Protein AF-A0A6C0LSQ9-F1 (afdb_monomer_lite)

Foldseek 3Di:
DDPPDPLPCLDPDALCVLVVCVVVVVLVNNLSHQQCHQNDPQSDTVLLVCLLVVVQVSVVSSLVRVNNLPPCSQADATNQQDGSLNNLLPHDPPDPCSQVSSCCSCQPSVHAQQRAGPVRDGFDQPPPVPVVVVVVVVVVVVVVVVVVVVVVVVVVVVVVVVVVVVVVVVVVVPPPDDDDDDDDDDDDDDDPPPDPVVVVVVVVVVVVVVVVPPDDDDDDDDDDDDDDDDDPGDDDDGGGDDDPPDPDDDDDPPDDPPCPVVVVVVVVVVVVVVVPPDPPPLPVVLVVLLVVLLVLQCVLPVDDSVVSVLLSQQLLVVCCVVPVVCVDPVNSVVSSVVSCVCSVDSVSVVVVVVVGDSVVSVVVVVVVVVVVVVVVVVVVVVVVVVVVVVVPDPDPDDDDDDDDDDDDDDDDDDDDDDDDDDDDDDDDD

Structure (mmCIF, N/CA/C/O backbone):
data_AF-A0A6C0LSQ9-F1
#
_entry.id   AF-A0A6C0LSQ9-F1
#
loop_
_atom_site.group_PDB
_atom_site.id
_atom_site.type_symbol
_atom_site.label_atom_id
_atom_site.label_alt_id
_atom_site.label_comp_id
_atom_site.label_asym_id
_atom_site.label_entity_id
_atom_site.label_seq_id
_atom_site.pdbx_PDB_ins_code
_atom_site.Cartn_x
_atom_site.Cartn_y
_atom_site.Cartn_z
_atom_site.occupancy
_atom_site.B_iso_or_equiv
_atom_site.auth_seq_id
_atom_site.auth_comp_id
_atom_site.auth_asym_id
_atom_site.auth_atom_id
_atom_site.pdbx_PDB_model_num
ATOM 1 N N . MET A 1 1 ? -21.658 32.759 -2.269 1.00 35.75 1 MET A N 1
ATOM 2 C CA . MET A 1 1 ? -20.260 32.778 -2.746 1.00 35.75 1 MET A CA 1
ATOM 3 C C . MET A 1 1 ? -19.458 31.851 -1.851 1.00 35.75 1 MET A C 1
ATOM 5 O O . MET A 1 1 ? -19.115 32.244 -0.747 1.00 35.75 1 MET A O 1
ATOM 9 N N . PHE A 1 2 ? -19.258 30.604 -2.275 1.00 32.78 2 PHE A N 1
ATOM 10 C CA . PHE A 1 2 ? -18.340 29.689 -1.601 1.00 32.78 2 PHE A CA 1
ATOM 11 C C . PHE A 1 2 ? -16.956 29.939 -2.190 1.00 32.78 2 PHE A C 1
ATOM 13 O O . PHE A 1 2 ? -16.764 29.794 -3.393 1.00 32.78 2 PHE A O 1
ATOM 20 N N . THR A 1 3 ? -16.024 30.402 -1.365 1.00 38.72 3 THR A N 1
ATOM 21 C CA . THR A 1 3 ? -14.624 30.552 -1.753 1.00 38.72 3 THR A CA 1
ATOM 22 C C . THR A 1 3 ? -14.037 29.160 -1.950 1.00 38.72 3 THR A C 1
ATOM 24 O O . THR A 1 3 ? -13.901 28.402 -0.988 1.00 38.72 3 THR A O 1
ATOM 27 N N . GLU A 1 4 ? -13.720 28.814 -3.195 1.00 36.38 4 GLU A N 1
ATOM 28 C CA . GLU A 1 4 ? -12.926 27.635 -3.529 1.00 36.38 4 GLU A CA 1
ATOM 29 C C . GLU A 1 4 ? -11.566 27.759 -2.839 1.00 36.38 4 GLU A C 1
ATOM 31 O O . GLU A 1 4 ? -10.710 28.566 -3.204 1.00 36.38 4 GLU A O 1
ATOM 36 N N . ASN A 1 5 ? -11.411 27.001 -1.755 1.00 42.72 5 ASN A N 1
ATOM 37 C CA . ASN A 1 5 ? -10.207 27.011 -0.953 1.00 42.72 5 ASN A CA 1
ATOM 38 C C . ASN A 1 5 ? -9.043 26.393 -1.731 1.00 42.72 5 ASN A C 1
ATOM 40 O O . ASN A 1 5 ? -9.107 25.300 -2.291 1.00 42.72 5 ASN A O 1
ATOM 44 N N . ASN A 1 6 ? -7.954 27.143 -1.685 1.00 44.97 6 ASN A N 1
ATOM 45 C CA . ASN A 1 6 ? -6.641 26.951 -2.272 1.00 44.97 6 ASN A CA 1
ATOM 46 C C . ASN A 1 6 ? -5.919 25.714 -1.669 1.00 44.97 6 ASN A C 1
ATOM 48 O O . ASN A 1 6 ? -4.965 25.847 -0.908 1.00 44.97 6 ASN A O 1
ATOM 52 N N . ILE A 1 7 ? -6.412 24.496 -1.941 1.00 48.31 7 ILE A N 1
ATOM 53 C CA . ILE A 1 7 ? -5.980 23.230 -1.293 1.00 48.31 7 ILE A CA 1
ATOM 54 C C . ILE A 1 7 ? -4.767 22.559 -1.983 1.00 48.31 7 ILE A C 1
ATOM 56 O O . ILE A 1 7 ? -4.234 21.557 -1.494 1.00 48.31 7 ILE A O 1
ATOM 60 N N . ASN A 1 8 ? -4.265 23.114 -3.090 1.00 49.53 8 ASN A N 1
ATOM 61 C CA . ASN A 1 8 ? -3.296 22.407 -3.942 1.00 49.53 8 ASN A CA 1
ATOM 62 C C . ASN A 1 8 ? -1.822 22.800 -3.771 1.00 49.53 8 ASN A C 1
ATOM 64 O O . ASN A 1 8 ? -0.968 22.185 -4.404 1.00 49.53 8 ASN A O 1
ATOM 68 N N . ASN A 1 9 ? -1.484 23.725 -2.870 1.00 55.34 9 ASN A N 1
ATOM 69 C CA . ASN A 1 9 ? -0.085 24.047 -2.573 1.00 55.34 9 ASN A CA 1
ATOM 70 C C . ASN A 1 9 ? 0.383 23.348 -1.293 1.00 55.34 9 ASN A C 1
ATOM 72 O O . ASN A 1 9 ? 0.550 23.978 -0.250 1.00 55.34 9 ASN A O 1
ATOM 76 N N . ILE A 1 10 ? 0.616 22.033 -1.374 1.00 59.84 10 ILE A N 1
ATOM 77 C CA . ILE A 1 10 ? 1.433 21.349 -0.363 1.00 59.84 10 ILE A CA 1
ATOM 78 C C . ILE A 1 10 ? 2.851 21.900 -0.524 1.00 59.84 10 ILE A C 1
ATOM 80 O O . ILE A 1 10 ? 3.520 21.657 -1.530 1.00 59.84 10 ILE A O 1
ATOM 84 N N . SER A 1 11 ? 3.280 22.709 0.442 1.00 63.97 11 SER A N 1
ATOM 85 C CA . SER A 1 11 ? 4.632 23.256 0.475 1.00 63.97 11 SER A CA 1
ATOM 86 C C . SER A 1 11 ? 5.630 22.096 0.523 1.00 63.97 11 SER A C 1
ATOM 88 O O . SER A 1 11 ? 5.546 21.246 1.410 1.00 63.97 11 SER A O 1
ATOM 90 N N . LYS A 1 12 ? 6.562 22.035 -0.438 1.00 75.50 12 LYS A N 1
ATOM 91 C CA . LYS A 1 12 ? 7.668 21.065 -0.436 1.00 75.50 12 LYS A CA 1
ATOM 92 C C . LYS A 1 12 ? 8.668 21.454 0.653 1.00 75.50 12 LYS A C 1
ATOM 94 O O . LYS A 1 12 ? 9.687 22.074 0.365 1.00 75.50 12 LYS A O 1
ATOM 99 N N . LYS A 1 13 ? 8.331 21.141 1.900 1.00 88.69 13 LYS A N 1
ATOM 100 C CA . LYS A 1 13 ? 9.202 21.312 3.060 1.00 88.69 13 LYS A CA 1
ATOM 101 C C . LYS A 1 13 ? 10.102 20.099 3.232 1.00 88.69 13 LYS A C 1
ATOM 103 O O . LYS A 1 13 ? 9.697 18.965 2.991 1.00 88.69 13 LYS A O 1
ATOM 108 N N . THR A 1 14 ? 11.339 20.352 3.625 1.00 92.69 14 THR A N 1
ATOM 109 C CA . THR A 1 14 ? 12.293 19.320 4.024 1.00 92.69 14 THR A CA 1
ATOM 110 C C . THR A 1 14 ? 11.944 18.785 5.413 1.00 92.69 14 THR A C 1
ATOM 112 O O . THR A 1 14 ? 11.279 19.456 6.202 1.00 92.69 14 THR A O 1
ATOM 115 N N . GLY A 1 15 ? 12.417 17.582 5.745 1.00 91.62 15 GLY A N 1
ATOM 116 C CA . GLY A 1 15 ? 12.172 16.997 7.066 1.00 91.62 15 GLY A CA 1
ATOM 117 C C . GLY A 1 15 ? 12.693 17.860 8.224 1.00 91.62 15 GLY A C 1
ATOM 118 O O . GLY A 1 15 ? 12.030 17.979 9.250 1.00 91.62 15 GLY A O 1
ATOM 119 N N . ALA A 1 16 ? 13.828 18.539 8.027 1.00 92.69 16 ALA A N 1
ATOM 120 C CA . ALA A 1 16 ? 14.394 19.459 9.012 1.00 92.69 16 ALA A CA 1
ATOM 121 C C . ALA A 1 16 ? 13.493 20.681 9.261 1.00 92.69 16 ALA A C 1
ATOM 123 O O . ALA A 1 16 ? 13.299 21.073 10.407 1.00 92.69 16 ALA A O 1
ATOM 124 N N . GLU A 1 17 ? 12.891 21.249 8.209 1.00 94.88 17 GLU A N 1
ATOM 125 C CA . GLU A 1 17 ? 11.930 22.351 8.354 1.00 94.88 17 GLU A CA 1
ATOM 126 C C . GLU A 1 17 ? 10.660 21.906 9.091 1.00 94.88 17 GLU A C 1
ATOM 128 O O . GLU A 1 17 ? 10.135 22.655 9.909 1.00 94.88 17 GLU A O 1
ATOM 133 N N . ILE A 1 18 ? 10.173 20.685 8.834 1.00 93.94 18 ILE A N 1
ATOM 134 C CA . ILE A 1 18 ? 9.004 20.129 9.537 1.00 93.94 18 ILE A CA 1
ATOM 135 C C . ILE A 1 18 ? 9.312 19.959 11.031 1.00 93.94 18 ILE A C 1
ATOM 137 O O . ILE A 1 18 ? 8.484 20.297 11.877 1.00 93.94 18 ILE A O 1
ATOM 141 N N . LEU A 1 19 ? 10.503 19.462 11.368 1.00 94.38 19 LEU A N 1
ATOM 142 C CA . LEU A 1 19 ? 10.929 19.335 12.759 1.00 94.38 19 LEU A CA 1
ATOM 143 C C . LEU A 1 19 ? 11.044 20.704 13.443 1.00 94.38 19 LEU A C 1
ATOM 145 O O . LEU A 1 19 ? 10.542 20.867 14.552 1.00 94.38 19 LEU A O 1
ATOM 149 N N . ASP A 1 20 ? 11.640 21.694 12.777 1.00 95.12 20 ASP A N 1
ATOM 150 C CA . ASP A 1 20 ? 11.752 23.059 13.302 1.00 95.12 20 ASP A CA 1
ATOM 151 C C . ASP A 1 20 ? 10.373 23.694 13.557 1.00 95.12 20 ASP A C 1
ATOM 153 O O . ASP A 1 20 ? 10.144 24.294 14.605 1.00 95.12 20 ASP A O 1
ATOM 157 N N . MET A 1 21 ? 9.404 23.492 12.657 1.00 94.94 21 MET A N 1
ATOM 158 C CA . MET A 1 21 ? 8.021 23.937 12.870 1.00 94.94 21 MET A CA 1
ATOM 159 C C . MET A 1 21 ? 7.387 23.302 14.111 1.00 94.94 21 MET A C 1
ATOM 161 O O . MET A 1 21 ? 6.677 23.990 14.846 1.00 94.94 21 MET A O 1
ATOM 165 N N . TYR A 1 22 ? 7.641 22.013 14.358 1.00 95.50 22 TYR A N 1
ATOM 166 C CA . TYR A 1 22 ? 7.156 21.325 15.555 1.00 95.50 22 TYR A CA 1
ATOM 167 C C . TYR A 1 22 ? 7.795 21.871 16.831 1.00 95.50 22 TYR A C 1
ATOM 169 O O . TYR A 1 22 ? 7.073 22.239 17.756 1.00 95.50 22 TYR A O 1
ATOM 177 N N . VAL A 1 23 ? 9.122 22.012 16.855 1.00 95.06 23 VAL A N 1
ATOM 178 C CA . VAL A 1 23 ? 9.861 22.555 18.008 1.00 95.06 23 VAL A CA 1
ATOM 179 C C . VAL A 1 23 ? 9.434 23.993 18.318 1.00 95.06 23 VAL A C 1
ATOM 181 O O . VAL A 1 23 ? 9.256 24.348 19.480 1.00 95.06 23 VAL A O 1
ATOM 184 N N . ASN A 1 24 ? 9.187 24.802 17.287 1.00 95.75 24 ASN A N 1
ATOM 185 C CA . ASN A 1 24 ? 8.735 26.186 17.427 1.00 95.75 24 ASN A CA 1
ATOM 186 C C . ASN A 1 24 ? 7.216 26.326 17.656 1.00 95.75 24 ASN A C 1
ATOM 188 O O . ASN A 1 24 ? 6.706 27.446 17.699 1.00 95.75 24 ASN A O 1
ATOM 192 N N . GLY A 1 25 ? 6.467 25.222 17.767 1.00 94.00 25 GLY A N 1
ATOM 193 C CA . GLY A 1 25 ? 5.027 25.243 18.041 1.00 94.00 25 GLY A CA 1
ATOM 194 C C . GLY A 1 25 ? 4.153 25.789 16.901 1.00 94.00 25 GLY A C 1
ATOM 195 O O . GLY A 1 25 ? 3.005 26.171 17.137 1.00 94.00 25 GLY A O 1
ATOM 196 N N . LYS A 1 26 ? 4.647 25.815 15.657 1.00 95.06 26 LYS A N 1
ATOM 197 C CA . LYS A 1 26 ? 3.920 26.295 14.464 1.00 95.06 26 LYS A CA 1
ATOM 198 C C . LYS A 1 26 ? 2.951 25.236 13.922 1.00 95.06 26 LYS A C 1
ATOM 200 O O . LYS A 1 26 ? 3.068 24.770 12.789 1.00 95.06 26 LYS A O 1
ATOM 205 N N . ILE A 1 27 ? 1.978 24.836 14.742 1.00 92.94 27 ILE A N 1
ATOM 206 C CA . ILE A 1 27 ? 1.086 23.697 14.456 1.00 92.94 27 ILE A CA 1
ATOM 207 C C . ILE A 1 27 ? 0.235 23.926 13.197 1.00 92.94 27 ILE A C 1
ATOM 209 O O . ILE A 1 27 ? 0.053 23.007 12.402 1.00 92.94 27 ILE A O 1
ATOM 213 N N . ASP A 1 28 ? -0.232 25.152 12.965 1.00 91.38 28 ASP A N 1
ATOM 214 C CA . ASP A 1 28 ? -1.087 25.462 11.811 1.00 91.38 28 ASP A CA 1
ATOM 215 C C . ASP A 1 28 ? -0.344 25.295 10.474 1.00 91.38 28 ASP A C 1
ATOM 217 O O . ASP A 1 28 ? -0.945 24.935 9.461 1.00 91.38 28 ASP A O 1
ATOM 221 N N . GLU A 1 29 ? 0.976 25.504 10.460 1.00 91.50 29 GLU A N 1
ATOM 222 C CA . GLU A 1 29 ? 1.822 25.253 9.289 1.00 91.50 29 GLU A CA 1
ATOM 223 C C . GLU A 1 29 ? 2.082 23.752 9.092 1.00 91.50 29 GLU A C 1
ATOM 225 O O . GLU A 1 29 ? 2.057 23.269 7.957 1.00 91.50 29 GLU A O 1
ATOM 230 N N . LEU A 1 30 ? 2.234 22.992 10.185 1.00 90.62 30 LEU A N 1
ATOM 231 C CA . LEU A 1 30 ? 2.409 21.534 10.137 1.00 90.62 30 LEU A CA 1
ATOM 232 C C . LEU A 1 30 ? 1.229 20.829 9.476 1.00 90.62 30 LEU A C 1
ATOM 234 O O . LEU A 1 30 ? 1.436 19.898 8.699 1.00 90.62 30 LEU A O 1
ATOM 238 N N . THR A 1 31 ? 0.001 21.297 9.724 1.00 89.31 31 THR A N 1
ATOM 239 C CA . THR A 1 31 ? -1.199 20.722 9.091 1.00 89.31 31 THR A CA 1
ATOM 240 C C . THR A 1 31 ? -1.169 20.818 7.566 1.00 89.31 31 THR A C 1
ATOM 242 O O . THR A 1 31 ? -1.895 20.091 6.903 1.00 89.31 31 THR A O 1
ATOM 245 N N . LYS A 1 32 ? -0.343 21.689 6.975 1.00 90.25 32 LYS A N 1
ATOM 246 C CA . LYS A 1 32 ? -0.242 21.878 5.517 1.00 90.25 32 LYS A CA 1
ATOM 247 C C . LYS A 1 32 ? 0.911 21.089 4.888 1.00 90.25 32 LYS A C 1
ATOM 249 O O . LYS A 1 32 ? 1.060 21.110 3.665 1.00 90.25 32 LYS A O 1
ATOM 254 N N . CYS A 1 33 ? 1.728 20.424 5.702 1.00 88.12 33 CYS A N 1
ATOM 255 C CA . CYS A 1 33 ? 2.925 19.716 5.265 1.00 88.12 33 CYS A CA 1
ATOM 256 C C . CYS A 1 33 ? 2.650 18.233 4.982 1.00 88.12 33 CYS A C 1
ATOM 258 O O . CYS A 1 33 ? 1.745 17.621 5.552 1.00 88.12 33 CYS A O 1
ATOM 260 N N . ASP A 1 34 ? 3.471 17.634 4.117 1.00 88.75 34 ASP A N 1
ATOM 261 C CA . ASP A 1 34 ? 3.484 16.183 3.932 1.00 88.75 34 ASP A CA 1
ATOM 262 C C . ASP A 1 34 ? 4.281 15.513 5.060 1.00 88.75 34 ASP A C 1
ATOM 264 O O . ASP A 1 34 ? 5.511 15.567 5.105 1.00 88.75 34 ASP A O 1
ATOM 268 N N . LEU A 1 35 ? 3.565 14.853 5.971 1.00 88.88 35 LEU A N 1
ATOM 269 C CA . LEU A 1 35 ? 4.155 14.161 7.120 1.00 88.88 35 LEU A CA 1
ATOM 270 C C . LEU A 1 35 ? 4.751 12.797 6.773 1.00 88.88 35 LEU A C 1
ATOM 272 O O . LEU A 1 35 ? 5.227 12.089 7.660 1.00 88.88 35 LEU A O 1
ATOM 276 N N . SER A 1 36 ? 4.723 12.397 5.502 1.00 89.94 36 SER A N 1
ATOM 277 C CA . SER A 1 36 ? 5.393 11.181 5.059 1.00 89.94 36 SER A CA 1
ATOM 278 C C . SER A 1 36 ? 6.921 11.328 5.084 1.00 89.94 36 SER A C 1
ATOM 280 O O . SER A 1 36 ? 7.623 10.320 5.172 1.00 89.94 36 SER A O 1
ATOM 282 N N . ILE A 1 37 ? 7.437 12.557 5.032 1.00 92.19 37 ILE A N 1
ATOM 283 C CA . ILE A 1 37 ? 8.862 12.855 4.891 1.00 92.19 37 ILE A CA 1
ATOM 284 C C . ILE A 1 37 ? 9.614 12.505 6.192 1.00 92.19 37 ILE A C 1
ATOM 286 O O . ILE A 1 37 ? 9.178 12.905 7.275 1.00 92.19 37 ILE A O 1
ATOM 290 N N . PRO A 1 38 ? 10.737 11.761 6.118 1.00 94.44 38 PRO A N 1
ATOM 291 C CA . PRO A 1 38 ? 11.570 11.497 7.284 1.00 94.44 38 PRO A CA 1
ATOM 292 C C . PRO A 1 38 ? 12.239 12.790 7.763 1.00 94.44 38 PRO A C 1
ATOM 294 O O . PRO A 1 38 ? 12.761 13.567 6.962 1.00 94.44 38 PRO A O 1
ATOM 297 N N . ILE A 1 39 ? 12.218 13.011 9.071 1.00 95.44 39 ILE A N 1
ATOM 298 C CA . ILE A 1 39 ? 12.731 14.211 9.736 1.00 95.44 39 ILE A CA 1
ATOM 299 C C . ILE A 1 39 ? 14.085 13.986 10.418 1.00 95.44 39 ILE A C 1
ATOM 301 O O . ILE A 1 39 ? 14.743 14.953 10.789 1.00 95.44 39 ILE A O 1
ATOM 305 N N . ASP A 1 40 ? 14.526 12.733 10.545 1.00 94.75 40 ASP A N 1
ATOM 306 C CA . ASP A 1 40 ? 15.832 12.380 11.099 1.00 94.75 40 ASP A CA 1
ATOM 307 C C . ASP A 1 40 ? 16.556 11.287 10.290 1.00 94.75 40 ASP A C 1
ATOM 309 O O . ASP A 1 40 ? 16.045 10.731 9.312 1.00 94.75 40 ASP A O 1
ATOM 313 N N . THR A 1 41 ? 17.781 10.966 10.714 1.00 94.88 41 THR A N 1
ATOM 314 C CA . THR A 1 41 ? 18.630 9.936 10.093 1.00 94.88 41 THR A CA 1
ATOM 315 C C . THR A 1 41 ? 18.150 8.509 10.353 1.00 94.88 41 THR A C 1
ATOM 317 O O . THR A 1 41 ? 18.583 7.590 9.659 1.00 94.88 41 THR A O 1
ATOM 320 N N . ARG A 1 42 ? 17.245 8.307 11.319 1.00 95.19 42 ARG A N 1
ATOM 321 C CA . ARG A 1 42 ? 16.650 7.005 11.663 1.00 95.19 42 ARG A CA 1
ATOM 322 C C . ARG A 1 42 ? 15.385 6.728 10.850 1.00 95.19 42 ARG A C 1
ATOM 324 O O . ARG A 1 42 ? 14.746 5.692 11.028 1.00 95.19 42 ARG A O 1
ATOM 331 N N . GLY A 1 43 ? 15.021 7.635 9.943 1.00 95.12 43 GLY A N 1
ATOM 332 C CA . GLY A 1 43 ? 13.830 7.510 9.116 1.00 95.12 43 GLY A CA 1
ATOM 333 C C . GLY A 1 43 ? 12.537 7.747 9.894 1.00 95.12 43 GLY A C 1
ATOM 334 O O . GLY A 1 43 ? 11.471 7.364 9.412 1.00 95.12 43 GLY A O 1
ATOM 335 N N . ASN A 1 44 ? 12.606 8.359 11.080 1.00 96.56 44 ASN A N 1
ATOM 336 C CA . ASN A 1 44 ? 11.422 8.782 11.811 1.00 96.56 44 ASN A CA 1
ATOM 337 C C . ASN A 1 44 ? 10.748 9.906 11.032 1.00 96.56 44 ASN A C 1
ATOM 339 O O . ASN A 1 44 ? 11.403 10.837 10.571 1.00 96.56 44 ASN A O 1
ATOM 343 N N . ASN A 1 45 ? 9.432 9.825 10.888 1.00 95.19 45 ASN A N 1
ATOM 344 C CA . ASN A 1 45 ? 8.619 10.943 10.416 1.00 95.19 45 ASN A CA 1
ATOM 345 C C . ASN A 1 45 ? 8.053 11.727 11.614 1.00 95.19 45 ASN A C 1
ATOM 347 O O . ASN A 1 45 ? 8.285 11.364 12.771 1.00 95.19 45 ASN A O 1
ATOM 351 N N . LEU A 1 46 ? 7.268 12.776 11.351 1.00 95.31 46 LEU A N 1
ATOM 352 C CA . LEU A 1 46 ? 6.686 13.585 12.426 1.00 95.31 46 LEU A CA 1
ATOM 353 C C . LEU A 1 46 ? 5.830 12.753 13.399 1.00 95.31 46 LEU A C 1
ATOM 355 O O . LEU A 1 46 ? 5.896 12.982 14.602 1.00 95.31 46 LEU A O 1
ATOM 359 N N . LEU A 1 47 ? 5.076 11.755 12.920 1.00 96.19 47 LEU A N 1
ATOM 360 C CA . LEU A 1 47 ? 4.247 10.913 13.794 1.00 96.19 47 LEU A CA 1
ATOM 361 C C . LEU A 1 47 ? 5.079 10.081 14.777 1.00 96.19 47 LEU A C 1
ATOM 363 O O . LEU A 1 47 ? 4.640 9.885 15.907 1.00 96.19 47 LEU A O 1
ATOM 367 N N . HIS A 1 48 ? 6.272 9.626 14.387 1.00 97.31 48 HIS A N 1
ATOM 368 C CA . HIS A 1 48 ? 7.180 8.936 15.310 1.00 97.31 48 HIS A CA 1
ATOM 369 C C . HIS A 1 48 ? 7.669 9.881 16.412 1.00 97.31 48 HIS A C 1
ATOM 371 O O . HIS A 1 48 ? 7.733 9.482 17.571 1.00 97.31 48 HIS A O 1
ATOM 377 N N . MET A 1 49 ? 7.956 11.143 16.081 1.00 95.88 49 MET A N 1
ATOM 378 C CA . MET A 1 49 ? 8.347 12.133 17.088 1.00 95.88 49 MET A CA 1
ATOM 379 C C . MET A 1 49 ? 7.199 12.499 18.025 1.00 95.88 49 MET A C 1
ATOM 381 O O . MET A 1 49 ? 7.394 12.524 19.238 1.00 95.88 49 MET A O 1
ATOM 385 N N . LEU A 1 50 ? 5.989 12.702 17.493 1.00 95.81 50 LEU A N 1
ATOM 386 C CA . LEU A 1 50 ? 4.797 12.915 18.321 1.00 95.81 50 LEU A CA 1
ATOM 387 C C . LEU A 1 50 ? 4.545 11.725 19.249 1.00 95.81 50 LEU A C 1
ATOM 389 O O . LEU A 1 50 ? 4.185 11.922 20.404 1.00 95.81 50 LEU A O 1
ATOM 393 N N . ALA A 1 51 ? 4.770 10.504 18.760 1.00 96.25 51 ALA A N 1
ATOM 394 C CA . ALA A 1 51 ? 4.673 9.286 19.551 1.00 96.25 51 ALA A CA 1
ATOM 395 C C . ALA A 1 51 ? 5.742 9.195 20.645 1.00 96.25 51 ALA A C 1
ATOM 397 O O . ALA A 1 51 ? 5.420 8.819 21.769 1.00 96.25 51 ALA A O 1
ATOM 398 N N . SER A 1 52 ? 6.983 9.583 20.345 1.00 95.50 52 SER A N 1
ATOM 399 C CA . SER A 1 52 ? 8.075 9.627 21.323 1.00 95.50 52 SER A CA 1
ATOM 400 C C . SER A 1 52 ? 7.810 10.628 22.451 1.00 95.50 52 SER A C 1
ATOM 402 O O . SER A 1 52 ? 8.240 10.401 23.577 1.00 95.50 52 SER A O 1
ATOM 404 N N . ASN A 1 53 ? 7.100 11.718 22.154 1.00 94.88 53 ASN A N 1
ATOM 405 C CA . ASN A 1 53 ? 6.766 12.762 23.124 1.00 94.88 53 ASN A CA 1
ATOM 406 C C . ASN A 1 53 ? 5.357 12.614 23.721 1.00 94.88 53 ASN A C 1
ATOM 408 O O . ASN A 1 53 ? 4.996 13.373 24.615 1.00 94.88 53 ASN A O 1
ATOM 412 N N . VAL A 1 54 ? 4.551 11.670 23.220 1.00 95.75 54 VAL A N 1
ATOM 413 C CA . VAL A 1 54 ? 3.144 11.461 23.611 1.00 95.75 54 VAL A CA 1
ATOM 414 C C . VAL A 1 54 ? 2.316 12.759 23.488 1.00 95.75 54 VAL A C 1
ATOM 416 O O . VAL A 1 54 ? 1.458 13.091 24.305 1.00 95.75 54 VAL A O 1
ATOM 419 N N . ASP A 1 55 ? 2.563 13.533 22.429 1.00 95.75 55 ASP A N 1
ATOM 420 C CA . ASP A 1 55 ? 1.964 14.861 22.254 1.00 95.75 55 ASP A CA 1
ATOM 421 C C . ASP A 1 55 ? 0.565 14.784 21.619 1.00 95.75 55 ASP A C 1
ATOM 423 O O . ASP A 1 55 ? 0.351 15.007 20.420 1.00 95.75 55 ASP A O 1
ATOM 427 N N . LEU A 1 56 ? -0.422 14.434 22.449 1.00 95.25 56 LEU A N 1
ATOM 428 C CA . LEU A 1 56 ? -1.812 14.243 22.027 1.00 95.25 56 LEU A CA 1
ATOM 429 C C . LEU A 1 56 ? -2.456 15.529 21.491 1.00 95.25 56 LEU A C 1
ATOM 431 O O . LEU A 1 56 ? -3.314 15.469 20.606 1.00 95.25 56 LEU A O 1
ATOM 435 N N . LYS A 1 57 ? -2.065 16.697 22.014 1.00 95.44 57 LYS A N 1
ATOM 436 C CA . LYS A 1 57 ? -2.640 17.988 21.605 1.00 95.44 57 LYS A CA 1
ATOM 437 C C . LYS A 1 57 ? -2.269 18.305 20.162 1.00 95.44 57 LYS A C 1
ATOM 439 O O . LYS A 1 57 ? -3.146 18.667 19.375 1.00 95.44 57 LYS A O 1
ATOM 444 N N . VAL A 1 58 ? -0.994 18.137 19.811 1.00 95.56 58 VAL A N 1
ATOM 445 C CA . VAL A 1 58 ? -0.522 18.360 18.441 1.00 95.56 58 VAL A CA 1
ATOM 446 C C . VAL A 1 58 ? -1.062 17.284 17.505 1.00 95.56 58 VAL A C 1
ATOM 448 O O . VAL A 1 58 ? -1.542 17.624 16.426 1.00 95.56 58 VAL A O 1
ATOM 451 N N . LEU A 1 59 ? -1.091 16.014 17.930 1.00 95.56 59 LEU A N 1
ATOM 452 C CA . LEU A 1 59 ? -1.649 14.929 17.118 1.00 95.56 59 LEU A CA 1
ATOM 453 C C . LEU A 1 59 ? -3.115 15.180 16.736 1.00 95.56 59 LEU A C 1
ATOM 455 O O . LEU A 1 59 ? -3.469 15.015 15.571 1.00 95.56 59 LEU A O 1
ATOM 459 N N . LYS A 1 60 ? -3.956 15.617 17.685 1.00 95.12 60 LYS A N 1
ATOM 460 C CA . LYS A 1 60 ? -5.367 15.944 17.416 1.00 95.12 60 LYS A CA 1
ATOM 461 C C . LYS A 1 60 ? -5.495 17.026 16.344 1.00 95.12 60 LYS A C 1
ATOM 463 O O . LYS A 1 60 ? -6.193 16.803 15.362 1.00 95.12 60 LYS A O 1
ATOM 468 N N . LYS A 1 61 ? -4.756 18.131 16.470 1.00 94.62 61 LYS A N 1
ATOM 469 C CA . LYS A 1 61 ? -4.767 19.216 15.473 1.00 94.62 61 LYS A CA 1
ATOM 470 C C . LYS A 1 61 ? -4.269 18.758 14.104 1.00 94.62 61 LYS A C 1
ATOM 472 O O . LYS A 1 61 ? -4.888 19.030 13.086 1.00 94.62 61 LYS A O 1
ATOM 477 N N . VAL A 1 62 ? -3.165 18.017 14.070 1.00 92.75 62 VAL A N 1
ATOM 478 C CA . VAL A 1 62 ? -2.607 17.470 12.826 1.00 92.75 62 VAL A CA 1
ATOM 479 C C . VAL A 1 62 ? -3.583 16.499 12.151 1.00 92.75 62 VAL A C 1
ATOM 481 O O . VAL A 1 62 ? -3.676 16.477 10.926 1.00 92.75 62 VAL A O 1
ATOM 484 N N . SER A 1 63 ? -4.343 15.734 12.938 1.00 91.94 63 SER A N 1
ATOM 485 C CA . SER A 1 63 ? -5.334 14.782 12.430 1.00 91.94 63 SER A CA 1
ATOM 486 C C . SER A 1 63 ? -6.571 15.420 11.800 1.00 91.94 63 SER A C 1
ATOM 488 O O . SER A 1 63 ? -7.281 14.736 11.065 1.00 91.94 63 SER A O 1
ATOM 490 N N . GLU A 1 64 ? -6.814 16.715 12.033 1.00 90.69 64 GLU A N 1
ATOM 491 C CA . GLU A 1 64 ? -7.890 17.457 11.365 1.00 90.69 64 GLU A CA 1
ATOM 492 C C . GLU A 1 64 ? -7.650 17.550 9.851 1.00 90.69 64 GLU A C 1
ATOM 494 O O . GLU A 1 64 ? -8.609 17.620 9.081 1.00 90.69 64 GLU A O 1
ATOM 499 N N . ASN A 1 65 ? -6.386 17.485 9.403 1.00 86.50 65 ASN A N 1
ATOM 500 C CA . ASN A 1 65 ? -6.078 17.317 7.990 1.00 86.50 65 ASN A CA 1
ATOM 501 C C . ASN A 1 65 ? -5.948 15.821 7.635 1.00 86.50 65 ASN A C 1
ATOM 503 O O . ASN A 1 65 ? -4.948 15.190 7.992 1.00 86.50 65 ASN A O 1
ATOM 507 N N . PRO A 1 66 ? -6.874 15.253 6.838 1.00 82.44 66 PRO A N 1
ATOM 508 C CA . PRO A 1 66 ? -6.854 13.832 6.486 1.00 82.44 66 PRO A CA 1
ATOM 509 C C . PRO A 1 66 ? -5.606 13.410 5.696 1.00 82.44 66 PRO A C 1
ATOM 511 O O . PRO A 1 66 ? -5.280 12.226 5.652 1.00 82.44 66 PRO A O 1
ATOM 514 N N . LYS A 1 67 ? -4.880 14.354 5.076 1.00 83.25 67 LYS A N 1
ATOM 515 C CA . LYS A 1 67 ? -3.624 14.062 4.364 1.00 83.25 67 LYS A CA 1
ATOM 516 C C . LYS A 1 67 ? -2.486 13.693 5.321 1.00 83.25 67 LYS A C 1
ATOM 518 O O . LYS A 1 67 ? -1.635 12.883 4.964 1.00 83.25 67 LYS A O 1
ATOM 523 N N . CYS A 1 68 ? -2.483 14.252 6.529 1.00 81.69 68 CYS A N 1
ATOM 524 C CA . CYS A 1 68 ? -1.427 14.070 7.524 1.00 81.69 68 CYS A CA 1
ATOM 525 C C . CYS A 1 68 ? -1.537 12.731 8.273 1.00 81.69 68 CYS A C 1
ATOM 527 O O . CYS A 1 68 ? -0.531 12.193 8.733 1.00 81.69 68 CYS A O 1
ATOM 529 N N . THR A 1 69 ? -2.745 12.172 8.359 1.00 82.88 69 THR A N 1
ATOM 530 C CA . THR A 1 69 ? -3.065 10.915 9.058 1.00 82.88 69 THR A CA 1
ATOM 531 C C . THR A 1 69 ? -3.556 9.827 8.110 1.00 82.88 69 THR A C 1
ATOM 533 O O . THR A 1 69 ? -4.295 8.927 8.507 1.00 82.88 69 THR A O 1
ATOM 536 N N . THR A 1 70 ? -3.131 9.868 6.843 1.00 88.38 70 THR A N 1
ATOM 537 C CA . THR A 1 70 ? -3.430 8.771 5.918 1.00 88.38 70 THR A CA 1
ATOM 538 C C . THR A 1 70 ? -2.887 7.453 6.464 1.00 88.38 70 THR A C 1
ATOM 540 O O . THR A 1 70 ? -1.813 7.397 7.069 1.00 88.38 70 THR A O 1
ATOM 543 N N . TYR A 1 71 ? -3.617 6.372 6.193 1.00 88.56 71 TYR A N 1
ATOM 544 C CA . TYR A 1 71 ? -3.266 5.019 6.623 1.00 88.56 71 TYR A CA 1
ATOM 545 C C . TYR A 1 71 ? -1.802 4.654 6.323 1.00 88.56 71 TYR A C 1
ATOM 547 O O . TYR A 1 71 ? -1.131 4.033 7.146 1.00 88.56 71 TYR A O 1
ATOM 555 N N . THR A 1 72 ? -1.288 5.086 5.167 1.00 90.88 72 THR A N 1
ATOM 556 C CA . THR A 1 72 ? 0.098 4.862 4.739 1.00 90.88 72 THR A CA 1
ATOM 557 C C . THR A 1 72 ? 1.117 5.554 5.643 1.00 90.88 72 THR A C 1
ATOM 559 O O . THR A 1 72 ? 2.171 4.987 5.904 1.00 90.88 72 THR A O 1
ATOM 562 N N . ILE A 1 73 ? 0.827 6.767 6.124 1.00 93.12 73 ILE A N 1
ATOM 563 C CA . ILE A 1 73 ? 1.747 7.547 6.968 1.00 93.12 73 ILE A CA 1
ATOM 564 C C . ILE A 1 73 ? 1.731 7.016 8.403 1.00 93.12 73 ILE A C 1
ATOM 566 O O . ILE A 1 73 ? 2.792 6.842 9.004 1.00 93.12 73 ILE A O 1
ATOM 570 N N . VAL A 1 74 ? 0.541 6.719 8.931 1.00 95.12 74 VAL A N 1
ATOM 571 C CA . VAL A 1 74 ? 0.344 6.208 10.300 1.00 95.12 74 VAL A CA 1
ATOM 572 C C . VAL A 1 74 ? 0.989 4.834 10.481 1.00 95.12 74 VAL A C 1
ATOM 574 O O . VAL A 1 74 ? 1.516 4.539 11.549 1.00 95.12 74 VAL A O 1
ATOM 577 N N . ASN A 1 75 ? 0.994 4.016 9.425 1.00 96.06 75 ASN A N 1
ATOM 578 C CA . ASN A 1 75 ? 1.579 2.675 9.425 1.00 96.06 75 ASN A CA 1
ATOM 579 C C . ASN A 1 75 ? 2.951 2.606 8.735 1.00 96.06 75 ASN A C 1
ATOM 581 O O . ASN A 1 75 ? 3.403 1.526 8.350 1.00 96.06 75 ASN A O 1
ATOM 585 N N . ARG A 1 76 ? 3.620 3.749 8.542 1.00 95.88 76 ARG A N 1
ATOM 586 C CA . ARG A 1 76 ? 4.973 3.776 7.985 1.00 95.88 76 ARG A CA 1
ATOM 587 C C . ARG A 1 76 ? 5.967 3.359 9.059 1.00 95.88 76 ARG A C 1
ATOM 589 O O . ARG A 1 76 ? 5.973 3.942 10.136 1.00 95.88 76 ARG A O 1
ATOM 596 N N . VAL A 1 77 ? 6.819 2.390 8.743 1.00 96.31 77 VAL A N 1
ATOM 597 C CA . VAL A 1 77 ? 7.926 1.993 9.618 1.00 96.31 77 VAL A CA 1
ATOM 598 C C . VAL A 1 77 ? 9.127 2.924 9.444 1.00 96.31 77 VAL A C 1
ATOM 600 O O . VAL A 1 77 ? 9.416 3.363 8.326 1.00 96.31 77 VAL A O 1
ATOM 603 N N . ASN A 1 78 ? 9.839 3.201 10.533 1.00 96.75 78 ASN A N 1
ATOM 604 C CA . ASN A 1 78 ? 11.155 3.840 10.490 1.00 96.75 78 ASN A CA 1
ATOM 605 C C . ASN A 1 78 ? 12.259 2.832 10.086 1.00 96.75 78 ASN A C 1
ATOM 607 O O . ASN A 1 78 ? 11.989 1.660 9.794 1.00 96.75 78 ASN A O 1
ATOM 611 N N . TYR A 1 79 ? 13.526 3.258 10.070 1.00 96.00 79 TYR A N 1
ATOM 612 C CA . TYR A 1 79 ? 14.646 2.368 9.734 1.00 96.00 79 TYR A CA 1
ATOM 613 C C . TYR A 1 79 ? 14.953 1.324 10.802 1.00 96.00 79 TYR A C 1
ATOM 615 O O . TYR A 1 79 ? 15.664 0.374 10.489 1.00 96.00 79 TYR A O 1
ATOM 623 N N . ASP A 1 80 ? 14.402 1.451 12.007 1.00 95.12 80 ASP A N 1
ATOM 624 C CA . ASP A 1 80 ? 14.449 0.436 13.063 1.00 95.12 80 ASP A CA 1
ATOM 625 C C . ASP A 1 80 ? 13.266 -0.555 12.954 1.00 95.12 80 ASP A C 1
ATOM 627 O O . ASP A 1 80 ? 13.214 -1.559 13.663 1.00 95.12 80 ASP A O 1
ATOM 631 N N . GLY A 1 81 ? 12.353 -0.341 11.998 1.00 96.06 81 GLY A N 1
ATOM 632 C CA . GLY A 1 81 ? 11.150 -1.146 11.789 1.00 96.06 81 GLY A CA 1
ATOM 633 C C . GLY A 1 81 ? 10.052 -0.909 12.825 1.00 96.06 81 GLY A C 1
ATOM 634 O O . GLY A 1 81 ? 9.128 -1.714 12.923 1.00 96.06 81 GLY A O 1
ATOM 635 N N . ASP A 1 82 ? 10.152 0.163 13.605 1.00 97.31 82 ASP A N 1
ATOM 636 C CA . ASP A 1 82 ? 9.119 0.590 14.535 1.00 97.31 82 ASP A CA 1
ATOM 637 C C . ASP A 1 82 ? 8.068 1.430 13.803 1.00 97.31 82 ASP A C 1
ATOM 639 O O . ASP A 1 82 ? 8.372 2.169 12.871 1.00 97.31 82 ASP A O 1
ATOM 643 N N . LEU A 1 83 ? 6.818 1.294 14.240 1.00 97.12 83 LEU A N 1
ATOM 644 C CA . LEU A 1 83 ? 5.697 2.140 13.838 1.00 97.12 83 LEU A CA 1
ATOM 645 C C . LEU A 1 83 ? 5.553 3.256 14.878 1.00 97.12 83 LEU A C 1
ATOM 647 O O . LEU A 1 83 ? 5.979 3.056 16.021 1.00 97.12 83 LEU A O 1
ATOM 651 N N . PRO A 1 84 ? 4.846 4.360 14.581 1.00 97.12 84 PRO A N 1
ATOM 652 C CA . PRO A 1 84 ? 4.516 5.365 15.589 1.00 97.12 84 PRO A CA 1
ATOM 653 C C . PRO A 1 84 ? 3.879 4.755 16.848 1.00 97.12 84 PRO A C 1
ATOM 655 O O . PRO A 1 84 ? 4.213 5.141 17.961 1.00 97.12 84 PRO A O 1
ATOM 658 N N . ILE A 1 85 ? 3.031 3.732 16.695 1.00 96.69 85 ILE A N 1
ATOM 659 C CA . ILE A 1 85 ? 2.418 3.039 17.835 1.00 96.69 85 ILE A CA 1
ATOM 660 C C . ILE A 1 85 ? 3.433 2.233 18.671 1.00 96.69 85 ILE A C 1
ATOM 662 O O . ILE A 1 85 ? 3.323 2.202 19.894 1.00 96.69 85 ILE A O 1
ATOM 666 N N . HIS A 1 86 ? 4.457 1.638 18.045 1.00 96.56 86 HIS A N 1
ATOM 667 C CA . HIS A 1 86 ? 5.547 0.949 18.751 1.00 96.56 86 HIS A CA 1
ATOM 668 C C . HIS A 1 86 ? 6.398 1.942 19.539 1.00 96.56 86 HIS A C 1
ATOM 670 O O . HIS A 1 86 ? 6.711 1.695 20.701 1.00 96.56 86 HIS A O 1
ATOM 676 N N . VAL A 1 87 ? 6.717 3.088 18.926 1.00 96.50 87 VAL A N 1
ATOM 677 C CA . VAL A 1 87 ? 7.451 4.168 19.592 1.00 96.50 87 VAL A CA 1
ATOM 678 C C . VAL A 1 87 ? 6.663 4.667 20.801 1.00 96.50 87 VAL A C 1
ATOM 680 O O . VAL A 1 87 ? 7.205 4.660 21.900 1.00 96.50 87 VAL A O 1
ATOM 683 N N . ALA A 1 88 ? 5.374 4.982 20.635 1.00 95.75 88 ALA A N 1
ATOM 684 C CA . ALA A 1 88 ? 4.506 5.419 21.732 1.00 95.75 88 ALA A CA 1
ATOM 685 C C . ALA A 1 88 ? 4.375 4.372 22.844 1.00 95.75 88 ALA A C 1
ATOM 687 O O . ALA A 1 88 ? 4.196 4.726 24.000 1.00 95.75 88 ALA A O 1
ATOM 688 N N . MET A 1 89 ? 4.449 3.078 22.525 1.00 93.38 89 MET A N 1
ATOM 689 C CA . MET A 1 89 ? 4.375 2.022 23.533 1.00 93.38 89 MET A CA 1
ATOM 690 C C . MET A 1 89 ? 5.683 1.855 24.317 1.00 93.38 89 MET A C 1
ATOM 692 O O . MET A 1 89 ? 5.646 1.470 25.486 1.00 93.38 89 MET A O 1
ATOM 696 N N . ASN A 1 90 ? 6.820 2.175 23.701 1.00 92.12 90 ASN A N 1
ATOM 697 C CA . ASN A 1 90 ? 8.142 2.085 24.318 1.00 92.12 90 ASN A CA 1
ATOM 698 C C . ASN A 1 90 ? 8.533 3.334 25.128 1.00 92.12 90 ASN A C 1
ATOM 700 O O . ASN A 1 90 ? 9.558 3.301 25.803 1.00 92.12 90 ASN A O 1
ATOM 704 N N . THR A 1 91 ? 7.747 4.415 25.087 1.00 92.31 91 THR A N 1
ATOM 705 C CA . THR A 1 91 ? 7.968 5.587 25.951 1.00 92.31 91 THR A CA 1
ATOM 706 C C . THR A 1 91 ? 7.641 5.283 27.412 1.00 92.31 91 THR A C 1
ATOM 708 O O . THR A 1 91 ? 6.871 4.363 27.716 1.00 92.31 91 THR A O 1
ATOM 711 N N . ASP A 1 92 ? 8.213 6.065 28.329 1.00 87.19 92 ASP A N 1
ATOM 712 C CA . ASP A 1 92 ? 8.029 5.876 29.766 1.00 87.19 92 ASP A CA 1
ATOM 713 C C . ASP A 1 92 ? 6.547 5.898 30.167 1.00 87.19 92 ASP A C 1
ATOM 715 O O . ASP A 1 92 ? 5.781 6.793 29.806 1.00 87.19 92 ASP A O 1
ATOM 719 N N . ASN A 1 93 ? 6.137 4.905 30.962 1.00 75.31 93 ASN A N 1
ATOM 720 C CA . ASN A 1 93 ? 4.751 4.764 31.429 1.00 75.31 93 ASN A CA 1
ATOM 721 C C . ASN A 1 93 ? 4.291 5.915 32.344 1.00 75.31 93 ASN A C 1
ATOM 723 O O . ASN A 1 93 ? 3.105 6.005 32.642 1.00 75.31 93 ASN A O 1
ATOM 727 N N . SER A 1 94 ? 5.206 6.772 32.804 1.00 76.31 94 SER A N 1
ATOM 728 C CA . SER A 1 94 ? 4.905 7.951 33.622 1.00 76.31 94 SER A CA 1
ATOM 729 C C . SER A 1 94 ? 4.332 9.122 32.823 1.00 76.31 94 SER A C 1
ATOM 731 O O . SER A 1 94 ? 3.890 10.096 33.427 1.00 76.31 94 SER A O 1
ATOM 733 N N . LEU A 1 95 ? 4.352 9.065 31.487 1.00 80.00 95 LEU A N 1
ATOM 734 C CA . LEU A 1 95 ? 3.763 10.107 30.654 1.00 80.00 95 LEU A CA 1
ATOM 735 C C . LEU A 1 95 ? 2.237 10.035 30.728 1.00 80.00 95 LEU A C 1
ATOM 737 O O . LEU A 1 95 ? 1.601 9.111 30.207 1.00 80.00 95 LEU A O 1
ATOM 741 N N . GLU A 1 96 ? 1.654 11.048 31.369 1.00 76.44 96 GLU A N 1
ATOM 742 C CA . GLU A 1 96 ? 0.218 11.294 31.342 1.00 76.44 96 GLU A CA 1
ATOM 743 C C . GLU A 1 96 ? -0.257 11.296 29.879 1.00 76.44 96 GLU A C 1
ATOM 745 O O . GLU A 1 96 ? 0.351 11.924 29.011 1.00 76.44 96 GLU A O 1
ATOM 750 N N . ASN A 1 97 ? -1.357 10.592 29.600 1.00 89.25 97 ASN A N 1
ATOM 751 C CA . ASN A 1 97 ? -1.996 10.462 28.280 1.00 89.25 97 ASN A CA 1
ATOM 752 C C . ASN A 1 97 ? -1.391 9.446 27.295 1.00 89.25 97 ASN A C 1
ATOM 754 O O . ASN A 1 97 ? -1.875 9.361 26.167 1.00 89.25 97 ASN A O 1
ATOM 758 N N . LYS A 1 98 ? -0.416 8.611 27.684 1.00 92.38 98 LYS A N 1
ATOM 759 C CA . LYS A 1 98 ? 0.107 7.539 26.805 1.00 92.38 98 LYS A CA 1
ATOM 760 C C . LYS A 1 98 ? -0.987 6.633 26.240 1.00 92.38 98 LYS A C 1
ATOM 762 O O . LYS A 1 98 ? -1.028 6.383 25.036 1.00 92.38 98 LYS A O 1
ATOM 767 N N . HIS A 1 99 ? -1.885 6.161 27.099 1.00 90.50 99 HIS A N 1
ATOM 768 C CA . HIS A 1 99 ? -2.988 5.299 26.681 1.00 90.50 99 HIS A CA 1
ATOM 769 C C . HIS A 1 99 ? -3.938 6.023 25.729 1.00 90.50 99 HIS A C 1
ATOM 771 O O . HIS A 1 99 ? -4.199 5.516 24.644 1.00 90.50 99 H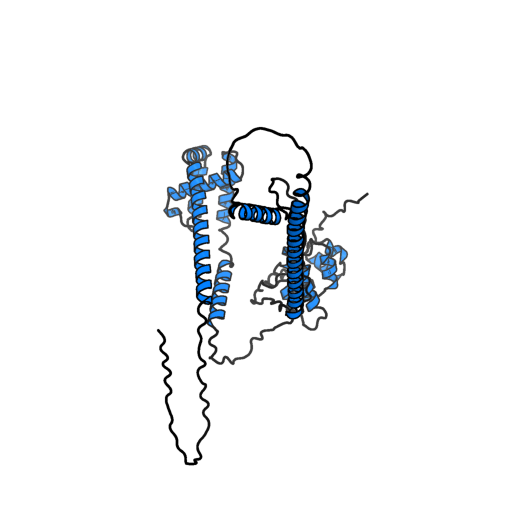IS A O 1
ATOM 777 N N . GLU A 1 100 ? -4.338 7.251 26.065 1.00 94.00 100 GLU A N 1
ATOM 778 C CA . GLU A 1 100 ? -5.198 8.065 25.202 1.00 94.00 100 GLU A CA 1
ATOM 779 C C . GLU A 1 100 ? -4.561 8.351 23.838 1.00 94.00 100 GLU A C 1
ATOM 781 O O . GLU A 1 100 ? -5.248 8.358 22.819 1.00 94.00 100 GLU A O 1
ATOM 786 N N . PHE A 1 101 ? -3.245 8.568 23.800 1.00 95.44 101 PHE A N 1
ATOM 787 C CA . PHE A 1 101 ? -2.500 8.780 22.565 1.00 95.44 101 PHE A CA 1
ATOM 788 C C . PHE A 1 101 ? -2.515 7.540 21.671 1.00 95.44 101 PHE A C 1
ATOM 790 O O . PHE A 1 101 ? -2.811 7.638 20.477 1.00 95.44 101 PHE A O 1
ATOM 797 N N . ILE A 1 102 ? -2.239 6.367 22.243 1.00 94.50 102 ILE A N 1
ATOM 798 C CA . ILE A 1 102 ? -2.274 5.103 21.504 1.00 94.50 102 ILE A CA 1
ATOM 799 C C . ILE A 1 102 ? -3.706 4.797 21.046 1.00 94.50 102 ILE A C 1
ATOM 801 O O . ILE A 1 102 ? -3.911 4.463 19.879 1.00 94.50 102 ILE A O 1
ATOM 805 N N . ASP A 1 103 ? -4.704 4.978 21.913 1.00 93.81 103 ASP A N 1
ATOM 806 C CA . ASP A 1 103 ? -6.116 4.804 21.563 1.00 93.81 103 ASP A CA 1
ATOM 807 C C . ASP A 1 103 ? -6.538 5.745 20.437 1.00 93.81 103 ASP A C 1
ATOM 809 O O . ASP A 1 103 ? -7.288 5.349 19.543 1.00 93.81 103 ASP A O 1
ATOM 813 N N . PHE A 1 104 ? -6.043 6.983 20.436 1.00 95.44 104 PHE A N 1
ATOM 814 C CA . PHE A 1 104 ? -6.299 7.926 19.358 1.00 95.44 104 PHE A CA 1
ATOM 815 C C . PHE A 1 104 ? -5.678 7.449 18.040 1.00 95.44 104 PHE A C 1
ATOM 817 O O . PHE A 1 104 ? -6.360 7.420 17.013 1.00 95.44 104 PHE A O 1
ATOM 824 N N . LEU A 1 105 ? -4.416 7.007 18.055 1.00 95.06 105 LEU A N 1
ATOM 825 C CA . LEU A 1 105 ? -3.758 6.465 16.863 1.00 95.06 105 LEU A CA 1
ATOM 826 C C . LEU A 1 105 ? -4.498 5.251 16.291 1.00 95.06 105 LEU A C 1
ATOM 828 O O . LEU A 1 105 ? -4.696 5.166 15.080 1.00 95.06 105 LEU A O 1
ATOM 832 N N . VAL A 1 106 ? -4.932 4.328 17.144 1.00 94.50 106 VAL A N 1
ATOM 833 C CA . VAL A 1 106 ? -5.656 3.127 16.717 1.00 94.50 106 VAL A CA 1
ATOM 834 C C . VAL A 1 106 ? -7.044 3.489 16.197 1.00 94.50 106 VAL A C 1
ATOM 836 O O . VAL A 1 106 ? -7.381 3.172 15.057 1.00 94.50 106 VAL A O 1
ATOM 839 N N . ASN A 1 107 ? -7.851 4.173 17.010 1.00 92.81 107 ASN A N 1
ATOM 840 C CA . ASN A 1 107 ? -9.282 4.328 16.748 1.00 92.81 107 ASN A CA 1
ATOM 841 C C . ASN A 1 107 ? -9.602 5.473 15.778 1.00 92.81 107 ASN A C 1
ATOM 843 O O . ASN A 1 107 ? -10.622 5.418 15.093 1.00 92.81 107 ASN A O 1
ATOM 847 N N . LYS A 1 108 ? -8.774 6.526 15.730 1.00 93.94 108 LYS A N 1
ATOM 848 C CA . LYS A 1 108 ? -8.992 7.685 14.847 1.00 93.94 108 LYS A CA 1
ATOM 849 C C . LYS A 1 108 ? -8.069 7.686 13.638 1.00 93.94 108 LYS A C 1
ATOM 851 O O . LYS A 1 108 ? -8.535 7.988 12.545 1.00 93.94 108 LYS A O 1
ATOM 856 N N . CYS A 1 109 ? -6.802 7.316 13.812 1.00 93.25 109 CYS A N 1
ATOM 857 C CA . CYS A 1 109 ? -5.827 7.338 12.717 1.00 93.25 109 CYS A CA 1
ATOM 858 C C . CYS A 1 109 ? -5.681 5.988 11.987 1.00 93.25 109 CYS A C 1
ATOM 860 O O . CYS A 1 109 ? -5.030 5.931 10.946 1.00 93.25 109 CYS A O 1
ATOM 862 N N . GLY A 1 110 ? -6.275 4.899 12.493 1.00 93.94 110 GLY A N 1
ATOM 863 C CA . GLY A 1 110 ? -6.216 3.581 11.851 1.00 93.94 110 GLY A CA 1
ATOM 864 C C . GLY A 1 110 ? -4.843 2.905 11.941 1.00 93.94 110 GLY A C 1
ATOM 865 O O . GLY A 1 110 ? -4.421 2.221 11.002 1.00 93.94 110 GLY A O 1
ATOM 866 N N . ALA A 1 111 ? -4.122 3.115 13.046 1.00 95.75 111 ALA A N 1
ATOM 867 C CA . ALA A 1 111 ? -2.861 2.428 13.308 1.00 95.75 111 ALA A CA 1
ATOM 868 C C . ALA A 1 111 ? -3.074 0.915 13.480 1.00 95.75 111 ALA A C 1
ATOM 870 O O . ALA A 1 111 ? -3.968 0.470 14.201 1.00 95.75 111 ALA A O 1
ATOM 871 N N . ARG A 1 112 ? -2.224 0.118 12.831 1.00 95.25 112 ARG A N 1
ATOM 872 C CA . ARG A 1 112 ? -2.219 -1.341 12.920 1.00 95.25 112 ARG A CA 1
ATOM 873 C C . ARG A 1 112 ? -1.427 -1.808 14.123 1.00 95.25 112 ARG A C 1
ATOM 875 O O . ARG A 1 112 ? -0.272 -1.438 14.301 1.00 95.25 112 ARG A O 1
ATOM 882 N N . THR A 1 113 ? -2.053 -2.668 14.914 1.00 94.62 113 THR A N 1
ATOM 883 C CA . THR A 1 113 ? -1.456 -3.228 16.131 1.00 94.62 113 THR A CA 1
ATOM 884 C C . THR A 1 113 ? -0.918 -4.647 15.921 1.00 94.62 113 THR A C 1
ATOM 886 O O . THR A 1 113 ? -0.184 -5.172 16.751 1.00 94.62 113 THR A O 1
ATOM 889 N N . ASP A 1 114 ? -1.257 -5.263 14.787 1.00 93.25 114 ASP A N 1
ATOM 890 C CA . ASP A 1 114 ? -0.902 -6.631 14.405 1.00 93.25 114 ASP A CA 1
ATOM 891 C C . ASP A 1 114 ? 0.417 -6.737 13.619 1.00 93.25 114 ASP A C 1
ATOM 893 O O . ASP A 1 114 ? 0.857 -7.840 13.299 1.00 93.25 114 ASP A O 1
ATOM 897 N N . ILE A 1 115 ? 1.049 -5.607 13.292 1.00 91.75 115 ILE A N 1
ATOM 898 C CA . ILE A 1 115 ? 2.340 -5.573 12.601 1.00 91.75 115 ILE A CA 1
ATOM 899 C C . ILE A 1 115 ? 3.453 -5.650 13.652 1.00 91.75 115 ILE A C 1
ATOM 901 O O . ILE A 1 115 ? 3.538 -4.742 14.470 1.00 91.75 115 ILE A O 1
ATOM 905 N N . PRO A 1 116 ? 4.327 -6.671 13.633 1.00 94.00 116 PRO A N 1
ATOM 906 C CA . PRO A 1 116 ? 5.461 -6.725 14.546 1.00 94.00 116 PRO A CA 1
ATOM 907 C C . PRO A 1 116 ? 6.548 -5.714 14.162 1.00 94.00 116 PRO A C 1
ATOM 909 O O . PRO A 1 116 ? 6.821 -5.518 12.975 1.00 94.00 116 PRO A O 1
ATOM 912 N N . ASN A 1 117 ? 7.231 -5.130 15.150 1.00 94.06 117 ASN A N 1
ATOM 913 C CA . ASN A 1 117 ? 8.491 -4.421 14.897 1.00 94.06 117 ASN A CA 1
ATOM 914 C C . ASN A 1 117 ? 9.664 -5.394 14.646 1.00 94.06 117 ASN A C 1
ATOM 916 O O . ASN A 1 117 ? 9.509 -6.616 14.719 1.00 94.06 117 ASN A O 1
ATOM 920 N N . ARG A 1 118 ? 10.882 -4.879 14.399 1.00 92.56 118 ARG A N 1
ATOM 921 C CA . ARG A 1 118 ? 12.083 -5.729 14.214 1.00 92.56 118 ARG A CA 1
ATOM 922 C C . ARG A 1 118 ? 12.422 -6.613 15.412 1.00 92.56 118 ARG A C 1
ATOM 924 O O . ARG A 1 118 ? 13.107 -7.616 15.240 1.00 92.56 118 ARG A O 1
ATOM 931 N N . ARG A 1 119 ? 11.951 -6.261 16.610 1.00 92.19 119 ARG A N 1
ATOM 932 C CA . ARG A 1 119 ? 12.110 -7.070 17.828 1.00 92.19 119 ARG A CA 1
ATOM 933 C C . ARG A 1 119 ? 11.032 -8.152 17.957 1.00 92.19 119 ARG A C 1
ATOM 935 O O . ARG A 1 119 ? 11.035 -8.890 18.936 1.00 92.19 119 ARG A O 1
ATOM 942 N N . GLY A 1 120 ? 10.110 -8.249 16.997 1.00 90.75 120 GLY A N 1
ATOM 943 C CA . GLY A 1 120 ? 8.984 -9.179 17.035 1.00 90.75 120 GLY A CA 1
ATOM 944 C C . GLY A 1 120 ? 7.882 -8.770 18.014 1.00 90.75 120 GLY A C 1
ATOM 945 O O . GLY A 1 120 ? 7.026 -9.591 18.331 1.00 90.75 120 GLY A O 1
ATOM 946 N N . GLN A 1 121 ? 7.895 -7.530 18.513 1.00 90.25 121 GLN A N 1
ATOM 947 C CA . GLN A 1 121 ? 6.868 -7.030 19.422 1.00 90.25 121 GLN A CA 1
ATOM 948 C C . GLN A 1 121 ? 5.624 -6.665 18.615 1.00 90.25 121 GLN A C 1
ATOM 950 O O . GLN A 1 121 ? 5.707 -5.851 17.699 1.00 90.25 121 GLN A O 1
ATOM 955 N N . ILE A 1 122 ? 4.489 -7.259 18.976 1.00 88.56 122 ILE A N 1
ATOM 956 C CA . ILE A 1 122 ? 3.155 -6.879 18.501 1.00 88.56 122 ILE A CA 1
ATOM 957 C C . ILE A 1 122 ? 2.407 -6.170 19.626 1.00 88.56 122 ILE A C 1
ATOM 959 O O . ILE A 1 122 ? 2.636 -6.451 20.805 1.00 88.56 122 ILE A O 1
ATOM 963 N N . ILE A 1 123 ? 1.493 -5.272 19.270 1.00 86.88 123 ILE A N 1
ATOM 964 C CA . ILE A 1 123 ? 0.632 -4.613 20.248 1.00 86.88 123 ILE A CA 1
ATOM 965 C C . ILE A 1 123 ? -0.688 -5.373 20.278 1.00 86.88 123 ILE A C 1
ATOM 967 O O . ILE A 1 123 ? -1.564 -5.218 19.426 1.00 86.88 123 ILE A O 1
ATOM 971 N N . GLU A 1 124 ? -0.841 -6.221 21.285 1.00 82.50 124 GLU A N 1
ATOM 972 C CA . GLU A 1 124 ? -2.139 -6.809 21.573 1.00 82.50 124 GLU A CA 1
ATOM 973 C C . GLU A 1 124 ? -2.979 -5.781 22.321 1.00 82.50 124 GLU A C 1
ATOM 975 O O . GLU A 1 124 ? -2.735 -5.459 23.484 1.00 82.50 124 GLU A O 1
ATOM 980 N N . LEU A 1 125 ? -3.985 -5.249 21.631 1.00 74.25 125 LEU A N 1
ATOM 981 C CA . LEU A 1 125 ? -5.070 -4.563 22.305 1.00 74.25 125 LEU A CA 1
ATOM 982 C C . LEU A 1 125 ? -5.814 -5.627 23.099 1.00 74.25 125 LEU A C 1
ATOM 984 O O . LEU A 1 125 ? -6.448 -6.509 22.510 1.00 74.25 125 LEU A O 1
ATOM 988 N N . GLU A 1 126 ? -5.719 -5.555 24.425 1.00 68.44 126 GLU A N 1
ATOM 989 C CA . GLU A 1 126 ? -6.598 -6.324 25.290 1.00 68.44 126 GLU A CA 1
ATOM 990 C C . GLU A 1 126 ? -8.010 -5.925 24.870 1.00 68.44 126 GLU A C 1
ATOM 992 O O . GLU A 1 126 ? -8.417 -4.766 24.996 1.00 68.44 126 GLU A O 1
ATOM 997 N N . LYS A 1 127 ? -8.721 -6.859 24.226 1.00 62.03 127 LYS A N 1
ATOM 998 C CA . LYS A 1 127 ? -10.140 -6.676 23.964 1.00 62.03 127 LYS A CA 1
ATOM 999 C C . LYS A 1 127 ? -10.701 -6.463 25.349 1.00 62.03 127 LYS A C 1
ATOM 1001 O O . LYS A 1 127 ? -10.692 -7.409 26.139 1.00 62.03 127 LYS A O 1
ATOM 1006 N N . SER A 1 128 ? -11.104 -5.230 25.662 1.00 53.28 128 SER A N 1
ATOM 1007 C CA . SER A 1 128 ? -11.904 -5.012 26.847 1.00 53.28 128 SER A CA 1
ATOM 1008 C C . SER A 1 128 ? -12.965 -6.095 26.778 1.00 53.28 128 SER A C 1
ATOM 1010 O O . SER A 1 128 ? -13.574 -6.318 25.723 1.00 53.28 128 SER A O 1
ATOM 1012 N N . GLN A 1 129 ? -13.088 -6.858 27.857 1.00 46.97 129 GLN A N 1
ATOM 1013 C CA . GLN A 1 129 ? -14.307 -7.590 28.111 1.00 46.97 129 GLN A CA 1
ATOM 1014 C C . GLN A 1 129 ? -15.371 -6.492 28.197 1.00 46.97 129 GLN A C 1
ATOM 1016 O O . GLN A 1 129 ? -15.679 -6.008 29.276 1.00 46.97 129 GLN A O 1
ATOM 1021 N N . LEU A 1 130 ? -15.827 -5.992 27.038 1.00 50.03 130 LEU A N 1
ATOM 1022 C CA . LEU A 1 130 ? -17.107 -5.330 26.883 1.00 50.03 130 LEU A CA 1
ATOM 1023 C C . LEU A 1 130 ? -18.016 -6.223 27.684 1.00 50.03 130 LEU A C 1
ATOM 1025 O O . LEU A 1 130 ? -18.057 -7.411 27.350 1.00 50.03 130 LEU A O 1
ATOM 1029 N N . ASN A 1 131 ? -18.560 -5.692 28.785 1.00 52.25 131 ASN A N 1
ATOM 1030 C CA . ASN A 1 131 ? -19.400 -6.423 29.717 1.00 52.25 131 ASN A CA 1
ATOM 1031 C C . ASN A 1 131 ? -20.290 -7.317 28.877 1.00 52.25 131 ASN A C 1
ATOM 1033 O O . ASN A 1 131 ? -21.224 -6.838 28.236 1.00 52.25 131 ASN A O 1
ATOM 1037 N N . SER A 1 132 ? -19.918 -8.595 28.780 1.00 58.72 132 SER A N 1
ATOM 1038 C CA . SER A 1 132 ? -20.596 -9.481 27.842 1.00 58.72 132 SER A CA 1
ATOM 1039 C C . SER A 1 132 ? -22.063 -9.551 28.238 1.00 58.72 132 SER A C 1
ATOM 1041 O O . SER A 1 132 ? -22.917 -9.662 27.383 1.00 58.72 132 SER A O 1
ATOM 1043 N N . GLU A 1 133 ? -22.346 -9.329 29.521 1.00 65.88 133 GLU A N 1
ATOM 1044 C CA . GLU A 1 133 ? -23.658 -9.121 30.107 1.00 65.88 133 GLU A CA 1
ATOM 1045 C C . GLU A 1 133 ? -24.438 -7.939 29.522 1.00 65.88 133 GLU A C 1
ATOM 1047 O O . GLU A 1 133 ? -25.619 -8.108 29.261 1.00 65.88 133 GLU A O 1
ATOM 1052 N N . GLU A 1 134 ? -23.832 -6.777 29.270 1.00 70.12 134 GLU A N 1
ATOM 1053 C CA . GLU A 1 134 ? -24.544 -5.594 28.761 1.00 70.12 134 GLU A CA 1
ATOM 1054 C C . GLU A 1 134 ? -24.866 -5.746 27.268 1.00 70.12 134 GLU A C 1
ATOM 1056 O O . GLU A 1 134 ? -26.009 -5.560 26.861 1.00 70.12 134 GLU A O 1
ATOM 1061 N N . PHE A 1 135 ? -23.907 -6.244 26.478 1.00 72.56 135 PHE A N 1
ATOM 1062 C CA . PHE A 1 135 ? -24.153 -6.602 25.077 1.00 72.56 135 PHE A CA 1
ATOM 1063 C C . PHE A 1 135 ? -25.136 -7.779 24.946 1.00 72.56 135 PHE A C 1
ATOM 1065 O O . PHE A 1 135 ? -26.030 -7.756 24.105 1.00 72.56 135 PHE A O 1
ATOM 1072 N N . ASN A 1 136 ? -25.024 -8.804 25.798 1.00 78.19 136 ASN A N 1
ATOM 1073 C CA . ASN A 1 136 ? -25.968 -9.925 25.817 1.00 78.19 136 ASN A CA 1
ATOM 1074 C C . ASN A 1 136 ? -27.357 -9.483 26.288 1.00 78.19 136 ASN A C 1
ATOM 1076 O O . ASN A 1 136 ? -28.348 -10.045 25.826 1.00 78.19 136 ASN A O 1
ATOM 1080 N N . LYS A 1 137 ? -27.450 -8.485 27.175 1.00 85.94 137 LYS A N 1
ATOM 1081 C CA . LYS A 1 137 ? -28.720 -7.908 27.617 1.00 85.94 137 LYS A CA 1
ATOM 1082 C C . LYS A 1 137 ? -29.386 -7.131 26.487 1.00 85.94 137 LYS A C 1
ATOM 1084 O O . LYS A 1 137 ? -30.537 -7.429 26.187 1.00 85.94 137 LYS A O 1
ATOM 1089 N N . GLU A 1 138 ? -28.659 -6.254 25.793 1.00 85.31 138 GLU A N 1
ATOM 1090 C CA . GLU A 1 138 ? -29.174 -5.563 24.600 1.00 85.31 138 GLU A CA 1
ATOM 1091 C C . GLU A 1 138 ? -29.603 -6.560 23.512 1.00 85.31 138 GLU A C 1
ATOM 1093 O O . GLU A 1 138 ? -30.682 -6.437 22.934 1.00 85.31 138 GLU A O 1
ATOM 1098 N N . MET A 1 139 ? -28.813 -7.612 23.274 1.00 84.56 139 MET A N 1
ATOM 1099 C CA . MET A 1 139 ? -29.143 -8.630 22.273 1.00 84.56 139 MET A CA 1
ATOM 1100 C C . MET A 1 139 ? -30.339 -9.505 22.689 1.00 84.56 139 MET A C 1
ATOM 1102 O O . MET A 1 139 ? -31.133 -9.927 21.844 1.00 84.56 139 MET A O 1
ATOM 1106 N N . SER A 1 140 ? -30.503 -9.755 23.990 1.00 90.06 140 SER A N 1
ATOM 1107 C CA . SER A 1 140 ? -31.668 -10.438 24.559 1.00 90.06 140 SER A CA 1
ATOM 1108 C C . SER A 1 140 ? -32.931 -9.581 24.444 1.00 90.06 140 SER A C 1
ATOM 1110 O O . SER A 1 140 ? -33.971 -10.091 24.028 1.00 90.06 140 SER A O 1
ATOM 1112 N N . GLU A 1 141 ? -32.853 -8.284 24.749 1.00 93.31 141 GLU A N 1
ATOM 1113 C CA . GLU A 1 141 ? -33.959 -7.330 24.588 1.00 93.31 141 GLU A CA 1
ATOM 1114 C C . GLU A 1 141 ? -34.376 -7.206 23.112 1.00 93.31 141 GLU A C 1
ATOM 1116 O O . GLU A 1 141 ? -35.565 -7.270 22.793 1.00 93.31 141 GLU A O 1
ATOM 1121 N N . LEU A 1 142 ? -33.411 -7.155 22.186 1.00 90.62 142 LEU A N 1
ATOM 1122 C CA . LEU A 1 142 ? -33.681 -7.134 20.744 1.00 90.62 142 LEU A CA 1
ATOM 1123 C C . LEU A 1 142 ? -34.364 -8.427 20.261 1.00 90.62 142 LEU A C 1
ATOM 1125 O O . LEU A 1 142 ? -35.276 -8.395 19.432 1.00 90.62 142 LEU A O 1
ATOM 1129 N N . SER A 1 143 ? -33.941 -9.578 20.790 1.00 89.81 143 SER A N 1
ATOM 1130 C CA . SER A 1 143 ? -34.552 -10.879 20.495 1.00 89.81 143 SER A CA 1
ATOM 1131 C C . SER A 1 143 ? -35.998 -10.957 21.001 1.00 89.81 143 SER A C 1
ATOM 1133 O O . SER A 1 143 ? -36.885 -11.423 20.280 1.00 89.81 143 SER A O 1
ATOM 1135 N N . GLN A 1 144 ? -36.265 -10.436 22.204 1.00 92.62 144 GLN A N 1
ATOM 1136 C CA . GLN A 1 144 ? -37.616 -10.354 22.765 1.00 92.62 144 GLN A CA 1
ATOM 1137 C C . GLN A 1 144 ? -38.520 -9.439 21.935 1.00 92.62 144 GLN A C 1
ATOM 1139 O O . GLN A 1 144 ? -39.632 -9.842 21.591 1.00 92.62 144 GLN A O 1
ATOM 1144 N N . LEU A 1 145 ? -38.023 -8.266 21.531 1.00 93.69 145 LEU A N 1
ATOM 1145 C CA . LEU A 1 145 ? -38.765 -7.339 20.679 1.00 93.69 145 LEU A CA 1
ATOM 1146 C C . LEU A 1 145 ? -39.113 -7.974 19.326 1.00 93.69 145 LEU A C 1
ATOM 1148 O O . LEU A 1 145 ? -40.258 -7.908 18.880 1.00 93.69 145 LEU A O 1
ATOM 1152 N N . ASN A 1 146 ? -38.158 -8.660 18.692 1.00 89.31 146 ASN A N 1
ATOM 1153 C CA . ASN A 1 146 ? -38.411 -9.391 17.449 1.00 89.31 146 ASN A CA 1
ATOM 1154 C C . ASN A 1 146 ? -39.466 -10.488 17.635 1.00 89.31 146 ASN A C 1
ATOM 1156 O O . ASN A 1 146 ? -40.336 -10.665 16.779 1.00 89.31 146 ASN A O 1
ATOM 1160 N N . HIS A 1 147 ? -39.427 -11.211 18.756 1.00 91.31 147 HIS A N 1
ATOM 1161 C CA . HIS A 1 147 ? -40.430 -12.225 19.059 1.00 91.31 147 HIS A CA 1
ATOM 1162 C C . HIS A 1 147 ? -41.831 -11.616 19.225 1.00 91.31 147 HIS A C 1
ATOM 1164 O O . HIS A 1 147 ? -42.810 -12.165 18.713 1.00 91.31 147 HIS A O 1
ATOM 1170 N N . GLU A 1 148 ? -41.929 -10.458 19.876 1.00 95.62 148 GLU A N 1
ATOM 1171 C CA . GLU A 1 148 ? -43.183 -9.731 20.065 1.00 95.62 148 GLU A CA 1
ATOM 1172 C C . GLU A 1 148 ? -43.743 -9.179 18.747 1.00 95.62 148 GLU A C 1
ATOM 1174 O O . GLU A 1 148 ? -44.929 -9.357 18.460 1.00 95.62 148 GLU A O 1
ATOM 1179 N N . VAL A 1 149 ? -42.895 -8.611 17.884 1.00 94.19 149 VAL A N 1
ATOM 1180 C CA . VAL A 1 149 ? -43.289 -8.157 16.539 1.00 94.19 149 VAL A CA 1
ATOM 1181 C C . VAL A 1 149 ? -43.826 -9.324 15.708 1.00 94.19 149 VAL A C 1
ATOM 1183 O O . VAL A 1 149 ? -44.907 -9.224 15.125 1.00 94.19 149 VAL A O 1
ATOM 1186 N N . VAL A 1 150 ? -43.128 -10.464 15.695 1.00 92.00 150 VAL A N 1
ATOM 1187 C CA . VAL A 1 150 ? -43.578 -11.667 14.974 1.00 92.00 150 VAL A CA 1
ATOM 1188 C C . VAL A 1 150 ? -44.902 -12.187 15.534 1.00 92.00 150 VAL A C 1
ATOM 1190 O O . VAL A 1 150 ? -45.786 -12.580 14.767 1.00 92.00 150 VAL A O 1
ATOM 1193 N N . LYS A 1 151 ? -45.073 -12.174 16.860 1.00 94.88 151 LYS A N 1
ATOM 1194 C CA . LYS A 1 151 ? -46.330 -12.556 17.510 1.00 94.88 151 LYS A CA 1
ATOM 1195 C C . LYS A 1 151 ? -47.467 -11.638 17.065 1.00 94.88 151 LYS A C 1
ATOM 1197 O O . LYS A 1 151 ? -48.476 -12.149 16.591 1.00 94.88 151 LYS A O 1
ATOM 1202 N N . ASN A 1 152 ? -47.273 -10.322 17.122 1.00 93.06 152 ASN A N 1
ATOM 1203 C CA . ASN A 1 152 ? -48.271 -9.326 16.726 1.00 93.06 152 ASN A CA 1
ATOM 1204 C C . ASN A 1 152 ? -48.673 -9.451 15.250 1.00 93.06 152 ASN A C 1
ATOM 1206 O O . ASN A 1 152 ? -49.860 -9.386 14.926 1.00 93.06 152 ASN A O 1
ATOM 1210 N N . LEU A 1 153 ? -47.713 -9.720 14.360 1.00 93.44 153 LEU A N 1
ATOM 1211 C CA . LEU A 1 153 ? -47.991 -9.986 12.947 1.00 93.44 153 LEU A CA 1
ATOM 1212 C C . LEU A 1 153 ? -48.855 -11.240 12.750 1.00 93.44 153 LEU A C 1
ATOM 1214 O O . LEU A 1 153 ? -49.792 -11.216 11.950 1.00 93.44 153 LEU A O 1
ATOM 1218 N N . ARG A 1 154 ? -48.610 -12.318 13.507 1.00 90.06 154 ARG A N 1
ATOM 1219 C CA . ARG A 1 154 ? -49.459 -13.524 13.465 1.00 90.06 154 ARG A CA 1
ATOM 1220 C C . ARG A 1 154 ? -50.877 -13.236 13.956 1.00 90.06 154 ARG A C 1
ATOM 1222 O O . ARG A 1 154 ? -51.838 -13.708 13.342 1.00 90.06 154 ARG A O 1
ATOM 1229 N N . THR A 1 155 ? -51.029 -12.452 15.022 1.00 92.88 155 THR A N 1
ATOM 1230 C CA . THR A 1 155 ? -52.350 -12.070 15.545 1.00 92.88 155 THR A CA 1
ATOM 1231 C C . THR A 1 155 ? -53.134 -11.262 14.516 1.00 92.88 155 THR A C 1
ATOM 1233 O O . THR A 1 155 ? -54.294 -11.573 14.251 1.00 92.88 155 THR A O 1
ATOM 1236 N N . LEU A 1 156 ? -52.495 -10.281 13.870 1.00 91.06 156 LEU A N 1
ATOM 1237 C CA . LEU A 1 156 ? -53.113 -9.478 12.810 1.00 91.06 156 LEU A CA 1
ATOM 1238 C C . LEU A 1 156 ? -53.524 -10.325 11.600 1.00 91.06 156 LEU A C 1
ATOM 1240 O O . LEU A 1 156 ? -54.639 -10.173 11.099 1.00 91.06 156 LEU A O 1
ATOM 1244 N N . ALA A 1 157 ? -52.671 -11.258 11.170 1.00 88.19 157 ALA A N 1
ATOM 1245 C CA . ALA A 1 157 ? -53.008 -12.198 10.101 1.00 88.19 157 ALA A CA 1
ATOM 1246 C C . ALA A 1 157 ? -54.238 -13.054 10.461 1.00 88.19 157 ALA A C 1
ATOM 1248 O O . ALA A 1 157 ? -55.121 -13.257 9.630 1.00 88.19 157 ALA A O 1
ATOM 1249 N N . SER A 1 158 ? -54.338 -13.491 11.719 1.00 89.31 158 SER A N 1
ATOM 1250 C CA . SER A 1 158 ? -55.454 -14.309 12.210 1.00 89.31 158 SER A CA 1
ATOM 1251 C C . SER A 1 158 ? -56.767 -13.523 12.268 1.00 89.31 158 SER A C 1
ATOM 1253 O O . SER A 1 158 ? -57.817 -14.037 11.888 1.00 89.31 158 SER A O 1
ATOM 1255 N N . ILE A 1 159 ? -56.717 -12.256 12.697 1.00 89.38 159 ILE A N 1
ATOM 1256 C CA . ILE A 1 159 ? -57.884 -11.360 12.704 1.00 89.38 159 ILE A CA 1
ATOM 1257 C C . ILE A 1 159 ? -58.408 -11.156 11.281 1.00 89.38 159 ILE A C 1
ATOM 1259 O O . ILE A 1 159 ? -59.612 -11.273 11.063 1.00 89.38 159 ILE A O 1
ATOM 1263 N N . ARG A 1 160 ? -57.514 -10.911 10.315 1.00 82.56 160 ARG A N 1
ATOM 1264 C CA . ARG A 1 160 ? -57.896 -10.681 8.916 1.00 82.56 160 ARG A CA 1
ATOM 1265 C C . ARG A 1 160 ? -58.545 -11.909 8.273 1.00 82.56 160 ARG A C 1
ATOM 1267 O O . ARG A 1 160 ? -59.580 -11.791 7.627 1.00 82.56 160 ARG A O 1
ATOM 1274 N N . LEU A 1 161 ? -57.995 -13.099 8.516 1.00 85.19 161 LEU A N 1
ATOM 1275 C CA . LEU A 1 161 ? -58.594 -14.345 8.027 1.00 85.19 161 LEU A CA 1
ATOM 1276 C C . LEU A 1 161 ? -59.996 -14.579 8.618 1.00 85.19 161 LEU A C 1
ATOM 1278 O O . LEU A 1 161 ? -60.909 -14.996 7.907 1.00 85.19 161 LEU A O 1
ATOM 1282 N N . ASN A 1 162 ? -60.196 -14.252 9.897 1.00 80.38 162 ASN A N 1
ATOM 1283 C CA . ASN A 1 162 ? -61.497 -14.392 10.554 1.00 80.38 162 ASN A CA 1
ATOM 1284 C C . ASN A 1 162 ? -62.516 -13.322 10.121 1.00 80.38 162 ASN A C 1
ATOM 1286 O O . ASN A 1 162 ? -63.715 -13.609 10.094 1.00 80.38 162 ASN A O 1
ATOM 1290 N N . SER A 1 163 ? -62.082 -12.103 9.778 1.00 79.81 163 SER A N 1
ATOM 1291 C CA . SER A 1 163 ? -62.980 -11.073 9.239 1.00 79.81 163 SER A CA 1
ATOM 1292 C C . SER A 1 163 ? -63.469 -11.415 7.834 1.00 79.81 163 SER A C 1
ATOM 1294 O O . SER A 1 163 ? -64.644 -11.201 7.537 1.00 79.81 163 SER A O 1
ATOM 1296 N N . ASP A 1 164 ? -62.605 -12.000 7.002 1.00 74.50 164 ASP A N 1
ATOM 1297 C CA . ASP A 1 164 ? -62.956 -12.400 5.634 1.00 74.50 164 ASP A CA 1
ATOM 1298 C C . ASP A 1 164 ? -63.936 -13.588 5.620 1.00 74.50 164 ASP A C 1
ATOM 1300 O O . ASP A 1 164 ? -64.824 -13.669 4.771 1.00 74.50 164 ASP A O 1
ATOM 1304 N N . LEU A 1 165 ? -63.852 -14.479 6.614 1.00 69.75 165 LEU A N 1
ATOM 1305 C CA . LEU A 1 165 ? -64.834 -15.552 6.802 1.00 69.75 165 LEU A CA 1
ATOM 1306 C C . LEU A 1 165 ? -66.217 -14.999 7.182 1.00 69.75 165 LEU A C 1
ATOM 1308 O O . LEU A 1 165 ? -67.214 -15.376 6.565 1.00 69.75 165 LEU A O 1
ATOM 1312 N N . LYS A 1 166 ? -66.284 -14.044 8.120 1.00 70.06 166 LYS A N 1
ATOM 1313 C CA . LYS A 1 166 ? -67.558 -13.441 8.558 1.00 70.06 166 LYS A CA 1
ATOM 1314 C C . LYS A 1 166 ? -68.208 -12.547 7.497 1.00 70.06 166 LYS A C 1
ATOM 1316 O O . LYS A 1 166 ? -69.434 -12.490 7.422 1.00 70.06 166 LYS A O 1
ATOM 1321 N N . SER A 1 167 ? -67.425 -11.871 6.653 1.00 60.41 167 SER A N 1
ATOM 1322 C CA . SER A 1 167 ? -67.976 -11.084 5.539 1.00 60.41 167 SER A CA 1
ATOM 1323 C C . SER A 1 167 ? -68.552 -11.975 4.429 1.00 60.41 167 SER A C 1
ATOM 1325 O O . SER A 1 167 ? -69.560 -11.614 3.821 1.00 60.41 167 SER A O 1
ATOM 1327 N N . SER A 1 168 ? -67.992 -13.175 4.231 1.00 56.38 168 SER A N 1
ATOM 1328 C CA . SER A 1 168 ? -68.511 -14.159 3.272 1.00 56.38 168 SER A CA 1
ATOM 1329 C C . SER A 1 168 ? -69.810 -14.853 3.722 1.00 56.38 168 SER A C 1
ATOM 1331 O O . SER A 1 168 ? -70.632 -15.216 2.879 1.00 56.38 168 SER A O 1
ATOM 1333 N N . GLU A 1 169 ? -70.052 -14.985 5.033 1.00 54.53 169 GLU A N 1
ATOM 1334 C CA . GLU A 1 169 ? -71.326 -15.493 5.573 1.00 54.53 169 GLU A CA 1
ATOM 1335 C C . GLU A 1 169 ? -72.465 -14.466 5.461 1.00 54.53 169 GLU A C 1
ATOM 1337 O O . GLU A 1 169 ? -73.602 -14.843 5.177 1.00 54.53 169 GLU A O 1
ATOM 1342 N N . CYS A 1 170 ? -72.175 -13.165 5.575 1.00 49.19 170 CYS A N 1
ATOM 1343 C CA . CYS A 1 170 ? -73.193 -12.115 5.433 1.00 49.19 170 CYS A CA 1
ATOM 1344 C C . CYS A 1 170 ? -73.676 -11.889 3.987 1.00 49.19 170 CYS A C 1
ATOM 1346 O O . CYS A 1 170 ? -74.749 -11.326 3.798 1.00 49.19 170 CYS A O 1
ATOM 1348 N N . GLN A 1 171 ? -72.942 -12.336 2.961 1.00 51.34 171 GLN A N 1
ATOM 1349 C CA . GLN A 1 171 ? -73.390 -12.223 1.562 1.00 51.34 171 GLN A CA 1
ATOM 1350 C C . GLN A 1 171 ? -74.242 -13.408 1.081 1.00 51.34 171 GLN A C 1
ATOM 1352 O O . GLN A 1 171 ? -74.933 -13.282 0.072 1.00 51.34 171 GLN A O 1
ATOM 1357 N N . LYS A 1 172 ? -74.264 -14.540 1.800 1.00 53.19 172 LYS A N 1
ATOM 1358 C CA . LYS A 1 172 ? -75.085 -15.705 1.415 1.00 53.19 172 LYS A CA 1
ATOM 1359 C C . LYS A 1 172 ? -76.552 -15.608 1.840 1.00 53.19 172 LYS A C 1
ATOM 1361 O O . LYS A 1 172 ? -77.382 -16.305 1.267 1.00 53.19 172 LYS A O 1
ATOM 1366 N N . ASN A 1 173 ? -76.893 -14.712 2.767 1.00 49.34 173 ASN A N 1
ATOM 1367 C CA . ASN A 1 173 ? -78.266 -14.571 3.265 1.00 49.34 173 ASN A CA 1
ATOM 1368 C C . ASN A 1 173 ? -79.087 -13.471 2.568 1.00 49.34 173 ASN A C 1
ATOM 1370 O O . ASN A 1 173 ? -80.274 -13.338 2.851 1.00 49.34 173 ASN A O 1
ATOM 1374 N N . THR A 1 174 ? -78.507 -12.728 1.619 1.00 45.75 174 THR A N 1
ATOM 1375 C CA . THR A 1 174 ? -79.200 -11.631 0.907 1.00 45.75 174 THR A CA 1
ATOM 1376 C C . THR A 1 174 ? -79.593 -11.984 -0.532 1.00 45.75 174 THR A C 1
ATOM 1378 O O . THR A 1 174 ? -80.027 -11.113 -1.274 1.00 45.75 174 THR A O 1
ATOM 1381 N N . LEU A 1 175 ? -79.469 -13.253 -0.945 1.00 46.22 175 LEU A N 1
ATOM 1382 C CA . LEU A 1 175 ? -79.805 -13.706 -2.307 1.00 46.22 175 LEU A CA 1
ATOM 1383 C C . LEU A 1 175 ? -80.947 -14.735 -2.356 1.00 46.22 175 LEU A C 1
ATOM 1385 O O . LEU A 1 175 ? -81.137 -15.389 -3.376 1.00 46.22 175 LEU A O 1
ATOM 1389 N N . HIS A 1 176 ? -81.722 -14.872 -1.271 1.00 46.75 176 HIS A N 1
ATOM 1390 C CA . HIS A 1 176 ? -82.851 -15.811 -1.211 1.00 46.75 176 HIS A CA 1
ATOM 1391 C C . HIS A 1 176 ? -84.249 -15.191 -1.139 1.00 46.75 176 HIS A C 1
ATOM 1393 O O . HIS A 1 176 ? -85.223 -15.931 -1.066 1.00 46.75 176 HIS A O 1
ATOM 1399 N N . ASN A 1 177 ? -84.378 -13.870 -1.256 1.00 47.53 177 ASN A N 1
ATOM 1400 C CA . ASN A 1 177 ? -85.679 -13.214 -1.354 1.00 47.53 177 ASN A CA 1
ATOM 1401 C C . ASN A 1 177 ? -85.701 -12.270 -2.550 1.00 47.53 177 ASN A C 1
ATOM 1403 O O . ASN A 1 177 ? -85.588 -11.070 -2.368 1.00 47.53 177 ASN A O 1
ATOM 1407 N N . GLU A 1 178 ? -85.829 -12.818 -3.758 1.00 44.00 178 GLU A N 1
ATOM 1408 C CA . GLU A 1 178 ? -86.625 -12.209 -4.828 1.00 44.00 178 GLU A CA 1
ATOM 1409 C C . GLU A 1 178 ? -86.724 -13.152 -6.038 1.00 44.00 178 GLU A C 1
ATOM 1411 O O . GLU A 1 178 ? -85.763 -13.804 -6.432 1.00 44.00 178 GLU A O 1
ATOM 1416 N N . THR A 1 179 ? -87.915 -13.173 -6.639 1.00 41.97 179 THR A N 1
ATOM 1417 C CA . THR A 1 179 ? -88.318 -13.846 -7.892 1.00 41.97 179 THR A CA 1
ATOM 1418 C C . THR A 1 179 ? -88.811 -15.296 -7.814 1.00 41.97 179 THR A C 1
ATOM 1420 O O . THR A 1 179 ? -88.212 -16.281 -8.225 1.00 41.97 179 THR A O 1
ATOM 1423 N N . ASN A 1 180 ? -90.062 -15.350 -7.371 1.00 48.44 180 ASN A N 1
ATOM 1424 C CA . ASN A 1 180 ? -91.121 -16.230 -7.838 1.00 48.44 180 ASN A CA 1
ATOM 1425 C C . ASN A 1 180 ? -91.239 -16.178 -9.385 1.00 48.44 180 ASN A C 1
ATOM 1427 O O . ASN A 1 180 ? -91.887 -15.278 -9.913 1.00 48.44 180 ASN A O 1
ATOM 1431 N N . ILE A 1 181 ? -90.632 -17.121 -10.115 1.00 38.78 181 ILE A N 1
ATOM 1432 C CA . ILE A 1 181 ? -90.991 -17.435 -11.510 1.00 38.78 181 ILE A CA 1
ATOM 1433 C C . ILE A 1 181 ? -91.068 -18.954 -11.655 1.00 38.78 181 ILE A C 1
ATOM 1435 O O . ILE A 1 181 ? -90.107 -19.686 -11.443 1.00 38.78 181 ILE A O 1
ATOM 1439 N N . LYS A 1 182 ? -92.270 -19.413 -11.998 1.00 45.53 182 LYS A N 1
ATOM 1440 C CA . LYS A 1 182 ? -92.583 -20.796 -12.337 1.00 45.53 182 LYS A CA 1
ATOM 1441 C C . LYS A 1 182 ? -91.928 -21.178 -13.667 1.00 45.53 182 LYS A C 1
ATOM 1443 O O . LYS A 1 182 ? -92.014 -20.417 -14.626 1.00 45.53 182 LYS A O 1
ATOM 1448 N N . SER A 1 183 ? -91.487 -22.435 -13.718 1.00 42.47 183 SER A N 1
ATOM 1449 C CA . SER A 1 183 ? -91.438 -23.351 -14.871 1.00 42.47 183 SER A CA 1
ATOM 1450 C C . SER A 1 183 ? -90.064 -23.750 -15.432 1.00 42.47 183 SER A C 1
ATOM 1452 O O . SER A 1 183 ? -89.193 -22.923 -15.675 1.00 42.47 183 SER A O 1
ATOM 1454 N N . PHE A 1 184 ? -90.019 -25.059 -15.712 1.00 30.78 184 PHE A N 1
ATOM 1455 C CA . PHE A 1 184 ? -89.164 -25.856 -16.594 1.00 30.78 184 PHE A CA 1
ATOM 1456 C C . PHE A 1 184 ? -87.990 -26.665 -16.014 1.00 30.78 184 PHE A C 1
ATOM 1458 O O . PHE A 1 184 ? -87.062 -26.156 -15.398 1.00 30.78 184 PHE A O 1
ATOM 1465 N N . ASP A 1 185 ? -88.112 -27.972 -16.262 1.00 40.16 185 ASP A N 1
ATOM 1466 C CA . ASP A 1 185 ? -87.315 -29.102 -15.801 1.00 40.16 185 ASP A CA 1
ATOM 1467 C C . ASP A 1 185 ? -85.948 -29.265 -16.491 1.00 40.16 185 ASP A C 1
ATOM 1469 O O . ASP A 1 185 ? -85.737 -28.838 -17.625 1.00 40.16 185 ASP A O 1
ATOM 1473 N N . HIS A 1 186 ? -85.109 -30.052 -15.800 1.00 39.00 186 HIS A N 1
ATOM 1474 C CA . HIS A 1 186 ? -83.918 -30.797 -16.238 1.00 39.00 186 HIS A CA 1
ATOM 1475 C C . HIS A 1 186 ? -82.613 -30.022 -16.505 1.00 39.00 186 HIS A C 1
ATOM 1477 O O . HIS A 1 186 ? -82.426 -29.430 -17.558 1.00 39.00 186 HIS A O 1
ATOM 1483 N N . PHE A 1 187 ? -81.623 -30.166 -15.610 1.00 31.42 187 PHE A N 1
ATOM 1484 C CA . PHE A 1 187 ? -80.495 -31.109 -15.765 1.00 31.42 187 PHE A CA 1
ATOM 1485 C C . PHE A 1 187 ? -79.477 -30.996 -14.606 1.00 31.42 187 PHE A C 1
ATOM 1487 O O . PHE A 1 187 ? -79.155 -29.912 -14.139 1.00 31.42 187 PHE A O 1
ATOM 1494 N N . SER A 1 188 ? -78.894 -32.150 -14.266 1.00 33.00 188 SER A N 1
ATOM 1495 C CA . SER A 1 188 ? -77.545 -32.350 -13.709 1.00 33.00 188 SER A CA 1
ATOM 1496 C C . SER A 1 188 ? -77.266 -32.062 -12.226 1.00 33.00 188 SER A C 1
ATOM 1498 O O . SER A 1 188 ? -76.984 -30.946 -11.801 1.00 33.00 188 SER A O 1
ATOM 1500 N N . ASN A 1 189 ? -77.140 -33.168 -11.488 1.00 43.97 189 ASN A N 1
ATOM 1501 C CA . ASN A 1 189 ? -76.236 -33.328 -10.350 1.00 43.97 189 ASN A CA 1
ATOM 1502 C C . ASN A 1 189 ? -74.847 -32.729 -10.637 1.00 43.97 189 ASN A C 1
ATOM 1504 O O . ASN A 1 189 ? -74.275 -33.001 -11.691 1.00 43.97 189 ASN A O 1
ATOM 1508 N N . ASN A 1 190 ? -74.268 -32.019 -9.667 1.00 31.77 190 ASN A N 1
ATOM 1509 C CA . ASN A 1 190 ? -72.863 -32.213 -9.315 1.00 31.77 190 ASN A CA 1
ATOM 1510 C C . ASN A 1 190 ? -72.565 -31.684 -7.909 1.00 31.77 190 ASN A C 1
ATOM 1512 O O . ASN A 1 190 ? -72.711 -30.501 -7.608 1.00 31.77 190 ASN A O 1
ATOM 1516 N N . SER A 1 191 ? -72.130 -32.606 -7.052 1.00 39.62 191 SER A N 1
ATOM 1517 C CA . SER A 1 191 ? -71.567 -32.344 -5.736 1.00 39.62 191 SER A CA 1
ATOM 1518 C C . SER A 1 191 ? -70.235 -31.611 -5.879 1.00 39.62 191 SER A C 1
ATOM 1520 O O . SER A 1 191 ? -69.292 -32.149 -6.461 1.00 39.62 191 SER A O 1
ATOM 1522 N N . PHE A 1 192 ? -70.126 -30.415 -5.309 1.00 34.31 192 PHE A N 1
ATOM 1523 C CA . PHE A 1 192 ? -68.846 -29.728 -5.185 1.00 34.31 192 PHE A CA 1
ATOM 1524 C C . PHE A 1 192 ? -68.144 -30.216 -3.910 1.00 34.31 192 PHE A C 1
ATOM 1526 O O . PHE A 1 192 ? -68.352 -29.692 -2.817 1.00 34.31 192 PHE A O 1
ATOM 1533 N N . ILE A 1 193 ? -67.338 -31.270 -4.048 1.00 41.72 193 ILE A N 1
ATOM 1534 C CA . ILE A 1 193 ? -66.328 -31.634 -3.053 1.00 41.72 193 ILE A CA 1
ATOM 1535 C C . ILE A 1 193 ? -65.180 -30.642 -3.243 1.00 41.72 193 ILE A C 1
ATOM 1537 O O . ILE A 1 193 ? -64.429 -30.731 -4.209 1.00 41.72 193 ILE A O 1
ATOM 1541 N N . SER A 1 194 ? -65.067 -29.667 -2.341 1.00 38.44 194 SER A N 1
ATOM 1542 C CA . SER A 1 194 ? -63.877 -28.816 -2.257 1.00 38.44 194 SER A CA 1
ATOM 1543 C C . SER A 1 194 ? -62.732 -29.660 -1.701 1.00 38.44 194 SER A C 1
ATOM 1545 O O . SER A 1 194 ? -62.731 -30.015 -0.522 1.00 38.44 194 SER A O 1
ATOM 1547 N N . THR A 1 195 ? -61.784 -30.028 -2.559 1.00 46.06 195 THR A N 1
ATOM 1548 C CA . THR A 1 195 ? -60.577 -30.755 -2.165 1.00 46.06 195 THR A CA 1
ATOM 1549 C C . THR A 1 195 ? -59.605 -29.835 -1.424 1.00 46.06 195 THR A C 1
ATOM 1551 O O . THR A 1 195 ? -59.461 -28.654 -1.737 1.00 46.06 195 THR A O 1
ATOM 1554 N N . GLU A 1 196 ? -58.895 -30.393 -0.440 1.00 48.56 196 GLU A N 1
ATOM 1555 C CA . GLU A 1 196 ? -57.865 -29.717 0.371 1.00 48.56 196 GLU A CA 1
ATOM 1556 C C . GLU A 1 196 ? -56.705 -29.103 -0.440 1.00 48.56 196 GLU A C 1
ATOM 1558 O O . GLU A 1 196 ? -55.949 -28.292 0.098 1.00 48.56 196 GLU A O 1
ATOM 1563 N N . SER A 1 197 ? -56.592 -29.412 -1.738 1.00 49.28 197 SER A N 1
ATOM 1564 C CA . SER A 1 197 ? -55.611 -28.813 -2.653 1.00 49.28 197 SER A CA 1
ATOM 1565 C C . SER A 1 197 ? -55.770 -27.296 -2.796 1.00 49.28 197 SER A C 1
ATOM 1567 O O . SER A 1 197 ? -54.772 -26.577 -2.776 1.00 49.28 197 SER A O 1
ATOM 1569 N N . ASP A 1 198 ? -57.005 -26.786 -2.837 1.00 49.91 198 ASP A N 1
ATOM 1570 C CA . ASP A 1 198 ? -57.267 -25.365 -3.125 1.00 49.91 198 ASP A CA 1
ATOM 1571 C C . ASP A 1 198 ? -57.002 -24.463 -1.912 1.00 49.91 198 ASP A C 1
ATOM 1573 O O . ASP A 1 198 ? -56.712 -23.269 -2.037 1.00 49.91 198 ASP A O 1
ATOM 1577 N N . LYS A 1 199 ? -57.048 -25.039 -0.703 1.00 54.53 199 LYS A N 1
ATOM 1578 C CA . LYS A 1 199 ? -56.642 -24.339 0.522 1.00 54.53 199 LYS A CA 1
ATOM 1579 C C . LYS A 1 199 ? -55.121 -24.181 0.574 1.00 54.53 199 LYS A C 1
ATOM 1581 O O . LYS A 1 199 ? -54.643 -23.124 0.982 1.00 54.53 199 LYS A O 1
ATOM 1586 N N . ASN A 1 200 ? -54.366 -25.174 0.100 1.00 55.56 200 ASN A N 1
ATOM 1587 C CA . ASN A 1 200 ? -52.903 -25.125 0.087 1.00 55.56 200 ASN A CA 1
ATOM 1588 C C . ASN A 1 200 ? -52.340 -24.113 -0.923 1.00 55.56 200 ASN A C 1
ATOM 1590 O O . ASN A 1 200 ? -51.351 -23.448 -0.613 1.00 55.56 200 ASN A O 1
ATOM 1594 N N . GLU A 1 201 ? -52.981 -23.911 -2.079 1.00 61.12 201 GLU A N 1
ATOM 1595 C CA . GLU A 1 201 ? -52.547 -22.872 -3.027 1.00 61.12 201 GLU A CA 1
ATOM 1596 C C . GLU A 1 201 ? -52.781 -21.451 -2.498 1.00 61.12 201 GLU A C 1
ATOM 1598 O O . GLU A 1 201 ? -51.914 -20.586 -2.647 1.00 61.12 201 GLU A O 1
ATOM 1603 N N . LYS A 1 202 ? -53.881 -21.212 -1.771 1.00 57.22 202 LYS A N 1
ATOM 1604 C CA . LYS A 1 202 ? -54.110 -19.923 -1.095 1.00 57.22 202 LYS A CA 1
ATOM 1605 C C . LYS A 1 202 ? -53.091 -19.646 0.013 1.00 57.22 202 LYS A C 1
ATOM 1607 O O . LYS A 1 202 ? -52.627 -18.513 0.132 1.00 57.22 202 LYS A O 1
ATOM 1612 N N . TYR A 1 203 ? -52.700 -20.657 0.791 1.00 56.09 203 TYR A N 1
ATOM 1613 C CA . TYR A 1 203 ? -51.639 -20.506 1.798 1.00 56.09 203 TYR A CA 1
ATOM 1614 C C . TYR A 1 203 ? -50.267 -20.240 1.165 1.00 56.09 203 TYR A C 1
ATOM 1616 O O . TYR A 1 203 ? -49.501 -19.426 1.684 1.00 56.09 203 TYR A O 1
ATOM 1624 N N . LYS A 1 204 ? -49.978 -20.864 0.016 1.00 65.06 204 LYS A N 1
ATOM 1625 C CA . LYS A 1 204 ? -48.746 -20.638 -0.750 1.00 65.06 204 LYS A CA 1
ATOM 1626 C C . LYS A 1 204 ? -48.673 -19.209 -1.299 1.00 65.06 204 LYS A C 1
ATOM 1628 O O . LYS A 1 204 ? -47.650 -18.554 -1.127 1.00 65.06 204 LYS A O 1
ATOM 1633 N N . PHE A 1 205 ? -49.780 -18.694 -1.834 1.00 60.84 205 PHE A N 1
ATOM 1634 C CA . PHE A 1 205 ? -49.880 -17.321 -2.337 1.00 60.84 205 PHE A CA 1
ATOM 1635 C C . PHE A 1 205 ? -49.706 -16.262 -1.231 1.00 60.84 205 PHE A C 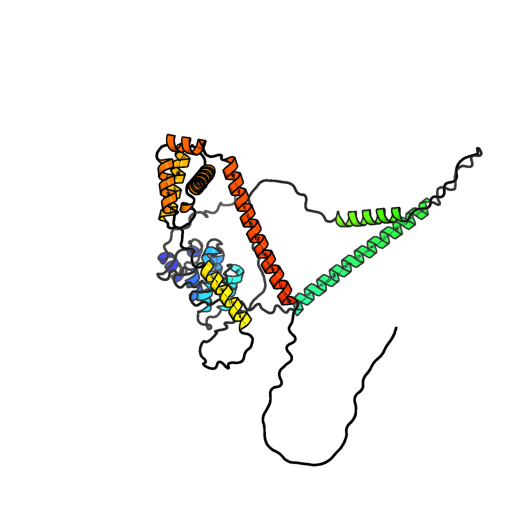1
ATOM 1637 O O . PHE A 1 205 ? -49.033 -15.255 -1.434 1.00 60.84 205 PHE A O 1
ATOM 1644 N N . ILE A 1 206 ? -50.244 -16.499 -0.027 1.00 59.22 206 ILE A N 1
ATOM 1645 C CA . ILE A 1 206 ? -50.073 -15.585 1.120 1.00 59.22 206 ILE A CA 1
ATOM 1646 C C . ILE A 1 206 ? -48.620 -15.586 1.630 1.00 59.22 206 ILE A C 1
ATOM 1648 O O . ILE A 1 206 ? -48.082 -14.523 1.937 1.00 59.22 206 ILE A O 1
ATOM 1652 N N . LEU A 1 207 ? -47.957 -16.748 1.680 1.00 57.00 207 LEU A N 1
ATOM 1653 C CA . LEU A 1 207 ? -46.532 -16.845 2.037 1.00 57.00 207 LEU A CA 1
ATOM 1654 C C . LEU A 1 207 ? -45.624 -16.162 0.998 1.00 57.00 207 LEU A C 1
ATOM 1656 O O . LEU A 1 207 ? -44.630 -15.534 1.360 1.00 57.00 207 LEU A O 1
ATOM 1660 N N . GLU A 1 208 ? -45.987 -16.226 -0.282 1.00 59.81 208 GLU A N 1
ATOM 1661 C CA . GLU A 1 208 ? -45.279 -15.563 -1.382 1.00 59.81 208 GLU A CA 1
ATOM 1662 C C . GLU A 1 208 ? -45.476 -14.033 -1.369 1.00 59.81 208 GLU A C 1
ATOM 1664 O O . GLU A 1 208 ? -44.536 -13.281 -1.636 1.00 59.81 208 GLU A O 1
ATOM 1669 N N . LEU A 1 209 ? -46.646 -13.543 -0.941 1.00 54.50 209 LEU A N 1
ATOM 1670 C CA . LEU A 1 209 ? -46.906 -12.112 -0.723 1.00 54.50 209 LEU A CA 1
ATOM 1671 C C . LEU A 1 209 ? -46.133 -11.518 0.468 1.00 54.50 209 LEU A C 1
ATOM 1673 O O . LEU A 1 209 ? -45.679 -10.373 0.410 1.00 54.50 209 LEU A O 1
ATOM 1677 N N . ILE A 1 210 ? -45.959 -12.297 1.539 1.00 56.38 210 ILE A N 1
ATOM 1678 C CA . ILE A 1 210 ? -45.173 -11.891 2.717 1.00 56.38 210 ILE A CA 1
ATOM 1679 C C . ILE A 1 210 ? -43.681 -11.802 2.365 1.00 56.38 210 ILE A C 1
ATOM 1681 O O . ILE A 1 210 ? -43.013 -10.855 2.774 1.00 56.38 210 ILE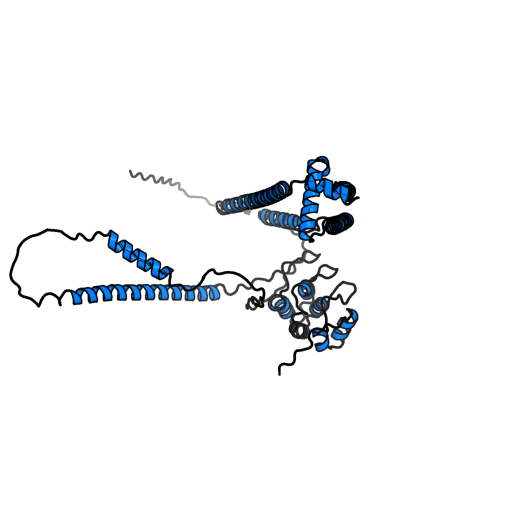 A O 1
ATOM 1685 N N . ASN A 1 211 ? -43.172 -12.730 1.551 1.00 53.69 211 ASN A N 1
ATOM 1686 C CA . ASN A 1 211 ? -41.774 -12.720 1.112 1.00 53.69 211 ASN A CA 1
ATOM 1687 C C . ASN A 1 211 ? -41.480 -11.662 0.031 1.00 53.69 211 ASN A C 1
ATOM 1689 O O . ASN A 1 211 ? -40.343 -11.214 -0.086 1.00 53.69 211 ASN A O 1
ATOM 1693 N N . SER A 1 212 ? -42.488 -11.243 -0.741 1.00 50.25 212 SER A N 1
ATOM 1694 C CA . SER A 1 212 ? -42.352 -10.224 -1.794 1.00 50.25 212 SER A CA 1
ATOM 1695 C C . SER A 1 212 ? -42.587 -8.783 -1.321 1.00 50.25 212 SER A C 1
ATOM 1697 O O . SER A 1 212 ? -42.190 -7.851 -2.016 1.00 50.25 212 SER A O 1
ATOM 1699 N N . SER A 1 213 ? -43.163 -8.571 -0.132 1.00 41.84 213 SER A N 1
ATOM 1700 C CA . SER A 1 213 ? -43.419 -7.228 0.424 1.00 41.84 213 SER A CA 1
ATOM 1701 C C . SER A 1 213 ? -42.244 -6.620 1.209 1.00 41.84 213 SER A C 1
ATOM 1703 O O . SER A 1 213 ? -42.416 -5.587 1.853 1.00 41.84 213 SER A O 1
ATOM 1705 N N . ILE A 1 214 ? -41.046 -7.216 1.154 1.00 47.38 214 ILE A N 1
ATOM 1706 C CA . ILE A 1 214 ? -39.803 -6.582 1.622 1.00 47.38 214 ILE A CA 1
ATOM 1707 C C . ILE A 1 214 ? -39.253 -5.747 0.451 1.00 47.38 214 ILE A C 1
ATOM 1709 O O . ILE A 1 214 ? -38.775 -6.324 -0.529 1.00 47.38 214 ILE A O 1
ATOM 1713 N N . PRO A 1 215 ? -39.325 -4.404 0.480 1.00 40.09 215 PRO A N 1
ATOM 1714 C CA . PRO A 1 215 ? -38.922 -3.606 -0.664 1.00 40.09 215 PRO A CA 1
ATOM 1715 C C . PRO A 1 215 ? -37.395 -3.499 -0.743 1.00 40.09 215 PRO A C 1
ATOM 1717 O O . PRO A 1 215 ? -36.754 -2.930 0.136 1.00 40.09 215 PRO A O 1
ATOM 1720 N N . GLY A 1 216 ? -36.839 -3.963 -1.866 1.00 36.53 216 GLY A N 1
ATOM 1721 C CA . GLY A 1 216 ? -35.632 -3.379 -2.451 1.00 36.53 216 GLY A CA 1
ATOM 1722 C C . GLY A 1 216 ? -34.438 -4.314 -2.618 1.00 36.53 216 GLY A C 1
ATOM 1723 O O . GLY A 1 216 ? -33.578 -4.375 -1.756 1.00 36.53 216 GLY A O 1
ATOM 1724 N N . THR A 1 217 ? -34.311 -4.927 -3.798 1.00 35.00 217 THR A N 1
ATOM 1725 C CA . THR A 1 217 ? -33.075 -4.864 -4.607 1.00 35.00 217 THR A CA 1
ATOM 1726 C C . THR A 1 217 ? -33.419 -5.156 -6.071 1.00 35.00 217 THR A C 1
ATOM 1728 O O . THR A 1 217 ? -33.288 -6.269 -6.575 1.00 35.00 217 THR A O 1
ATOM 1731 N N . ASN A 1 218 ? -33.872 -4.120 -6.783 1.00 34.66 218 ASN A N 1
ATOM 1732 C CA . ASN A 1 218 ? -33.902 -4.161 -8.239 1.00 34.66 218 ASN A CA 1
ATOM 1733 C C . ASN A 1 218 ? -32.470 -4.086 -8.774 1.00 34.66 218 ASN A C 1
ATOM 1735 O O . ASN A 1 218 ? -31.742 -3.123 -8.535 1.00 34.66 218 ASN A O 1
ATOM 1739 N N . LYS A 1 219 ? -32.101 -5.115 -9.537 1.00 45.75 219 LYS A N 1
ATOM 1740 C CA . LYS A 1 219 ? -30.984 -5.105 -10.478 1.00 45.75 219 LYS A CA 1
ATOM 1741 C C . LYS A 1 219 ? -31.311 -4.138 -11.616 1.00 45.75 219 LYS A C 1
ATOM 1743 O O . LYS A 1 219 ? -32.252 -4.394 -12.358 1.00 45.75 219 LYS A O 1
ATOM 1748 N N . LEU A 1 220 ? -30.503 -3.099 -11.805 1.00 30.69 220 LEU A N 1
ATOM 1749 C CA . LEU A 1 220 ? -30.232 -2.512 -13.119 1.00 30.69 220 LEU A CA 1
ATOM 1750 C C . LEU A 1 220 ? -28.943 -1.684 -13.091 1.00 30.69 220 LEU A C 1
ATOM 1752 O O . LEU A 1 220 ? -28.396 -1.343 -12.051 1.00 30.69 220 LEU A O 1
ATOM 1756 N N . SER A 1 221 ? -28.409 -1.508 -14.286 1.00 32.16 221 SER A N 1
ATOM 1757 C CA . SER A 1 221 ? -27.002 -1.481 -14.663 1.00 32.16 221 SER A CA 1
ATOM 1758 C C . SER A 1 221 ? -26.368 -0.094 -14.825 1.00 32.16 221 SER A C 1
ATOM 1760 O O . SER A 1 221 ? -27.035 0.824 -15.281 1.00 32.16 221 SER A O 1
ATOM 1762 N N . LYS A 1 222 ? -25.029 -0.085 -14.698 1.00 35.41 222 LYS A N 1
ATOM 1763 C CA . LYS A 1 222 ? -24.011 0.786 -15.336 1.00 35.41 222 LYS A CA 1
ATOM 1764 C C . LYS A 1 222 ? -23.884 2.268 -14.917 1.00 35.41 222 LYS A C 1
ATOM 1766 O O . LYS A 1 222 ? -24.845 3.009 -14.801 1.00 35.41 222 LYS A O 1
ATOM 1771 N N . SER A 1 223 ? -22.595 2.643 -14.842 1.00 35.28 223 SER A N 1
ATOM 1772 C CA . SER A 1 223 ? -21.949 3.971 -14.869 1.00 35.28 223 SER A CA 1
ATOM 1773 C C . SER A 1 223 ? -22.204 4.945 -13.716 1.00 35.28 223 SER A C 1
ATOM 1775 O O . SER A 1 223 ? -23.170 5.694 -13.732 1.00 35.28 223 SER A O 1
ATOM 1777 N N . ASN A 1 224 ? -21.260 5.028 -12.775 1.00 27.06 224 ASN A N 1
ATOM 1778 C CA . ASN A 1 224 ? -20.271 6.115 -12.685 1.00 27.06 224 ASN A CA 1
ATOM 1779 C C . ASN A 1 224 ? -19.540 6.027 -11.339 1.00 27.06 224 ASN A C 1
ATOM 1781 O O . ASN A 1 224 ? -20.151 5.953 -10.278 1.00 27.06 224 ASN A O 1
ATOM 1785 N N . SER A 1 225 ? -18.213 6.018 -11.395 1.00 41.28 225 SER A N 1
ATOM 1786 C CA . SER A 1 225 ? -17.336 6.068 -10.231 1.00 41.28 225 SER A CA 1
ATOM 1787 C C . SER A 1 225 ? -17.391 7.452 -9.588 1.00 41.28 225 SER A C 1
ATOM 1789 O O . SER A 1 225 ? -16.852 8.400 -10.151 1.00 41.28 225 SER A O 1
ATOM 1791 N N . ASN A 1 226 ? -18.011 7.542 -8.415 1.00 40.12 226 ASN A N 1
ATOM 1792 C CA . ASN A 1 226 ? -17.741 8.545 -7.387 1.00 40.12 226 ASN A CA 1
ATOM 1793 C C . ASN A 1 226 ? -18.163 7.941 -6.040 1.00 40.12 226 ASN A C 1
ATOM 1795 O O . ASN A 1 226 ? -19.335 7.976 -5.686 1.00 40.12 226 ASN A O 1
ATOM 1799 N N . THR A 1 227 ? -17.216 7.360 -5.303 1.00 30.69 227 THR A N 1
ATOM 1800 C CA . THR A 1 227 ? -17.423 6.899 -3.921 1.00 30.69 227 THR A CA 1
ATOM 1801 C C . THR A 1 227 ? -16.558 7.724 -2.980 1.00 30.69 227 THR A C 1
ATOM 1803 O O . THR A 1 227 ? -15.389 7.424 -2.742 1.00 30.69 227 THR A O 1
ATOM 1806 N N . LEU A 1 228 ? -17.176 8.789 -2.476 1.00 45.22 228 LEU A N 1
ATOM 1807 C CA . LEU A 1 228 ? -17.045 9.234 -1.096 1.00 45.22 228 LEU A CA 1
ATOM 1808 C C . LEU A 1 228 ? -17.900 8.260 -0.264 1.00 45.22 228 LEU A C 1
ATOM 1810 O O . LEU A 1 228 ? -19.071 8.134 -0.588 1.00 45.22 228 LEU A O 1
ATOM 1814 N N . GLU A 1 229 ? -17.346 7.572 0.737 1.00 34.19 229 GLU A N 1
ATOM 1815 C CA . GLU A 1 229 ? -18.062 7.002 1.904 1.00 34.19 229 GLU A CA 1
ATOM 1816 C C . GLU A 1 229 ? -17.012 6.371 2.839 1.00 34.19 229 GLU A C 1
ATOM 1818 O O . GLU A 1 229 ? -16.228 5.515 2.441 1.00 34.19 229 GLU A O 1
ATOM 1823 N N . LEU A 1 230 ? -16.694 7.037 3.948 1.00 35.75 230 LEU A N 1
ATOM 1824 C CA . LEU A 1 230 ? -17.323 6.967 5.274 1.00 35.75 230 LEU A CA 1
ATOM 1825 C C . LEU A 1 230 ? -16.773 5.827 6.148 1.00 35.75 230 LEU A C 1
ATOM 1827 O O . LEU A 1 230 ? -17.078 4.649 6.011 1.00 35.75 230 LEU A O 1
ATOM 1831 N N . PHE A 1 231 ? -15.947 6.286 7.081 1.00 35.47 231 PHE A N 1
ATOM 1832 C CA . PHE A 1 231 ? -15.384 5.641 8.254 1.00 35.47 231 PHE A CA 1
ATOM 1833 C C . PHE A 1 231 ? -16.314 4.638 8.957 1.00 35.47 231 PHE A C 1
ATOM 1835 O O . PHE A 1 231 ? -17.320 5.014 9.556 1.00 35.47 231 PHE A O 1
ATOM 1842 N N . GLY A 1 232 ? -15.878 3.378 9.020 1.00 32.38 232 GLY A N 1
ATOM 1843 C CA . GLY A 1 232 ? -16.317 2.426 10.038 1.00 32.38 232 GLY A CA 1
ATOM 1844 C C . GLY A 1 232 ? -15.640 2.733 11.376 1.00 32.38 232 GLY A C 1
ATOM 1845 O O . GLY A 1 232 ? -14.538 2.260 11.641 1.00 32.38 232 GLY A O 1
ATOM 1846 N N . GLY A 1 233 ? -16.281 3.554 12.209 1.00 33.50 233 GLY A N 1
ATOM 1847 C CA . GLY A 1 233 ? -15.846 3.825 13.578 1.00 33.50 233 GLY A CA 1
ATOM 1848 C C . GLY A 1 233 ? -16.424 2.803 14.556 1.00 33.50 233 GLY A C 1
ATOM 1849 O O . GLY A 1 233 ? -17.616 2.825 14.839 1.00 33.50 233 GLY A O 1
ATOM 1850 N N . HIS A 1 234 ? -15.585 1.924 15.106 1.00 32.84 234 HIS A N 1
ATOM 1851 C CA . HIS A 1 234 ? -15.909 1.179 16.324 1.00 32.84 234 HIS A CA 1
ATOM 1852 C C . HIS A 1 234 ? -15.767 2.116 17.530 1.00 32.84 234 HIS A C 1
ATOM 1854 O O . HIS A 1 234 ? -14.660 2.453 17.945 1.00 32.84 234 HIS A O 1
ATOM 1860 N N . THR A 1 235 ? -16.893 2.556 18.087 1.00 36.22 235 THR A N 1
ATOM 1861 C CA . THR A 1 235 ? -16.958 3.346 19.321 1.00 36.22 235 THR A CA 1
ATOM 1862 C C . THR A 1 235 ? -17.073 2.414 20.523 1.00 36.22 235 THR A C 1
ATOM 1864 O O . THR A 1 235 ? -18.166 2.064 20.950 1.00 36.22 235 THR A O 1
ATOM 1867 N N . GLY A 1 236 ? -15.936 1.996 21.068 1.00 32.94 236 GLY A N 1
ATOM 1868 C CA . GLY A 1 236 ? -15.860 1.392 22.394 1.00 32.94 236 GLY A CA 1
ATOM 1869 C C . GLY A 1 236 ? -14.582 1.875 23.056 1.00 32.94 236 GLY A C 1
ATOM 1870 O O . GLY A 1 236 ? -13.501 1.676 22.504 1.00 32.94 236 GLY A O 1
ATOM 1871 N N . THR A 1 237 ? -14.700 2.558 24.190 1.00 35.03 237 THR A N 1
ATOM 1872 C CA . THR A 1 237 ? -13.569 2.984 25.018 1.00 35.03 237 THR A CA 1
ATOM 1873 C C . THR A 1 237 ? -12.799 1.744 25.478 1.00 35.03 237 THR A C 1
ATOM 1875 O O . THR A 1 237 ? -13.346 0.848 26.121 1.00 35.03 237 THR A O 1
ATOM 1878 N N . ARG A 1 238 ? -11.529 1.648 25.077 1.00 44.94 238 ARG A N 1
ATOM 1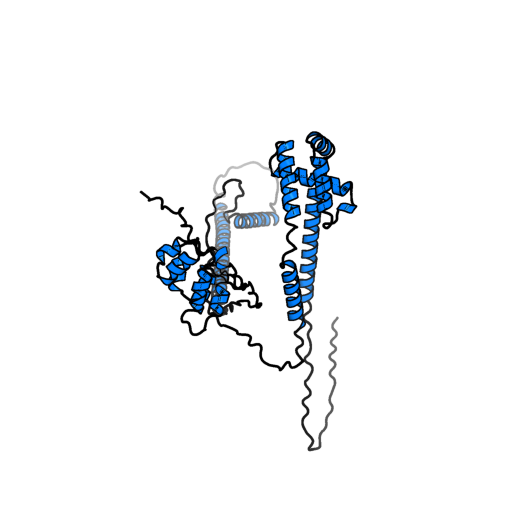879 C CA . ARG A 1 238 ? -10.617 0.550 25.416 1.00 44.94 238 ARG A CA 1
ATOM 1880 C C . ARG A 1 238 ? -9.554 1.091 26.363 1.00 44.94 238 ARG A C 1
ATOM 1882 O O . ARG A 1 238 ? -9.202 2.256 26.284 1.00 44.94 238 ARG A O 1
ATOM 1889 N N . ILE A 1 239 ? -9.094 0.254 27.284 1.00 39.59 239 ILE A N 1
ATOM 1890 C CA . ILE A 1 239 ? -8.022 0.583 28.224 1.00 39.59 239 ILE A CA 1
ATOM 1891 C C . ILE A 1 239 ? -6.839 -0.300 27.844 1.00 39.59 239 ILE A C 1
ATOM 1893 O O . ILE A 1 239 ? -6.948 -1.524 27.858 1.00 39.59 239 ILE A O 1
ATOM 1897 N N . ILE A 1 240 ? -5.716 0.312 27.486 1.00 41.53 240 ILE A N 1
ATOM 1898 C CA . ILE A 1 240 ? -4.483 -0.391 27.125 1.00 41.53 240 ILE A CA 1
ATOM 1899 C C . ILE A 1 240 ? -3.692 -0.677 28.409 1.00 41.53 240 ILE A C 1
ATOM 1901 O O . ILE A 1 240 ? -3.482 0.226 29.210 1.00 41.53 240 ILE A O 1
ATOM 1905 N N . ARG A 1 241 ? -3.199 -1.906 28.611 1.00 38.53 241 ARG A N 1
ATOM 1906 C CA . ARG A 1 241 ? -2.204 -2.219 29.655 1.00 38.53 241 ARG A CA 1
ATOM 1907 C C . ARG A 1 241 ? -0.954 -2.852 29.029 1.00 38.53 241 ARG A C 1
ATOM 1909 O O . ARG A 1 241 ? -1.089 -3.791 28.248 1.00 38.53 241 ARG A O 1
ATOM 1916 N N . PRO A 1 242 ? 0.265 -2.387 29.355 1.00 36.62 242 PRO A N 1
ATOM 1917 C CA . PRO A 1 242 ? 1.494 -2.995 28.860 1.00 36.62 242 PRO A CA 1
ATOM 1918 C C . PRO A 1 242 ? 1.762 -4.329 29.572 1.00 36.62 242 PRO A C 1
ATOM 1920 O O . PRO A 1 242 ? 2.118 -4.345 30.748 1.00 36.62 242 PRO A O 1
ATOM 1923 N N . LYS A 1 243 ? 1.649 -5.459 28.862 1.00 36.97 243 LYS A N 1
ATOM 1924 C CA . LYS A 1 243 ? 2.287 -6.717 29.287 1.00 36.97 243 LYS A CA 1
ATOM 1925 C C . LYS A 1 243 ? 3.713 -6.754 28.743 1.00 36.97 243 LYS A C 1
ATOM 1927 O O . LYS A 1 243 ? 3.956 -7.192 27.623 1.00 36.97 243 LYS A O 1
ATOM 1932 N N . LEU A 1 244 ? 4.658 -6.279 29.552 1.00 37.97 244 LEU A N 1
ATOM 1933 C CA . LEU A 1 244 ? 6.078 -6.569 29.370 1.00 37.97 244 LEU A CA 1
ATOM 1934 C C . LEU A 1 244 ? 6.308 -8.054 29.672 1.00 37.97 244 LEU A C 1
ATOM 1936 O O . LEU A 1 244 ? 6.213 -8.486 30.819 1.00 37.97 244 LEU A O 1
ATOM 1940 N N . ILE A 1 245 ? 6.610 -8.841 28.641 1.00 37.78 245 ILE A N 1
ATOM 1941 C CA . ILE A 1 245 ? 7.225 -10.157 28.822 1.00 37.78 245 ILE A CA 1
ATOM 1942 C C . ILE A 1 245 ? 8.697 -9.884 29.140 1.00 37.78 245 ILE A C 1
ATOM 1944 O O . ILE A 1 245 ? 9.516 -9.736 28.236 1.00 37.78 245 ILE A O 1
ATOM 1948 N N . ASN A 1 246 ? 9.016 -9.748 30.428 1.00 35.34 246 ASN A N 1
ATOM 1949 C CA . ASN A 1 246 ? 10.400 -9.732 30.889 1.00 35.34 246 ASN A CA 1
ATOM 1950 C C . ASN A 1 246 ? 10.998 -11.125 30.676 1.00 35.34 246 ASN A C 1
ATOM 1952 O O . ASN A 1 246 ? 10.615 -12.099 31.323 1.00 35.34 246 ASN A O 1
ATOM 1956 N N . SER A 1 247 ? 11.940 -11.203 29.745 1.00 43.09 247 SER A N 1
ATOM 1957 C CA . SER A 1 247 ? 12.826 -12.338 29.540 1.00 43.09 247 SER A CA 1
ATOM 1958 C C . SER A 1 247 ? 13.927 -12.313 30.598 1.00 43.09 247 SER A C 1
ATOM 1960 O O . SER A 1 247 ? 15.018 -11.849 30.310 1.00 43.09 247 SER A O 1
ATOM 1962 N N . ASP A 1 248 ? 13.615 -12.764 31.810 1.00 39.84 248 ASP A N 1
ATOM 1963 C CA . ASP A 1 248 ? 14.604 -13.185 32.807 1.00 39.84 248 ASP A CA 1
ATOM 1964 C C . ASP A 1 248 ? 13.914 -14.074 33.850 1.00 39.84 248 ASP A C 1
ATOM 1966 O O . ASP A 1 248 ? 13.319 -13.608 34.817 1.00 39.84 248 ASP A O 1
ATOM 1970 N N . SER A 1 249 ? 13.934 -15.388 33.625 1.00 35.56 249 SER A N 1
ATOM 1971 C CA . SER A 1 249 ? 14.051 -16.375 34.705 1.00 35.56 249 SER A CA 1
ATOM 1972 C C . SER A 1 249 ? 14.233 -17.775 34.128 1.00 35.56 249 SER A C 1
ATOM 1974 O O . SER A 1 249 ? 13.363 -18.390 33.514 1.00 35.56 249 SER A O 1
ATOM 1976 N N . SER A 1 250 ? 15.429 -18.284 34.370 1.00 40.31 250 SER A N 1
ATOM 1977 C CA . SER A 1 250 ? 15.809 -19.683 34.349 1.00 40.31 250 SER A CA 1
ATOM 1978 C C . SER A 1 250 ? 14.983 -20.488 35.361 1.00 40.31 250 SER A C 1
ATOM 1980 O O . SER A 1 250 ? 15.451 -20.728 36.463 1.00 40.31 250 SER A O 1
ATOM 1982 N N . PHE A 1 251 ? 13.759 -20.888 35.016 1.00 41.97 251 PHE A N 1
ATOM 1983 C CA . PHE A 1 251 ? 13.008 -21.948 35.709 1.00 41.97 251 PHE A CA 1
ATOM 1984 C C . PHE A 1 251 ? 11.967 -22.548 34.751 1.00 41.97 251 PHE A C 1
ATOM 1986 O O . PHE A 1 251 ? 10.759 -22.383 34.908 1.00 41.97 251 PHE A O 1
ATOM 1993 N N . LEU A 1 252 ? 12.435 -23.258 33.721 1.00 36.56 252 LEU A N 1
ATOM 1994 C CA . LEU A 1 252 ? 11.564 -24.136 32.941 1.00 36.56 252 LEU A CA 1
ATOM 1995 C C . LEU A 1 252 ? 11.412 -25.449 33.706 1.00 36.56 252 LEU A C 1
ATOM 1997 O O . LEU A 1 252 ? 12.294 -26.305 33.692 1.00 36.56 252 LEU A O 1
ATOM 2001 N N . THR A 1 253 ? 10.283 -25.593 34.395 1.00 38.03 253 THR A N 1
ATOM 2002 C CA . THR A 1 253 ? 9.799 -26.914 34.787 1.00 38.03 253 THR A CA 1
ATOM 2003 C C . THR A 1 253 ? 9.271 -27.609 33.538 1.00 38.03 253 THR A C 1
ATOM 2005 O O . THR A 1 253 ? 8.285 -27.218 32.916 1.00 38.03 253 THR A O 1
ATOM 2008 N N . GLU A 1 254 ? 10.001 -28.645 33.161 1.00 42.31 254 GLU A N 1
ATOM 2009 C CA . GLU A 1 254 ? 9.803 -29.530 32.023 1.00 42.31 254 GLU A CA 1
ATOM 2010 C C . GLU A 1 254 ? 8.596 -30.459 32.268 1.00 42.31 254 GLU A C 1
ATOM 2012 O O . GLU A 1 254 ? 8.741 -31.653 32.490 1.00 42.31 254 GLU A O 1
ATOM 2017 N N . SER A 1 255 ? 7.372 -29.921 32.320 1.00 46.50 255 SER A N 1
ATOM 2018 C CA . SER A 1 255 ? 6.150 -30.738 32.199 1.00 46.50 255 SER A CA 1
ATOM 2019 C C . SER A 1 255 ? 4.918 -29.887 31.880 1.00 46.50 255 SER A C 1
ATOM 2021 O O . SER A 1 255 ? 4.109 -29.550 32.737 1.00 46.50 255 SER A O 1
ATOM 2023 N N . GLY A 1 256 ? 4.743 -29.550 30.605 1.00 37.94 256 GLY A N 1
ATOM 2024 C CA . GLY A 1 256 ? 3.539 -28.877 30.125 1.00 37.94 256 GLY A CA 1
ATOM 2025 C C . GLY A 1 256 ? 3.185 -29.345 28.725 1.00 37.94 256 GLY A C 1
ATOM 2026 O O . GLY A 1 256 ? 3.722 -28.853 27.742 1.00 37.94 256 GLY A O 1
ATOM 2027 N N . THR A 1 257 ? 2.261 -30.296 28.622 1.00 47.25 257 THR A N 1
ATOM 2028 C CA . THR A 1 257 ? 1.761 -30.922 27.385 1.00 47.25 257 THR A CA 1
ATOM 2029 C C . THR A 1 257 ? 0.925 -29.988 26.488 1.00 47.25 257 THR A C 1
ATOM 2031 O O . THR A 1 257 ? -0.067 -30.427 25.914 1.00 47.25 257 THR A O 1
ATOM 2034 N N . ASN A 1 258 ? 1.302 -28.713 26.349 1.00 47.88 258 ASN A N 1
ATOM 2035 C CA . ASN A 1 258 ? 0.600 -27.709 25.533 1.00 47.88 258 ASN A CA 1
ATOM 2036 C C . ASN A 1 258 ? 1.436 -27.135 24.377 1.00 47.88 258 ASN A C 1
ATOM 2038 O O . ASN A 1 258 ? 0.965 -26.257 23.655 1.00 47.88 258 ASN A O 1
ATOM 2042 N N . ASP A 1 259 ? 2.638 -27.662 24.139 1.00 47.66 259 ASP A N 1
ATOM 2043 C CA . ASP A 1 259 ? 3.561 -27.080 23.157 1.00 47.66 259 ASP A CA 1
ATOM 2044 C C . ASP A 1 259 ? 3.077 -27.197 21.700 1.00 47.66 259 ASP A C 1
ATOM 2046 O O . ASP A 1 259 ? 3.360 -26.338 20.874 1.00 47.66 259 ASP A O 1
ATOM 2050 N N . SER A 1 260 ? 2.248 -28.193 21.374 1.00 49.78 260 SER A N 1
ATOM 2051 C CA . SER A 1 260 ? 1.843 -28.474 19.984 1.00 49.78 260 SER A CA 1
ATOM 2052 C C . SER A 1 260 ? 1.068 -27.346 19.273 1.00 49.78 260 SER A C 1
ATOM 2054 O O . SER A 1 260 ? 1.172 -27.215 18.050 1.00 49.78 260 SER A O 1
ATOM 2056 N N . PHE A 1 261 ? 0.339 -26.494 20.005 1.00 50.31 261 PHE A N 1
ATOM 2057 C CA . PHE A 1 261 ? -0.335 -25.318 19.432 1.00 50.31 261 PHE A CA 1
ATOM 2058 C C . PHE A 1 261 ? 0.629 -24.152 19.202 1.00 50.31 261 PHE A C 1
ATOM 2060 O O . PHE A 1 261 ? 0.542 -23.470 18.178 1.00 50.31 261 PHE A O 1
ATOM 2067 N N . ILE A 1 262 ? 1.571 -23.948 20.126 1.00 53.69 262 ILE A N 1
ATOM 2068 C CA . ILE A 1 262 ? 2.574 -22.886 20.032 1.00 53.69 262 ILE A CA 1
ATOM 2069 C C . ILE A 1 262 ? 3.556 -23.215 18.905 1.00 53.69 262 ILE A C 1
ATOM 2071 O O . ILE A 1 262 ? 3.837 -22.344 18.085 1.00 53.69 262 ILE A O 1
ATOM 2075 N N . THR A 1 263 ? 3.991 -24.474 18.772 1.00 56.28 263 THR A N 1
ATOM 2076 C CA . THR A 1 263 ? 4.879 -24.894 17.676 1.00 56.28 263 THR A CA 1
ATOM 2077 C C . THR A 1 263 ? 4.196 -24.770 16.312 1.00 56.28 263 THR A C 1
ATOM 2079 O O . THR A 1 263 ? 4.775 -24.184 15.403 1.00 56.28 263 THR A O 1
ATOM 2082 N N . ARG A 1 264 ? 2.932 -25.214 16.163 1.00 54.97 264 ARG A N 1
ATOM 2083 C CA . ARG A 1 264 ? 2.195 -25.077 14.886 1.00 54.97 264 ARG A CA 1
ATOM 2084 C C . ARG A 1 264 ? 2.024 -23.621 14.464 1.00 54.97 264 ARG A C 1
ATOM 2086 O O . ARG A 1 264 ? 2.242 -23.302 13.297 1.00 54.97 264 ARG A O 1
ATOM 2093 N N . ARG A 1 265 ? 1.656 -22.741 15.400 1.00 58.41 265 ARG A N 1
ATOM 2094 C CA . ARG A 1 265 ? 1.464 -21.314 15.108 1.00 58.41 265 ARG A CA 1
ATOM 2095 C C . ARG A 1 265 ? 2.795 -20.629 14.805 1.00 58.41 265 ARG A C 1
ATOM 2097 O O . ARG A 1 265 ? 2.850 -19.795 13.912 1.00 58.41 265 ARG A O 1
ATOM 2104 N N . ARG A 1 266 ? 3.877 -21.028 15.479 1.00 63.91 266 ARG A N 1
ATOM 2105 C CA . ARG A 1 266 ? 5.239 -20.552 15.205 1.00 63.91 266 ARG A CA 1
ATOM 2106 C C . ARG A 1 266 ? 5.721 -20.985 13.821 1.00 63.91 266 ARG A C 1
ATOM 2108 O O . ARG A 1 266 ? 6.242 -20.148 13.097 1.00 63.91 266 ARG A O 1
ATOM 2115 N N . ASP A 1 267 ? 5.467 -22.223 13.407 1.00 62.97 267 ASP A N 1
ATOM 2116 C CA . ASP A 1 267 ? 5.823 -22.721 12.070 1.00 62.97 267 ASP A CA 1
ATOM 2117 C C . ASP A 1 267 ? 4.982 -22.097 10.948 1.00 62.97 267 ASP A C 1
ATOM 2119 O O . ASP A 1 267 ? 5.446 -21.969 9.814 1.00 62.97 267 ASP A O 1
ATOM 2123 N N . GLU A 1 268 ? 3.730 -21.735 11.228 1.00 64.81 268 GLU A N 1
ATOM 2124 C CA . GLU A 1 268 ? 2.864 -21.003 10.298 1.00 64.81 268 GLU A CA 1
ATOM 2125 C C . GLU A 1 268 ? 3.291 -19.536 10.180 1.00 64.81 268 GLU A C 1
ATOM 2127 O O . GLU A 1 268 ? 3.409 -19.016 9.073 1.00 64.81 268 GLU A O 1
ATOM 2132 N N . ILE A 1 269 ? 3.626 -18.894 11.303 1.00 64.56 269 ILE A N 1
ATOM 2133 C CA . ILE A 1 269 ? 4.188 -17.541 11.341 1.00 64.56 269 ILE A CA 1
ATOM 2134 C C . ILE A 1 269 ? 5.546 -17.505 10.637 1.00 64.56 269 ILE A C 1
ATOM 2136 O O . ILE A 1 269 ? 5.753 -16.620 9.818 1.00 64.56 269 ILE A O 1
ATOM 2140 N N . LEU A 1 270 ? 6.434 -18.477 10.868 1.00 59.91 270 LEU A N 1
ATOM 2141 C CA . LEU A 1 270 ? 7.729 -18.583 10.189 1.00 59.91 270 LEU A CA 1
ATOM 2142 C C . LEU A 1 270 ? 7.567 -18.867 8.693 1.00 59.91 270 LEU A C 1
ATOM 2144 O O . LEU A 1 270 ? 8.260 -18.253 7.888 1.00 59.91 270 LEU A O 1
ATOM 2148 N N . ARG A 1 271 ? 6.625 -19.727 8.281 1.00 59.44 271 ARG A N 1
ATOM 2149 C CA . ARG A 1 271 ? 6.311 -19.925 6.853 1.00 59.44 271 ARG A CA 1
ATOM 2150 C C . ARG A 1 271 ? 5.754 -18.666 6.202 1.00 59.44 271 ARG A C 1
ATOM 2152 O O . ARG A 1 271 ? 6.151 -18.351 5.083 1.00 59.44 271 ARG A O 1
ATOM 2159 N N . ASN A 1 272 ? 4.887 -17.931 6.893 1.00 55.03 272 ASN A N 1
ATOM 2160 C CA . ASN A 1 272 ? 4.351 -16.671 6.396 1.00 55.03 272 ASN A CA 1
ATOM 2161 C C . ASN A 1 272 ? 5.441 -15.594 6.335 1.00 55.03 272 ASN A C 1
ATOM 2163 O O . ASN A 1 272 ? 5.560 -14.961 5.292 1.00 55.03 272 ASN A O 1
ATOM 2167 N N . LEU A 1 273 ? 6.302 -15.487 7.354 1.00 52.47 273 LEU A N 1
ATOM 2168 C CA . LEU A 1 273 ? 7.483 -14.615 7.384 1.00 52.47 273 LEU A CA 1
ATOM 2169 C C . LEU A 1 273 ? 8.472 -14.943 6.268 1.00 52.47 273 LEU A C 1
ATOM 2171 O O . LEU A 1 273 ? 8.948 -14.028 5.613 1.00 52.47 273 LEU A O 1
ATOM 2175 N N . HIS A 1 274 ? 8.738 -16.219 5.988 1.00 47.47 274 HIS A N 1
ATOM 2176 C CA . HIS A 1 274 ? 9.565 -16.624 4.850 1.00 47.47 274 HIS A CA 1
ATOM 2177 C C . HIS A 1 274 ? 8.863 -16.428 3.496 1.00 47.47 274 HIS A C 1
ATOM 2179 O O . HIS A 1 274 ? 9.541 -16.290 2.483 1.00 47.47 274 HIS A O 1
ATOM 2185 N N . SER A 1 275 ? 7.526 -16.386 3.451 1.00 48.69 275 SER A N 1
ATOM 2186 C CA . SER A 1 275 ? 6.777 -16.048 2.231 1.00 48.69 275 SER A CA 1
ATOM 2187 C C . SER A 1 275 ? 6.696 -14.537 1.969 1.00 48.69 275 SER A C 1
ATOM 2189 O O . SER A 1 275 ? 6.575 -14.129 0.812 1.00 48.69 275 SER A O 1
ATOM 2191 N N . THR A 1 276 ? 6.766 -13.718 3.028 1.00 40.69 276 THR A N 1
ATOM 2192 C CA . THR A 1 276 ? 6.730 -12.247 2.980 1.00 40.69 276 THR A CA 1
ATOM 2193 C C . THR A 1 276 ? 8.112 -11.605 3.028 1.00 40.69 276 THR A C 1
ATOM 2195 O O . THR A 1 276 ? 8.242 -10.452 2.624 1.00 40.69 276 THR A O 1
ATOM 2198 N N . MET A 1 277 ? 9.144 -12.319 3.496 1.00 39.09 277 MET A N 1
ATOM 2199 C CA . MET A 1 277 ? 10.532 -11.974 3.210 1.00 39.09 277 MET A CA 1
ATOM 2200 C C . MET A 1 277 ? 10.662 -11.996 1.702 1.00 39.09 277 MET A C 1
ATOM 2202 O O . MET A 1 277 ? 10.475 -13.041 1.084 1.00 39.09 277 MET A O 1
ATOM 2206 N N . GLU A 1 278 ? 10.848 -10.795 1.157 1.00 44.22 278 GLU A N 1
ATOM 2207 C CA . GLU A 1 278 ? 10.887 -10.464 -0.257 1.00 44.22 278 GLU A CA 1
ATOM 2208 C C . GLU A 1 278 ? 11.228 -11.692 -1.096 1.00 44.22 278 GLU A C 1
ATOM 2210 O O . GLU A 1 278 ? 12.380 -12.127 -1.141 1.00 44.22 278 GLU A O 1
ATOM 2215 N N . ARG A 1 279 ? 10.219 -12.252 -1.792 1.00 43.69 279 ARG A N 1
ATOM 2216 C CA . ARG A 1 279 ? 10.501 -13.003 -3.020 1.00 43.69 279 ARG A CA 1
ATOM 2217 C C . ARG A 1 279 ? 11.562 -12.173 -3.731 1.00 43.69 279 ARG A C 1
ATOM 2219 O O . ARG A 1 279 ? 11.236 -11.008 -3.980 1.00 43.69 279 ARG A O 1
AT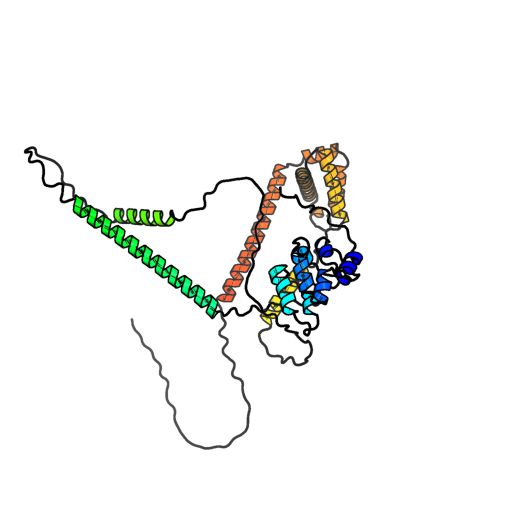OM 2226 N N . PRO A 1 280 ? 12.774 -12.703 -3.993 1.00 46.50 280 PRO A N 1
ATOM 2227 C CA . PRO A 1 280 ? 13.856 -11.921 -4.568 1.00 46.50 280 PRO A CA 1
ATOM 2228 C C . PRO A 1 280 ? 13.249 -11.139 -5.719 1.00 46.50 280 PRO A C 1
ATOM 2230 O O . PRO A 1 280 ? 12.645 -11.745 -6.621 1.00 46.50 280 PRO A O 1
ATOM 2233 N N . LYS A 1 281 ? 13.229 -9.805 -5.554 1.00 51.62 281 LYS A N 1
ATOM 2234 C CA . LYS A 1 281 ? 12.641 -8.884 -6.525 1.00 51.62 281 LYS A CA 1
ATOM 2235 C C . LYS A 1 281 ? 13.183 -9.347 -7.865 1.00 51.62 281 LYS A C 1
ATOM 2237 O O . LYS A 1 281 ? 14.386 -9.575 -7.961 1.00 51.62 281 LYS A O 1
ATOM 2242 N N . ASN A 1 282 ? 12.293 -9.608 -8.828 1.00 55.59 282 ASN A N 1
ATOM 2243 C CA . ASN A 1 282 ? 12.710 -9.988 -10.177 1.00 55.59 282 ASN A CA 1
ATOM 2244 C C . ASN A 1 282 ? 13.893 -9.098 -10.552 1.00 55.59 282 ASN A C 1
ATOM 2246 O O . ASN A 1 282 ? 13.754 -7.882 -10.399 1.00 55.59 282 ASN A O 1
ATOM 2250 N N . ASP A 1 283 ? 15.027 -9.695 -10.936 1.00 65.19 283 ASP A N 1
ATOM 2251 C CA . ASP A 1 283 ? 16.254 -8.960 -11.247 1.00 65.19 283 ASP A CA 1
ATOM 2252 C C . ASP A 1 283 ? 15.883 -7.701 -12.024 1.00 65.19 283 ASP A C 1
ATOM 2254 O O . ASP A 1 283 ? 15.261 -7.811 -13.086 1.00 65.19 283 ASP A O 1
ATOM 2258 N N . SER A 1 284 ? 16.191 -6.519 -11.477 1.00 74.75 284 SER A N 1
ATOM 2259 C CA . SER A 1 284 ? 15.777 -5.227 -12.054 1.00 74.75 284 SER A CA 1
ATOM 2260 C C . SER A 1 284 ? 16.081 -5.183 -13.555 1.00 74.75 284 SER A C 1
ATOM 2262 O O . SER A 1 284 ? 15.221 -4.836 -14.360 1.00 74.75 284 SER A O 1
ATOM 2264 N N . MET A 1 285 ? 17.246 -5.723 -13.927 1.00 76.88 285 MET A N 1
ATOM 2265 C CA . MET A 1 285 ? 17.727 -5.874 -15.301 1.00 76.88 285 MET A CA 1
ATOM 2266 C C . MET A 1 285 ? 16.763 -6.638 -16.222 1.00 76.88 285 MET A C 1
ATOM 2268 O O . MET A 1 285 ? 16.572 -6.257 -17.374 1.00 76.88 285 MET A O 1
ATOM 2272 N N . THR A 1 286 ? 16.123 -7.706 -15.737 1.00 81.81 286 THR A N 1
ATOM 2273 C CA . THR A 1 286 ? 15.156 -8.473 -16.542 1.00 81.81 286 THR A CA 1
ATOM 2274 C C . THR A 1 286 ? 13.880 -7.677 -16.785 1.00 81.81 286 THR A C 1
ATOM 2276 O O . THR A 1 286 ? 13.325 -7.720 -17.881 1.00 81.81 286 THR A O 1
ATOM 2279 N N . THR A 1 287 ? 13.434 -6.914 -15.786 1.00 84.19 287 THR A N 1
ATOM 2280 C CA . THR A 1 287 ? 12.220 -6.096 -15.881 1.00 84.19 287 THR A CA 1
ATOM 2281 C C . THR A 1 287 ? 12.415 -4.956 -16.877 1.00 84.19 287 THR A C 1
ATOM 2283 O O . THR A 1 287 ? 11.561 -4.748 -17.740 1.00 84.19 287 THR A O 1
ATOM 2286 N N . ASP A 1 288 ? 13.569 -4.289 -16.825 1.00 89.06 288 ASP A N 1
ATOM 2287 C CA . ASP A 1 288 ? 13.918 -3.201 -17.739 1.00 89.06 288 ASP A CA 1
ATOM 2288 C C . ASP A 1 288 ? 14.032 -3.695 -19.189 1.00 89.06 288 ASP A C 1
ATOM 2290 O O . ASP A 1 288 ? 13.460 -3.089 -20.099 1.00 89.06 288 ASP A O 1
ATOM 2294 N N . ALA A 1 289 ? 14.655 -4.859 -19.408 1.00 91.56 289 ALA A N 1
ATOM 2295 C CA . ALA A 1 289 ? 14.733 -5.477 -20.732 1.00 91.56 289 ALA A CA 1
ATOM 2296 C C . ALA A 1 289 ? 13.345 -5.859 -21.286 1.00 91.56 289 ALA A C 1
ATOM 2298 O O . ALA A 1 289 ? 13.042 -5.612 -22.455 1.00 91.56 289 ALA A O 1
ATOM 2299 N N . TYR A 1 290 ? 12.447 -6.392 -20.448 1.00 90.50 290 TYR A N 1
ATOM 2300 C CA . TYR A 1 290 ? 11.071 -6.682 -20.867 1.00 90.50 290 TYR A CA 1
ATOM 2301 C C . TYR A 1 290 ? 10.263 -5.424 -21.200 1.00 90.50 290 TYR A C 1
ATOM 2303 O O . TYR A 1 290 ? 9.398 -5.487 -22.079 1.00 90.50 290 TYR A O 1
ATOM 2311 N N . ASN A 1 291 ? 10.512 -4.308 -20.515 1.00 92.12 291 ASN A N 1
ATOM 2312 C CA . ASN A 1 291 ? 9.873 -3.029 -20.821 1.00 92.12 291 ASN A CA 1
ATOM 2313 C C . ASN A 1 291 ? 10.403 -2.456 -22.142 1.00 92.12 291 ASN A C 1
ATOM 2315 O O . ASN A 1 291 ? 9.611 -2.026 -22.978 1.00 92.12 291 ASN A O 1
ATOM 2319 N N . ALA A 1 292 ? 11.711 -2.556 -22.398 1.00 94.62 292 ALA A N 1
ATOM 2320 C CA . ALA A 1 292 ? 12.298 -2.167 -23.679 1.00 94.62 292 ALA A CA 1
ATOM 2321 C C . ALA A 1 292 ? 11.720 -2.977 -24.858 1.00 94.62 292 ALA A C 1
ATOM 2323 O O . ALA A 1 292 ? 11.406 -2.415 -25.909 1.00 94.62 292 ALA A O 1
ATOM 2324 N N . LEU A 1 293 ? 11.514 -4.289 -24.680 1.00 95.06 293 LEU A N 1
ATOM 2325 C CA . LEU A 1 293 ? 10.849 -5.135 -25.681 1.00 95.06 293 LEU A CA 1
ATOM 2326 C C . LEU A 1 293 ? 9.399 -4.710 -25.925 1.00 95.06 293 LEU A C 1
ATOM 2328 O O . LEU A 1 293 ? 8.925 -4.733 -27.060 1.00 95.06 293 LEU A O 1
ATOM 2332 N N . LEU A 1 294 ? 8.695 -4.308 -24.869 1.00 95.62 294 LEU A N 1
ATOM 2333 C CA . LEU A 1 294 ? 7.311 -3.869 -24.963 1.00 95.62 294 LEU A CA 1
ATOM 2334 C C . LEU A 1 294 ? 7.174 -2.586 -25.795 1.00 95.62 294 LEU A C 1
ATOM 2336 O O . LEU A 1 294 ? 6.301 -2.512 -26.658 1.00 95.62 294 LEU A O 1
ATOM 2340 N N . GLU A 1 295 ? 8.070 -1.620 -25.596 1.00 96.25 295 GLU A N 1
ATOM 2341 C CA . GLU A 1 295 ? 8.112 -0.388 -26.393 1.00 96.25 295 GLU A CA 1
ATOM 2342 C C . GLU A 1 295 ? 8.433 -0.662 -27.872 1.00 96.25 295 GLU A C 1
ATOM 2344 O O . GLU A 1 295 ? 7.831 -0.057 -28.762 1.00 96.25 295 GLU A O 1
ATOM 2349 N N . LYS A 1 296 ? 9.299 -1.645 -28.172 1.00 96.56 296 LYS A N 1
ATOM 2350 C CA . LYS A 1 296 ? 9.531 -2.094 -29.559 1.00 96.56 296 LYS A CA 1
ATOM 2351 C C . LYS A 1 296 ? 8.263 -2.670 -30.197 1.00 96.56 296 LYS A C 1
ATOM 2353 O O . LYS A 1 296 ? 7.958 -2.339 -31.340 1.00 96.56 296 LYS A O 1
ATOM 2358 N N . ILE A 1 297 ? 7.509 -3.497 -29.466 1.00 95.25 297 ILE A N 1
ATOM 2359 C CA . ILE A 1 297 ? 6.246 -4.075 -29.958 1.00 95.25 297 ILE A CA 1
ATOM 2360 C C . ILE A 1 297 ? 5.218 -2.971 -30.228 1.00 95.25 297 ILE A C 1
ATOM 2362 O O . ILE A 1 297 ? 4.629 -2.958 -31.308 1.00 95.25 297 ILE A O 1
ATOM 2366 N N . LYS A 1 298 ? 5.040 -2.022 -29.295 1.00 96.69 298 LYS A N 1
ATOM 2367 C CA . LYS A 1 298 ? 4.157 -0.858 -29.492 1.00 96.69 298 LYS A CA 1
ATOM 2368 C C . LYS A 1 298 ? 4.511 -0.124 -30.787 1.00 96.69 298 LYS A C 1
ATOM 2370 O O . LYS A 1 298 ? 3.641 0.104 -31.618 1.00 96.69 298 LYS A O 1
ATOM 2375 N N . LYS A 1 299 ? 5.803 0.156 -30.998 1.00 96.19 299 LYS A N 1
ATOM 2376 C CA . LYS A 1 299 ? 6.297 0.876 -32.179 1.00 96.19 299 LYS A CA 1
ATOM 2377 C C . LYS A 1 299 ? 6.101 0.116 -33.497 1.00 96.19 299 LYS A C 1
ATOM 2379 O O . LYS A 1 299 ? 5.773 0.737 -34.498 1.00 96.19 299 LYS A O 1
ATOM 2384 N N . TYR A 1 300 ? 6.334 -1.197 -33.532 1.00 95.62 300 TYR A N 1
ATOM 2385 C CA . TYR A 1 300 ? 6.254 -1.980 -34.776 1.00 95.62 300 TYR A CA 1
ATOM 2386 C C . TYR A 1 300 ? 4.830 -2.313 -35.222 1.00 95.62 300 TYR A C 1
ATOM 2388 O O . TYR A 1 300 ? 4.599 -2.521 -36.416 1.00 95.62 300 TYR A O 1
ATOM 2396 N N . PHE A 1 301 ? 3.897 -2.406 -34.275 1.00 94.12 301 PHE A N 1
ATOM 2397 C CA . PHE A 1 301 ? 2.522 -2.826 -34.546 1.00 94.12 301 PHE A CA 1
ATOM 2398 C C . PHE A 1 301 ? 1.496 -1.707 -34.400 1.00 94.12 301 PHE A C 1
ATOM 2400 O O . PHE A 1 301 ? 0.353 -1.930 -34.784 1.00 94.12 301 PHE A O 1
ATOM 2407 N N . ASP A 1 302 ? 1.900 -0.541 -33.888 1.00 95.94 302 ASP A N 1
ATOM 2408 C CA . ASP A 1 302 ? 1.019 0.597 -33.613 1.00 95.94 302 ASP A CA 1
ATOM 2409 C C . ASP A 1 302 ? -0.190 0.177 -32.760 1.00 95.94 302 ASP A C 1
ATOM 2411 O O . ASP A 1 302 ? -1.353 0.295 -33.141 1.00 95.94 302 ASP A O 1
ATOM 2415 N N . VAL A 1 303 ? 0.107 -0.442 -31.613 1.00 95.50 303 VAL A N 1
ATOM 2416 C CA . VAL A 1 303 ? -0.900 -0.991 -30.697 1.00 95.50 303 VAL A CA 1
ATOM 2417 C C . VAL A 1 303 ? -0.760 -0.440 -29.289 1.00 95.50 303 VAL A C 1
ATOM 2419 O O . VAL A 1 303 ? 0.340 -0.135 -28.824 1.00 95.50 303 VAL A O 1
ATOM 2422 N N . ASP A 1 304 ? -1.887 -0.417 -28.582 1.00 96.44 304 ASP A N 1
ATOM 2423 C CA . ASP A 1 304 ? -1.953 -0.037 -27.176 1.00 96.44 304 ASP A CA 1
ATOM 2424 C C . ASP A 1 304 ? -1.096 -0.943 -26.284 1.00 96.44 304 ASP A C 1
ATOM 2426 O O . ASP A 1 304 ? -0.794 -2.101 -26.595 1.00 96.44 304 ASP A O 1
ATOM 2430 N N . GLU A 1 305 ? -0.763 -0.432 -25.100 1.00 94.12 305 GLU A N 1
ATOM 2431 C CA . GLU A 1 305 ? 0.055 -1.139 -24.119 1.00 94.12 305 GLU A CA 1
ATOM 2432 C C . GLU A 1 305 ? -0.502 -2.515 -23.733 1.00 94.12 305 GLU A C 1
ATOM 2434 O O . GLU A 1 305 ? 0.261 -3.468 -23.558 1.00 94.12 305 GLU A O 1
ATOM 2439 N N . GLU A 1 306 ? -1.821 -2.648 -23.620 1.00 92.69 306 GLU A N 1
ATOM 2440 C CA . GLU A 1 306 ? -2.457 -3.914 -23.254 1.00 92.69 306 GLU A CA 1
ATOM 2441 C C . GLU A 1 306 ? -2.282 -4.977 -24.341 1.00 92.69 306 GLU A C 1
ATOM 2443 O O . GLU A 1 306 ? -1.885 -6.109 -24.048 1.00 92.69 306 GLU A O 1
ATOM 2448 N N . LYS A 1 307 ? -2.479 -4.599 -25.609 1.00 93.06 307 LYS A N 1
ATOM 2449 C CA . LYS A 1 307 ? -2.244 -5.481 -26.759 1.00 93.06 307 LYS A CA 1
ATOM 2450 C C . LYS A 1 307 ? -0.761 -5.823 -26.899 1.00 93.06 307 LYS A C 1
ATOM 2452 O O . LYS A 1 307 ? -0.420 -6.980 -27.131 1.00 93.06 307 LYS A O 1
ATOM 2457 N N . ALA A 1 308 ? 0.139 -4.871 -26.649 1.00 93.81 308 ALA A N 1
ATOM 2458 C CA . ALA A 1 308 ? 1.577 -5.140 -26.620 1.00 93.81 308 ALA A CA 1
ATOM 2459 C C . ALA A 1 308 ? 1.960 -6.154 -25.520 1.00 93.81 308 ALA A C 1
ATOM 2461 O O . ALA A 1 308 ? 2.784 -7.044 -25.751 1.00 93.81 308 ALA A O 1
ATOM 2462 N N . LYS A 1 309 ? 1.327 -6.087 -24.337 1.00 93.31 309 LYS A N 1
ATOM 2463 C CA . LYS A 1 309 ? 1.506 -7.084 -23.260 1.00 93.31 309 LYS A CA 1
ATOM 2464 C C . LYS A 1 309 ? 1.015 -8.472 -23.679 1.00 93.31 309 LYS A C 1
ATOM 2466 O O . LYS A 1 309 ? 1.680 -9.462 -23.355 1.00 93.31 309 LYS A O 1
ATOM 2471 N N . GLN A 1 310 ? -0.105 -8.558 -24.397 1.00 91.69 310 GLN A N 1
ATOM 2472 C CA . GLN A 1 310 ? -0.614 -9.819 -24.948 1.00 91.69 310 GLN A CA 1
ATOM 2473 C C . GLN A 1 310 ? 0.367 -10.406 -25.966 1.00 91.69 310 GLN A C 1
ATOM 2475 O O . GLN A 1 310 ? 0.793 -11.547 -25.807 1.00 91.69 310 GLN A O 1
ATOM 2480 N N . TYR A 1 311 ? 0.828 -9.604 -26.925 1.00 93.44 311 TYR A N 1
ATOM 2481 C CA . TYR A 1 311 ? 1.811 -10.018 -27.928 1.00 93.44 311 TYR A CA 1
ATOM 2482 C C . TYR A 1 311 ? 3.134 -10.490 -27.327 1.00 93.44 311 TYR A C 1
ATOM 2484 O O . TYR A 1 311 ? 3.660 -11.534 -27.713 1.00 93.44 311 TYR A O 1
ATOM 2492 N N . ARG A 1 312 ? 3.645 -9.785 -26.315 1.00 94.00 312 ARG A N 1
ATOM 2493 C CA . ARG A 1 312 ? 4.823 -10.229 -25.559 1.00 94.00 312 ARG A CA 1
ATOM 2494 C C . ARG A 1 312 ? 4.592 -11.592 -24.904 1.00 94.00 312 ARG A C 1
ATOM 2496 O O . ARG A 1 312 ? 5.484 -12.437 -24.887 1.00 94.00 312 ARG A O 1
ATOM 2503 N N . THR A 1 313 ? 3.410 -11.794 -24.328 1.00 92.31 313 THR A N 1
ATOM 2504 C CA . THR A 1 313 ? 3.058 -13.049 -23.652 1.00 92.31 313 THR A CA 1
ATOM 2505 C C . THR A 1 313 ? 2.939 -14.194 -24.653 1.00 92.31 313 THR A C 1
ATOM 2507 O O . THR A 1 313 ? 3.468 -15.272 -24.389 1.00 92.31 313 THR A O 1
ATOM 2510 N N . ALA A 1 314 ? 2.345 -13.938 -25.819 1.00 93.06 314 ALA A N 1
ATOM 2511 C CA . ALA A 1 314 ? 2.256 -14.888 -26.919 1.00 93.06 314 ALA A CA 1
ATOM 2512 C C . ALA A 1 314 ? 3.645 -15.329 -27.394 1.00 93.06 314 ALA A C 1
ATOM 2514 O O . ALA A 1 314 ? 3.944 -16.518 -27.352 1.00 93.06 314 ALA A O 1
ATOM 2515 N N . LEU A 1 315 ? 4.540 -14.381 -27.696 1.00 93.25 315 LEU A N 1
ATOM 2516 C CA . LEU A 1 315 ? 5.926 -14.690 -28.068 1.00 93.25 315 LEU A CA 1
ATOM 2517 C C . LEU A 1 315 ? 6.649 -15.508 -26.991 1.00 93.25 315 LEU A C 1
ATOM 2519 O O . LEU A 1 315 ? 7.335 -16.479 -27.300 1.00 93.25 315 LEU A O 1
ATOM 2523 N N . LYS A 1 316 ? 6.472 -15.152 -25.712 1.00 93.88 316 LYS A N 1
ATOM 2524 C CA . LYS A 1 316 ? 7.075 -15.893 -24.597 1.00 93.88 316 LYS A CA 1
ATOM 2525 C C . LYS A 1 316 ? 6.583 -17.342 -24.543 1.00 93.88 316 LYS A C 1
ATOM 2527 O O . LYS A 1 316 ? 7.380 -18.240 -24.264 1.00 93.88 316 LYS A O 1
ATOM 2532 N N . ILE A 1 317 ? 5.291 -17.575 -24.779 1.00 92.06 317 ILE A N 1
ATOM 2533 C CA . ILE A 1 317 ? 4.710 -18.922 -24.819 1.00 92.06 317 ILE A CA 1
ATOM 2534 C C . ILE A 1 317 ? 5.265 -19.694 -26.016 1.00 92.06 317 ILE A C 1
ATOM 2536 O O . ILE A 1 317 ? 5.722 -20.817 -25.819 1.00 92.06 317 ILE A O 1
ATOM 2540 N N . THR A 1 318 ? 5.301 -19.091 -27.207 1.00 93.25 318 THR A N 1
ATOM 2541 C CA . THR A 1 318 ? 5.826 -19.721 -28.428 1.00 93.25 318 THR A CA 1
ATOM 2542 C C . THR A 1 318 ? 7.281 -20.145 -28.262 1.00 93.25 318 THR A C 1
ATOM 2544 O O . THR A 1 318 ? 7.584 -21.321 -28.436 1.00 93.25 318 THR A O 1
ATOM 2547 N N . ILE A 1 319 ? 8.155 -19.252 -27.782 1.00 94.00 319 ILE A N 1
ATOM 2548 C CA . ILE A 1 319 ? 9.564 -19.585 -27.506 1.00 94.00 319 ILE A CA 1
ATOM 2549 C C . ILE A 1 319 ? 9.666 -20.732 -26.501 1.00 94.00 319 ILE A C 1
ATOM 2551 O O . ILE A 1 319 ? 10.471 -21.635 -26.668 1.00 94.00 319 ILE A O 1
ATOM 2555 N N . THR A 1 320 ? 8.838 -20.733 -25.453 1.00 92.50 320 THR A N 1
ATOM 2556 C CA . THR A 1 320 ? 8.876 -21.803 -24.442 1.00 92.50 320 THR A CA 1
ATOM 2557 C C . THR A 1 320 ? 8.360 -23.144 -24.987 1.00 92.50 320 THR A C 1
ATOM 2559 O O . THR A 1 320 ? 8.729 -24.191 -24.461 1.00 92.50 320 THR A O 1
ATOM 2562 N N . ARG A 1 321 ? 7.495 -23.130 -26.011 1.00 91.12 321 ARG A N 1
ATOM 2563 C CA . ARG A 1 321 ? 7.020 -24.338 -26.704 1.00 91.12 321 ARG A CA 1
ATOM 2564 C C . ARG A 1 321 ? 8.078 -24.885 -27.663 1.00 91.12 321 ARG A C 1
ATOM 2566 O O . ARG A 1 321 ? 8.272 -26.094 -27.691 1.00 91.12 321 ARG A O 1
ATOM 2573 N N . GLU A 1 322 ? 8.758 -24.009 -28.400 1.00 93.81 322 GLU A N 1
ATOM 2574 C CA . GLU A 1 322 ? 9.853 -24.376 -29.311 1.00 93.81 322 GLU A CA 1
ATOM 2575 C C . GLU A 1 322 ? 11.107 -24.834 -28.545 1.00 93.81 322 GLU A C 1
ATOM 2577 O O . GLU A 1 322 ? 11.781 -25.770 -28.967 1.00 93.81 322 GLU A O 1
ATOM 2582 N N . HIS A 1 323 ? 11.363 -24.226 -27.381 1.00 93.94 323 HIS A N 1
ATOM 2583 C CA . HIS A 1 323 ? 12.527 -24.458 -26.524 1.00 93.94 323 HIS A CA 1
ATOM 2584 C C . HIS A 1 323 ? 12.103 -24.821 -25.087 1.00 93.94 323 HIS A C 1
ATOM 2586 O O . HIS A 1 323 ? 12.147 -23.973 -24.179 1.00 93.94 323 HIS A O 1
ATOM 2592 N N . PRO A 1 324 ? 11.662 -26.069 -24.829 1.00 93.75 324 PRO A N 1
ATOM 2593 C CA . PRO A 1 324 ? 11.170 -26.496 -23.515 1.00 93.75 324 PRO A CA 1
ATOM 2594 C C . PRO A 1 324 ? 12.217 -26.379 -22.393 1.00 93.75 324 PRO A C 1
ATOM 2596 O O . PRO A 1 324 ? 11.856 -26.196 -21.226 1.00 93.75 324 PRO A O 1
ATOM 2599 N N . GLU A 1 325 ? 13.507 -26.414 -22.722 1.00 92.62 325 GLU A N 1
ATOM 2600 C CA . GLU A 1 325 ? 14.633 -26.162 -21.819 1.00 92.62 325 GLU A CA 1
ATOM 2601 C C . GLU A 1 325 ? 14.581 -24.764 -21.187 1.00 92.62 325 GLU A C 1
ATOM 2603 O O . GLU A 1 325 ? 14.980 -24.578 -20.033 1.00 92.62 325 GLU A O 1
ATOM 2608 N N . LEU A 1 326 ? 14.005 -23.780 -21.882 1.00 92.62 326 LEU A N 1
ATOM 2609 C CA . LEU A 1 326 ? 13.877 -22.420 -21.374 1.00 92.62 326 LEU A CA 1
ATOM 2610 C C . LEU A 1 326 ? 12.749 -22.284 -20.351 1.00 92.62 326 LEU A C 1
ATOM 2612 O O . LEU A 1 326 ? 12.684 -21.273 -19.662 1.00 92.62 326 LEU A O 1
ATOM 2616 N N . ARG A 1 327 ? 11.875 -23.279 -20.162 1.00 90.56 327 ARG A N 1
ATOM 2617 C CA . ARG A 1 327 ? 10.672 -23.154 -19.315 1.00 90.56 327 ARG A CA 1
ATOM 2618 C C . ARG A 1 327 ? 10.951 -22.727 -17.867 1.00 90.56 327 ARG A C 1
ATOM 2620 O O . ARG A 1 327 ? 10.103 -22.074 -17.256 1.00 90.56 327 ARG A O 1
ATOM 2627 N N . LYS A 1 328 ? 12.124 -23.056 -17.318 1.00 89.69 328 LYS A N 1
ATOM 2628 C CA . LYS A 1 328 ? 12.531 -22.687 -15.951 1.00 89.69 328 LYS A CA 1
ATOM 2629 C C . LYS A 1 328 ? 12.732 -21.170 -15.794 1.00 89.69 328 LYS A C 1
ATOM 2631 O O . LYS A 1 328 ? 13.001 -20.460 -16.761 1.00 89.69 328 LYS A O 1
ATOM 2636 N N . ARG A 1 329 ? 12.589 -20.669 -14.560 1.00 85.50 329 ARG A N 1
ATOM 2637 C CA . ARG A 1 329 ? 12.741 -19.236 -14.223 1.00 85.50 329 ARG A CA 1
ATOM 2638 C C . ARG A 1 329 ? 14.187 -18.751 -14.358 1.00 85.50 329 ARG A C 1
ATOM 2640 O O . ARG A 1 329 ? 14.414 -17.637 -14.802 1.00 85.50 329 ARG A O 1
ATOM 2647 N N . GLU A 1 330 ? 15.150 -19.609 -14.037 1.00 88.69 330 GLU A N 1
ATOM 2648 C CA . GLU A 1 330 ? 16.593 -19.332 -14.156 1.00 88.69 330 GLU A CA 1
ATOM 2649 C C . GLU A 1 330 ? 17.005 -18.959 -15.592 1.00 88.69 330 GLU A C 1
ATOM 2651 O O . GLU A 1 330 ? 17.946 -18.201 -15.799 1.00 88.69 330 GLU A O 1
ATOM 2656 N N . ASN A 1 331 ? 16.239 -19.418 -16.587 1.00 91.94 331 ASN A N 1
ATOM 2657 C CA . ASN A 1 331 ? 16.510 -19.193 -18.005 1.00 91.94 331 ASN A CA 1
ATOM 2658 C C . ASN A 1 331 ? 15.814 -17.940 -18.565 1.00 91.94 331 ASN A C 1
ATOM 2660 O O . ASN A 1 331 ? 15.750 -17.761 -19.781 1.00 91.94 331 ASN A O 1
ATOM 2664 N N . ASP A 1 332 ? 15.282 -17.054 -17.716 1.00 88.62 332 ASP A N 1
ATOM 2665 C CA . ASP A 1 332 ? 14.581 -15.850 -18.178 1.00 88.62 332 ASP A CA 1
ATOM 2666 C C . ASP A 1 332 ? 15.497 -14.892 -18.959 1.00 88.62 332 ASP A C 1
ATOM 2668 O O . ASP A 1 332 ? 15.043 -14.288 -19.929 1.00 88.62 332 ASP A O 1
ATOM 2672 N N . ALA A 1 333 ? 16.790 -14.820 -18.627 1.00 90.88 333 ALA A N 1
ATOM 2673 C CA . ALA A 1 333 ? 17.762 -14.049 -19.406 1.00 90.88 333 ALA A CA 1
ATOM 2674 C C . ALA A 1 333 ? 17.939 -14.596 -20.837 1.00 90.88 333 ALA A C 1
ATOM 2676 O O . ALA A 1 333 ? 18.078 -13.826 -21.784 1.00 90.88 333 ALA A O 1
ATOM 2677 N N . LEU A 1 334 ? 17.891 -15.921 -21.013 1.00 94.25 334 LEU A N 1
ATOM 2678 C CA . LEU A 1 334 ? 17.976 -16.559 -22.331 1.00 94.25 334 LEU A CA 1
ATOM 2679 C C . LEU A 1 334 ? 16.695 -16.335 -23.145 1.00 94.25 334 LEU A C 1
ATOM 2681 O O . LEU A 1 334 ? 16.778 -16.044 -24.335 1.00 94.25 334 LEU A O 1
ATOM 2685 N N . LYS A 1 335 ? 15.519 -16.358 -22.500 1.00 94.25 335 LYS A N 1
ATOM 2686 C CA . LYS A 1 335 ? 14.250 -15.994 -23.159 1.00 94.25 335 LYS A CA 1
ATOM 2687 C C . LYS A 1 335 ? 14.276 -14.573 -23.704 1.00 94.25 335 LYS A C 1
ATOM 2689 O O . LYS A 1 335 ? 13.778 -14.336 -24.797 1.00 94.25 335 LYS A O 1
ATOM 2694 N N . ILE A 1 336 ? 14.825 -13.632 -22.935 1.00 93.94 336 ILE A N 1
ATOM 2695 C CA . ILE A 1 336 ? 14.936 -12.231 -23.354 1.00 93.94 336 ILE A CA 1
ATOM 2696 C C . ILE A 1 336 ? 15.825 -12.121 -24.597 1.00 93.94 336 ILE A C 1
ATOM 2698 O O . ILE A 1 336 ? 15.425 -11.458 -25.547 1.00 93.94 336 ILE A O 1
ATOM 2702 N N . LYS A 1 337 ? 16.963 -12.826 -24.640 1.00 95.38 337 LYS A N 1
ATOM 2703 C CA . LYS A 1 337 ? 17.850 -12.833 -25.817 1.00 95.38 337 LYS A CA 1
ATOM 2704 C C . LYS A 1 337 ? 17.167 -13.384 -27.074 1.00 95.38 337 LYS A C 1
ATOM 2706 O O . LYS A 1 337 ? 17.301 -12.798 -28.144 1.00 95.38 337 LYS A O 1
ATOM 2711 N N . GLU A 1 338 ? 16.401 -14.468 -26.954 1.00 95.56 338 GLU A N 1
ATOM 2712 C CA . GLU A 1 338 ? 15.631 -15.003 -28.090 1.00 95.56 338 GLU A CA 1
ATOM 2713 C C . GLU A 1 338 ? 14.508 -14.046 -28.525 1.00 95.56 338 GLU A C 1
ATOM 2715 O O . GLU A 1 338 ? 14.304 -13.817 -29.717 1.00 95.56 338 GLU A O 1
ATOM 2720 N N . LEU A 1 339 ? 13.822 -13.401 -27.573 1.00 94.44 339 LEU A N 1
ATOM 2721 C CA . LEU A 1 339 ? 12.833 -12.360 -27.878 1.00 94.44 339 LEU A CA 1
ATOM 2722 C C . LEU A 1 339 ? 13.461 -11.168 -28.609 1.00 94.44 339 LEU A C 1
ATOM 2724 O O . LEU A 1 339 ? 12.871 -10.654 -29.559 1.00 94.44 339 LEU A O 1
ATOM 2728 N N . GLU A 1 340 ? 14.646 -10.731 -28.185 1.00 94.75 340 GLU A N 1
ATOM 2729 C CA . GLU A 1 340 ? 15.394 -9.652 -28.831 1.00 94.75 340 GLU A CA 1
ATOM 2730 C C . GLU A 1 340 ? 15.764 -10.000 -30.270 1.00 94.75 340 GLU A C 1
ATOM 2732 O O . GLU A 1 340 ? 15.597 -9.156 -31.148 1.00 94.75 340 GLU A O 1
ATOM 2737 N N . LYS A 1 341 ? 16.187 -11.243 -30.522 1.00 95.44 341 LYS A N 1
ATOM 2738 C CA . LYS A 1 341 ? 16.511 -11.745 -31.862 1.00 95.44 341 LYS A CA 1
ATOM 2739 C C . LYS A 1 341 ? 15.290 -11.751 -32.784 1.00 95.44 341 LYS A C 1
ATOM 2741 O O . LYS A 1 341 ? 15.374 -11.325 -33.932 1.00 95.44 341 LYS A O 1
ATOM 2746 N N . ILE A 1 342 ? 14.125 -12.172 -32.284 1.00 94.00 342 ILE A N 1
ATOM 2747 C CA . ILE A 1 342 ? 12.875 -12.135 -33.063 1.00 94.00 342 ILE A CA 1
ATOM 2748 C C . ILE A 1 342 ? 12.465 -10.687 -33.375 1.00 94.00 342 ILE A C 1
ATOM 2750 O O . ILE A 1 342 ? 12.018 -10.397 -34.489 1.00 94.00 342 ILE A O 1
ATOM 2754 N N . LEU A 1 343 ? 12.645 -9.781 -32.408 1.00 94.12 343 LEU A N 1
ATOM 2755 C CA . LEU A 1 343 ? 12.274 -8.365 -32.482 1.00 94.12 343 LEU A CA 1
ATOM 2756 C C . LEU A 1 343 ? 13.399 -7.451 -33.002 1.00 94.12 343 LEU A C 1
ATOM 2758 O O . LEU A 1 343 ? 13.322 -6.235 -32.825 1.00 94.12 343 LEU A O 1
ATOM 2762 N N . GLU A 1 344 ? 14.432 -7.999 -33.643 1.00 94.31 344 GLU A N 1
ATOM 2763 C CA . GLU A 1 344 ? 15.551 -7.212 -34.176 1.00 94.31 344 GLU A CA 1
ATOM 2764 C C . GLU A 1 344 ? 15.114 -6.322 -35.349 1.00 94.31 344 GLU A C 1
ATOM 2766 O O . GLU A 1 344 ? 15.519 -5.165 -35.458 1.00 94.31 344 GLU A O 1
ATOM 2771 N N . THR A 1 345 ? 14.235 -6.843 -36.211 1.00 95.31 345 THR A N 1
ATOM 2772 C CA . THR A 1 345 ? 13.688 -6.110 -37.358 1.00 95.31 345 THR A CA 1
ATOM 2773 C C . THR A 1 345 ? 12.169 -6.204 -37.406 1.00 95.31 345 THR A C 1
ATOM 2775 O O . THR A 1 345 ? 11.577 -7.239 -37.096 1.00 95.31 345 THR A O 1
ATOM 2778 N N . GLU A 1 346 ? 11.519 -5.138 -37.877 1.00 94.19 346 GLU A N 1
ATOM 2779 C CA . GLU A 1 346 ? 10.058 -5.080 -38.013 1.00 94.19 346 GLU A CA 1
ATOM 2780 C C . GLU A 1 346 ? 9.513 -6.206 -38.912 1.00 94.19 346 GLU A C 1
ATOM 2782 O O . GLU A 1 346 ? 8.473 -6.800 -38.626 1.00 94.19 346 GLU A O 1
ATOM 2787 N N . LYS A 1 347 ? 10.243 -6.550 -39.983 1.00 95.62 347 LYS A N 1
ATOM 2788 C CA . LYS A 1 347 ? 9.876 -7.642 -40.897 1.00 95.62 347 LYS A CA 1
ATOM 2789 C C . LYS A 1 347 ? 9.925 -9.008 -40.207 1.00 95.62 347 LYS A C 1
ATOM 2791 O O . LYS A 1 347 ? 8.986 -9.785 -40.372 1.00 95.62 347 LYS A O 1
ATOM 2796 N N . SER A 1 348 ? 10.979 -9.283 -39.431 1.00 94.62 348 SER A N 1
ATOM 2797 C CA . SER A 1 348 ? 11.108 -10.519 -38.645 1.00 94.62 348 SER A CA 1
ATOM 2798 C C . SER A 1 348 ? 9.994 -10.626 -37.608 1.00 94.62 348 SER A C 1
ATOM 2800 O O . SER A 1 348 ? 9.302 -11.642 -37.550 1.00 94.62 348 SER A O 1
ATOM 2802 N N . ALA A 1 349 ? 9.737 -9.538 -36.876 1.00 92.06 349 ALA A N 1
ATOM 2803 C CA . ALA A 1 349 ? 8.661 -9.475 -35.897 1.00 92.06 349 ALA A CA 1
ATOM 2804 C C . ALA A 1 349 ? 7.306 -9.793 -36.548 1.00 92.06 349 ALA A C 1
ATOM 2806 O O . ALA A 1 349 ? 6.610 -10.712 -36.121 1.00 92.06 349 ALA A O 1
ATOM 2807 N N . LYS A 1 350 ? 6.949 -9.101 -37.638 1.00 93.62 350 LYS A N 1
ATOM 2808 C CA . LYS A 1 350 ? 5.690 -9.341 -38.367 1.00 93.62 350 LYS A CA 1
ATOM 2809 C C . LYS A 1 350 ? 5.585 -10.772 -38.901 1.00 93.62 350 LYS A C 1
ATOM 2811 O O . LYS A 1 350 ? 4.500 -11.345 -38.870 1.00 93.62 350 LYS A O 1
ATOM 2816 N N . ALA A 1 351 ? 6.684 -11.365 -39.371 1.00 94.88 351 ALA A N 1
ATOM 2817 C CA . ALA A 1 351 ? 6.702 -12.756 -39.821 1.00 94.88 351 ALA A CA 1
ATOM 2818 C C . ALA A 1 351 ? 6.500 -13.749 -38.665 1.00 94.88 351 ALA A C 1
ATOM 2820 O O . ALA A 1 351 ? 5.771 -14.724 -38.835 1.00 94.88 351 ALA A O 1
ATOM 2821 N N . ALA A 1 352 ? 7.096 -13.493 -37.498 1.00 92.75 352 ALA A N 1
ATOM 2822 C CA . ALA A 1 352 ? 6.904 -14.310 -36.304 1.00 92.75 352 ALA A CA 1
ATOM 2823 C C . ALA A 1 352 ? 5.453 -14.247 -35.810 1.00 92.75 352 ALA A C 1
ATOM 2825 O O . ALA A 1 352 ? 4.841 -15.287 -35.601 1.00 92.75 352 ALA A O 1
ATOM 2826 N N . PHE A 1 353 ? 4.858 -13.052 -35.725 1.00 91.62 353 PHE A N 1
ATOM 2827 C CA . PHE A 1 353 ? 3.460 -12.908 -35.304 1.00 91.62 353 PHE A CA 1
ATOM 2828 C C . PHE A 1 353 ? 2.464 -13.541 -36.273 1.00 91.62 353 PHE A C 1
ATOM 2830 O O . PHE A 1 353 ? 1.472 -14.097 -35.825 1.00 91.62 353 PHE A O 1
ATOM 2837 N N . LYS A 1 354 ? 2.739 -13.543 -37.582 1.00 93.38 354 LYS A N 1
ATOM 2838 C CA . LYS A 1 354 ? 1.897 -14.261 -38.555 1.00 93.38 354 LYS A CA 1
ATOM 2839 C C . LYS A 1 354 ? 1.863 -15.777 -38.342 1.00 93.38 354 LYS A C 1
ATOM 2841 O O . LYS A 1 354 ? 0.923 -16.413 -38.798 1.00 93.38 354 LYS A O 1
ATOM 2846 N N . LYS A 1 355 ? 2.886 -16.355 -37.705 1.00 93.50 355 LYS A N 1
ATOM 2847 C CA . LYS A 1 355 ? 2.928 -17.788 -37.370 1.00 93.50 355 LYS A CA 1
ATOM 2848 C C . LYS A 1 355 ? 2.214 -18.110 -36.058 1.00 93.50 355 LYS A C 1
ATOM 2850 O O . LYS A 1 355 ? 1.988 -19.280 -35.778 1.00 93.50 355 LYS A O 1
ATOM 2855 N N . ILE A 1 356 ? 1.918 -17.099 -35.243 1.00 91.94 356 ILE A N 1
ATOM 2856 C CA . ILE A 1 356 ? 1.300 -17.279 -33.934 1.00 91.94 356 ILE A CA 1
ATOM 2857 C C . ILE A 1 356 ? -0.210 -17.189 -34.105 1.00 91.94 356 ILE A C 1
ATOM 2859 O O . ILE A 1 356 ? -0.738 -16.140 -34.470 1.00 91.94 356 ILE A O 1
ATOM 2863 N N . ASP A 1 357 ? -0.899 -18.280 -33.793 1.00 91.50 357 ASP A N 1
ATOM 2864 C CA . ASP A 1 357 ? -2.346 -18.268 -33.635 1.00 91.50 357 ASP A CA 1
ATOM 2865 C C . ASP A 1 357 ? -2.697 -17.596 -32.297 1.00 91.50 357 ASP A C 1
ATOM 2867 O O . ASP A 1 357 ? -2.493 -18.150 -31.212 1.00 91.50 357 ASP A O 1
ATOM 2871 N N . MET A 1 358 ? -3.160 -16.346 -32.367 1.00 87.56 358 MET A N 1
ATOM 2872 C CA . MET A 1 358 ? -3.493 -15.565 -31.175 1.00 87.56 358 MET A CA 1
ATOM 2873 C C . MET A 1 358 ? -4.676 -16.159 -30.406 1.00 87.56 358 MET A C 1
ATOM 2875 O O . MET A 1 358 ? -4.687 -16.059 -29.178 1.00 87.56 358 MET A O 1
ATOM 2879 N N . ASP A 1 359 ? -5.622 -16.806 -31.087 1.00 91.12 359 ASP A N 1
ATOM 2880 C CA . ASP A 1 359 ? -6.792 -17.405 -30.447 1.00 91.12 359 ASP A CA 1
ATOM 2881 C C . ASP A 1 359 ? -6.381 -18.651 -29.652 1.00 91.12 359 ASP A C 1
ATOM 2883 O O . ASP A 1 359 ? -6.791 -18.826 -28.500 1.00 91.12 359 ASP A O 1
ATOM 2887 N N . GLU A 1 360 ? -5.466 -19.456 -30.203 1.00 92.44 360 GLU A N 1
ATOM 2888 C CA . GLU A 1 360 ? -4.884 -20.603 -29.498 1.00 92.44 360 GLU A CA 1
ATOM 2889 C C . GLU A 1 360 ? -4.125 -20.168 -28.230 1.00 92.44 360 GLU A C 1
ATOM 2891 O O . GLU A 1 360 ? -4.241 -20.784 -27.165 1.00 92.44 360 GLU A O 1
ATOM 2896 N N . ILE A 1 361 ? -3.366 -19.070 -28.309 1.00 88.88 361 ILE A N 1
ATOM 2897 C CA . ILE A 1 361 ? -2.637 -18.524 -27.158 1.00 88.88 361 ILE A CA 1
ATOM 2898 C C . ILE A 1 361 ? -3.593 -17.994 -26.087 1.00 88.88 361 ILE A C 1
ATOM 2900 O O . ILE A 1 361 ? -3.368 -18.243 -24.898 1.00 88.88 361 ILE A O 1
ATOM 2904 N N . LEU A 1 362 ? -4.642 -17.266 -26.477 1.00 86.94 362 LEU A N 1
ATOM 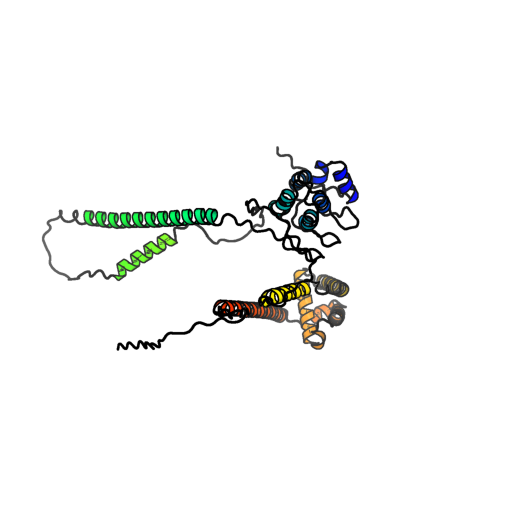2905 C CA . LEU A 1 362 ? -5.641 -16.754 -25.538 1.00 86.94 362 LEU A CA 1
ATOM 2906 C C . LEU A 1 362 ? -6.369 -17.903 -24.832 1.00 86.94 362 LEU A C 1
ATOM 2908 O O . LEU A 1 362 ? -6.474 -17.879 -23.603 1.00 86.94 362 LEU A O 1
ATOM 2912 N N . SER A 1 363 ? -6.759 -18.942 -25.578 1.00 92.06 363 SER A N 1
ATOM 2913 C CA . SER A 1 363 ? -7.353 -20.163 -25.024 1.00 92.06 363 SER A CA 1
ATOM 2914 C C . SER A 1 363 ? -6.412 -20.846 -24.024 1.00 92.06 363 SER A C 1
ATOM 2916 O O . SER A 1 363 ? -6.803 -21.147 -22.895 1.00 92.06 363 SER A O 1
ATOM 2918 N N . TYR A 1 364 ? -5.129 -20.986 -24.371 1.00 89.75 364 TYR A N 1
ATOM 2919 C CA . TYR A 1 364 ? -4.122 -21.531 -23.461 1.00 89.75 364 TYR A CA 1
ATOM 2920 C C . TYR A 1 364 ? -3.961 -20.684 -22.186 1.00 89.75 364 TYR A C 1
ATOM 2922 O O . TYR A 1 364 ? -3.830 -21.225 -21.086 1.00 89.75 364 TYR A O 1
ATOM 2930 N N . MET A 1 365 ? -3.978 -19.350 -22.290 1.00 84.25 365 MET A N 1
ATOM 2931 C CA . MET A 1 365 ? -3.894 -18.463 -21.123 1.00 84.25 365 MET A CA 1
ATOM 2932 C C . MET A 1 365 ? -5.106 -18.605 -20.196 1.00 84.25 365 MET A C 1
ATOM 2934 O O . MET A 1 365 ? -4.944 -18.580 -18.972 1.00 84.25 365 MET A O 1
ATOM 2938 N N . GLU A 1 366 ? -6.303 -18.754 -20.757 1.00 89.94 366 GLU A N 1
ATOM 2939 C CA . GLU A 1 366 ? -7.533 -18.980 -20.001 1.00 89.94 366 GLU A CA 1
ATOM 2940 C C . GLU A 1 366 ? -7.530 -20.347 -19.307 1.00 89.94 366 GLU A C 1
ATOM 2942 O O . GLU A 1 366 ? -7.787 -20.427 -18.105 1.00 89.94 366 GLU A O 1
ATOM 2947 N N . GLU A 1 367 ? -7.099 -21.401 -20.002 1.00 92.50 367 GLU A N 1
ATOM 2948 C CA . GLU A 1 367 ? -6.942 -22.739 -19.426 1.00 92.50 367 GLU A CA 1
ATOM 2949 C C . GLU A 1 367 ? -5.966 -22.732 -18.232 1.00 92.50 367 GLU A C 1
ATOM 2951 O O . GLU A 1 367 ? -6.232 -23.332 -17.187 1.00 92.50 367 GLU A O 1
ATOM 2956 N N . GLN A 1 368 ? -4.844 -22.006 -18.331 1.00 87.25 368 GLN A N 1
ATOM 2957 C CA . GLN A 1 368 ? -3.906 -21.862 -17.211 1.00 87.25 368 GLN A CA 1
ATOM 2958 C C . GLN A 1 368 ? -4.513 -21.096 -16.026 1.00 87.25 368 GLN A C 1
ATOM 2960 O O . GLN A 1 368 ? -4.222 -21.429 -14.872 1.00 87.25 368 GLN A O 1
ATOM 2965 N N . ARG A 1 369 ? -5.362 -20.089 -16.280 1.00 87.69 369 ARG A N 1
ATOM 2966 C CA . ARG A 1 369 ? -6.092 -19.378 -15.216 1.00 87.69 369 ARG A CA 1
ATOM 2967 C C . ARG A 1 369 ? -7.066 -20.311 -14.503 1.00 87.69 369 ARG A C 1
ATOM 2969 O O . ARG A 1 369 ? -7.053 -20.348 -13.274 1.00 87.69 369 ARG A O 1
ATOM 2976 N N . LEU A 1 370 ? -7.834 -21.102 -15.253 1.00 92.88 370 LEU A N 1
ATOM 2977 C CA . LEU A 1 370 ? -8.771 -22.083 -14.699 1.00 92.88 370 LEU A CA 1
ATOM 2978 C C . LEU A 1 370 ? -8.047 -23.152 -13.870 1.00 92.88 370 LEU A C 1
ATOM 2980 O O . LEU A 1 370 ? -8.408 -23.366 -12.716 1.00 92.88 370 LEU A O 1
ATOM 2984 N N . LYS A 1 371 ? -6.941 -23.717 -14.374 1.00 91.38 371 LYS A N 1
ATOM 2985 C CA . LYS A 1 371 ? -6.100 -24.665 -13.612 1.00 91.38 371 LYS A CA 1
ATOM 2986 C C . LYS A 1 371 ? -5.541 -24.061 -12.323 1.00 91.38 371 LYS A C 1
ATOM 2988 O O . LYS A 1 371 ? -5.393 -24.751 -11.315 1.00 91.38 371 LYS A O 1
ATOM 2993 N N . SER A 1 372 ? -5.180 -22.777 -12.332 1.00 86.25 372 SER A N 1
ATOM 2994 C CA . SER A 1 372 ? -4.724 -22.094 -11.117 1.00 86.25 372 SER A CA 1
ATOM 2995 C C . SER A 1 372 ? -5.859 -21.914 -10.106 1.00 86.25 372 SER A C 1
ATOM 2997 O O . SER A 1 372 ? -5.612 -22.030 -8.903 1.00 86.25 372 SER A O 1
ATOM 2999 N N . LEU A 1 373 ? -7.075 -21.630 -10.579 1.00 88.56 373 LEU A N 1
ATOM 3000 C CA . LEU A 1 373 ? -8.262 -21.494 -9.741 1.00 88.56 373 LEU A CA 1
ATOM 3001 C C . LEU A 1 373 ? -8.635 -22.839 -9.107 1.00 88.56 373 LEU A C 1
ATOM 3003 O O . LEU A 1 373 ? -8.782 -22.905 -7.891 1.00 88.56 373 LEU A O 1
ATOM 3007 N N . GLU A 1 374 ? -8.651 -23.915 -9.890 1.00 92.69 374 GLU A N 1
ATOM 3008 C CA . GLU A 1 374 ? -8.918 -25.283 -9.427 1.00 92.69 374 GLU A CA 1
ATOM 3009 C C . GLU A 1 374 ? -7.917 -25.734 -8.347 1.00 92.69 374 GLU A C 1
ATOM 3011 O O . GLU A 1 374 ? -8.286 -26.205 -7.273 1.00 92.69 374 GLU A O 1
ATOM 3016 N N . ARG A 1 375 ? -6.620 -25.457 -8.538 1.00 88.81 375 ARG A N 1
ATOM 3017 C CA . ARG A 1 375 ? -5.604 -25.716 -7.499 1.00 88.81 375 ARG A CA 1
ATOM 3018 C C . ARG A 1 375 ? -5.824 -24.905 -6.224 1.00 88.81 375 ARG A C 1
ATOM 3020 O O . ARG A 1 375 ? -5.356 -25.310 -5.159 1.00 88.81 375 ARG A O 1
ATOM 3027 N N . SER A 1 376 ? -6.437 -23.726 -6.323 1.00 85.44 376 SER A N 1
ATOM 3028 C CA . SER A 1 376 ? -6.738 -22.896 -5.155 1.00 85.44 376 SER A CA 1
ATOM 3029 C C . SER A 1 376 ? -7.969 -23.408 -4.404 1.00 85.44 376 SER A C 1
ATOM 3031 O O . SER A 1 376 ? -7.935 -23.470 -3.175 1.00 85.44 376 SER A O 1
ATOM 3033 N N . THR A 1 377 ? -9.001 -23.866 -5.119 1.00 88.81 377 THR A N 1
ATOM 3034 C CA . THR A 1 377 ? -10.209 -24.444 -4.520 1.00 88.81 377 THR A CA 1
ATOM 3035 C C . THR A 1 377 ? -9.905 -25.784 -3.859 1.00 88.81 377 THR A C 1
ATOM 3037 O O . THR A 1 377 ? -10.244 -25.957 -2.691 1.00 88.81 377 THR A O 1
ATOM 3040 N N . GLU A 1 378 ? -9.132 -26.664 -4.506 1.00 88.62 378 GLU A N 1
ATOM 3041 C CA . GLU A 1 378 ? -8.690 -27.931 -3.902 1.00 88.62 378 GLU A CA 1
ATOM 3042 C C . GLU A 1 378 ? -7.924 -27.727 -2.585 1.00 88.62 378 GLU A C 1
ATOM 3044 O O . GLU A 1 378 ? -8.057 -28.503 -1.635 1.00 88.62 378 GLU A O 1
ATOM 3049 N N . LYS A 1 379 ? -7.072 -26.695 -2.514 1.00 87.06 379 LYS A N 1
ATOM 3050 C CA . LYS A 1 379 ? -6.334 -26.370 -1.284 1.00 87.06 379 LYS A CA 1
ATOM 3051 C C . LYS A 1 379 ? -7.272 -25.897 -0.180 1.00 87.06 379 LYS A C 1
ATOM 3053 O O . LYS A 1 379 ? -7.067 -26.259 0.977 1.00 87.06 379 LYS A O 1
ATOM 3058 N N . ASN A 1 380 ? -8.289 -25.116 -0.529 1.00 80.88 380 ASN A N 1
ATOM 3059 C CA . ASN A 1 380 ? -9.275 -24.633 0.430 1.00 80.88 380 ASN A CA 1
ATOM 3060 C C . ASN A 1 380 ? -10.140 -25.781 0.970 1.00 80.88 380 ASN A C 1
ATOM 3062 O O . ASN A 1 380 ? -10.331 -25.858 2.182 1.00 80.88 380 ASN A O 1
ATOM 3066 N N . GLU A 1 381 ? -10.561 -26.721 0.121 1.00 84.56 381 GLU A N 1
ATOM 3067 C CA . GLU A 1 381 ? -11.320 -27.917 0.526 1.00 84.56 381 GLU A CA 1
ATOM 3068 C C . GLU A 1 381 ? -10.502 -28.875 1.410 1.00 84.56 381 GLU A C 1
ATOM 3070 O O . GLU A 1 381 ? -10.984 -29.405 2.417 1.00 84.56 381 GLU A O 1
ATOM 3075 N N . LYS A 1 382 ? -9.214 -29.065 1.098 1.00 84.75 382 LYS A N 1
ATOM 3076 C CA . LYS A 1 382 ? -8.298 -29.843 1.954 1.00 84.75 382 LYS A CA 1
ATOM 3077 C C . LYS A 1 382 ? -8.084 -29.183 3.322 1.00 84.75 382 LYS A C 1
ATOM 3079 O O . LYS A 1 382 ? -7.880 -29.880 4.314 1.00 84.75 382 LYS A O 1
ATOM 3084 N N . ASN A 1 383 ? -8.149 -27.855 3.396 1.00 76.44 383 ASN A N 1
ATOM 3085 C CA . ASN A 1 383 ? -8.009 -27.120 4.653 1.00 76.44 383 ASN A CA 1
ATOM 3086 C C . ASN A 1 383 ? -9.308 -27.094 5.478 1.00 76.44 383 ASN A C 1
ATOM 3088 O O . ASN A 1 383 ? -9.229 -27.158 6.706 1.00 76.44 383 ASN A O 1
ATOM 3092 N N . SER A 1 384 ? -10.487 -27.036 4.848 1.00 74.12 384 SER A N 1
ATOM 3093 C CA . SER A 1 384 ? -11.779 -27.085 5.551 1.00 74.12 384 SER A CA 1
ATOM 3094 C C . SER A 1 384 ? -12.056 -28.470 6.145 1.00 74.12 384 SER A C 1
ATOM 3096 O O . SER A 1 384 ? -12.360 -28.577 7.331 1.00 74.12 384 SER A O 1
ATOM 3098 N N . SER A 1 385 ? -11.823 -29.537 5.376 1.00 75.12 385 SER A N 1
ATOM 3099 C CA . SER A 1 385 ? -11.980 -30.925 5.845 1.00 75.12 385 SER A CA 1
ATOM 3100 C C . SER A 1 385 ? -11.028 -31.299 6.990 1.00 75.12 385 SER A C 1
ATOM 3102 O O . SER A 1 385 ? -11.340 -32.164 7.811 1.00 75.12 385 SER A O 1
ATOM 3104 N N . LYS A 1 386 ? -9.869 -30.634 7.089 1.00 72.44 386 LYS A N 1
ATOM 3105 C CA . LYS A 1 386 ? -8.935 -30.813 8.208 1.00 72.44 386 LYS A CA 1
ATOM 3106 C C . LYS A 1 386 ? -9.420 -30.130 9.491 1.00 72.44 386 LYS A C 1
ATOM 3108 O O . LYS A 1 386 ? -9.215 -30.687 10.562 1.00 72.44 386 LYS A O 1
ATOM 3113 N N . LYS A 1 387 ? -10.103 -28.982 9.390 1.00 67.19 387 LYS A N 1
ATOM 3114 C CA . LYS A 1 387 ? -10.706 -28.301 10.550 1.00 67.19 387 LYS A CA 1
ATOM 3115 C C . LYS A 1 387 ? -11.889 -29.080 11.133 1.00 67.19 387 LYS A C 1
ATOM 3117 O O . LYS A 1 387 ? -11.958 -29.228 12.345 1.00 67.19 387 LYS A O 1
ATOM 3122 N N . GLU A 1 388 ? -12.750 -29.661 10.295 1.00 67.50 388 GLU A N 1
ATOM 3123 C CA . GLU A 1 388 ? -13.899 -30.449 10.782 1.00 67.50 388 GLU A CA 1
ATOM 3124 C C . GLU A 1 388 ? -13.501 -31.737 11.523 1.00 67.50 388 GLU A C 1
ATOM 3126 O O . GLU A 1 388 ? -14.218 -32.184 12.420 1.00 67.50 388 GLU A O 1
ATOM 3131 N N . LYS A 1 389 ? -12.360 -32.353 11.178 1.00 65.81 389 LYS A N 1
ATOM 3132 C CA . LYS A 1 389 ? -11.872 -33.555 11.880 1.00 65.81 389 LYS A CA 1
ATOM 3133 C C . LYS A 1 389 ? -11.276 -33.252 13.254 1.00 65.81 389 LYS A C 1
ATOM 3135 O O . LYS A 1 389 ? -11.368 -34.105 14.133 1.00 65.81 389 LYS A O 1
ATOM 3140 N N . ASP A 1 390 ? -10.715 -32.060 13.444 1.00 58.34 390 ASP A N 1
ATOM 3141 C CA . ASP A 1 390 ? -10.146 -31.644 14.729 1.00 58.34 390 ASP A CA 1
ATOM 3142 C C . ASP A 1 390 ? -11.245 -31.226 15.736 1.00 58.34 390 ASP A C 1
ATOM 3144 O O . ASP A 1 390 ? -11.042 -31.347 16.941 1.00 58.34 390 ASP A O 1
ATOM 3148 N N . GLU A 1 391 ? -12.440 -30.827 15.275 1.00 59.25 391 GLU A N 1
ATOM 3149 C CA . GLU A 1 391 ? -13.575 -30.479 16.153 1.00 59.25 391 GLU A CA 1
ATOM 3150 C C . GLU A 1 391 ? -14.395 -31.690 16.639 1.00 59.25 391 GLU A C 1
ATOM 3152 O O . GLU A 1 391 ? -15.017 -31.627 17.698 1.00 59.25 391 GLU A O 1
ATOM 3157 N N . LYS A 1 392 ? -14.384 -32.822 15.920 1.00 61.53 392 LYS A N 1
ATOM 3158 C CA . LYS A 1 392 ? -15.204 -34.005 16.265 1.00 61.53 392 LYS A CA 1
ATOM 3159 C C . LYS A 1 392 ? -14.543 -35.017 17.207 1.00 61.53 392 LYS A C 1
ATOM 3161 O O . LYS A 1 392 ? -15.159 -36.035 17.503 1.00 61.53 392 LYS A O 1
ATOM 3166 N N . ASN A 1 393 ? -13.326 -34.765 17.692 1.00 46.25 393 ASN A N 1
ATOM 3167 C CA . ASN A 1 393 ? -12.632 -35.688 18.597 1.00 46.25 393 ASN A CA 1
ATOM 3168 C C . ASN A 1 393 ? -12.005 -34.960 19.805 1.00 46.25 393 ASN A C 1
ATOM 3170 O O . ASN A 1 393 ? -10.780 -34.839 19.895 1.00 46.25 393 ASN A O 1
ATOM 3174 N N . PRO A 1 394 ? -12.809 -34.472 20.770 1.00 49.91 394 PRO A N 1
ATOM 3175 C CA . PRO A 1 394 ? -12.272 -34.052 22.056 1.00 49.91 394 PRO A CA 1
ATOM 3176 C C . PRO A 1 394 ? -11.786 -35.302 22.800 1.00 49.91 394 PRO A C 1
ATOM 3178 O O . PRO A 1 394 ? -12.578 -36.063 23.353 1.00 49.91 394 PRO A O 1
ATOM 3181 N N . SER A 1 395 ? -10.473 -35.558 22.788 1.00 51.38 395 SER A N 1
ATOM 3182 C CA . SER A 1 395 ? -9.902 -36.664 23.556 1.00 51.38 395 SER A CA 1
ATOM 3183 C C . SER A 1 395 ? -10.151 -36.414 25.045 1.00 51.38 395 SER A C 1
ATOM 3185 O O . SER A 1 395 ? -9.503 -35.555 25.650 1.00 51.38 395 SER A O 1
ATOM 3187 N N . ILE A 1 396 ? -11.076 -37.168 25.634 1.00 49.56 396 ILE A N 1
ATOM 3188 C CA . ILE A 1 396 ? -11.246 -37.294 27.081 1.00 49.56 396 ILE A CA 1
ATOM 3189 C C . ILE A 1 396 ? -9.961 -37.946 27.605 1.00 49.56 396 ILE A C 1
ATOM 3191 O O . ILE A 1 396 ? -9.786 -39.160 27.541 1.00 49.56 396 ILE A O 1
ATOM 3195 N N . LYS A 1 397 ? -8.997 -37.128 28.038 1.00 47.31 397 LYS A N 1
ATOM 3196 C CA . LYS A 1 397 ? -7.820 -37.602 28.770 1.00 47.31 397 LYS A CA 1
ATOM 3197 C C . LYS A 1 397 ? -8.166 -37.602 30.250 1.00 47.31 397 LYS A C 1
ATOM 3199 O O . LYS A 1 397 ? -8.235 -36.544 30.870 1.00 47.31 397 LYS A O 1
ATOM 3204 N N . GLU A 1 398 ? -8.381 -38.794 30.796 1.00 48.34 398 GLU A N 1
ATOM 3205 C CA . GLU A 1 398 ? -8.515 -39.004 32.235 1.00 48.34 398 GLU A CA 1
ATOM 3206 C C . GLU A 1 398 ? -7.273 -38.484 32.989 1.00 48.34 398 GLU A C 1
ATOM 3208 O O . GLU A 1 398 ? -6.135 -38.681 32.538 1.00 48.34 398 GLU A O 1
ATOM 3213 N N . PRO A 1 399 ? -7.457 -37.820 34.143 1.00 43.75 399 PRO A N 1
ATOM 3214 C CA . PRO A 1 399 ? -6.355 -37.291 34.931 1.00 43.75 399 PRO A CA 1
ATOM 3215 C C . PRO A 1 399 ? -5.581 -38.426 35.615 1.00 43.75 399 PRO A C 1
ATOM 3217 O O . PRO A 1 399 ? -6.101 -39.152 36.463 1.00 43.75 399 PRO A O 1
ATOM 3220 N N . LYS A 1 400 ? -4.291 -38.556 35.284 1.00 46.88 400 LYS A N 1
ATOM 3221 C CA . LYS A 1 400 ? -3.364 -39.446 35.995 1.00 46.88 400 LYS A CA 1
ATOM 3222 C C . LYS A 1 400 ? -3.176 -38.960 37.439 1.00 46.88 400 LYS A C 1
ATOM 3224 O O . LYS A 1 400 ? -2.692 -37.853 37.668 1.00 46.88 400 LYS A O 1
ATOM 3229 N N . LYS A 1 401 ? -3.545 -39.816 38.402 1.00 45.09 401 LYS A N 1
ATOM 3230 C CA . LYS A 1 401 ? -3.355 -39.633 39.851 1.00 45.09 401 LYS A CA 1
ATOM 3231 C C . LYS A 1 401 ? -1.890 -39.326 40.189 1.00 45.09 401 LYS A C 1
ATOM 3233 O O . LYS A 1 401 ? -0.995 -40.119 39.908 1.00 45.09 401 LYS A O 1
ATOM 3238 N N . VAL A 1 402 ? -1.680 -38.193 40.852 1.00 41.81 402 VAL A N 1
ATOM 3239 C CA . VAL A 1 402 ? -0.413 -37.792 41.473 1.00 41.81 402 VAL A CA 1
ATOM 3240 C C . VAL A 1 402 ? -0.209 -38.616 42.749 1.00 41.81 402 VAL A C 1
ATOM 3242 O O . VAL A 1 402 ? -0.987 -38.509 43.695 1.00 41.81 402 VAL A O 1
ATOM 3245 N N . PHE A 1 403 ? 0.838 -39.442 42.780 1.00 40.47 403 PHE A N 1
ATOM 3246 C CA . PHE A 1 403 ? 1.301 -40.130 43.988 1.00 40.47 403 PHE A CA 1
ATOM 3247 C C . PHE A 1 403 ? 1.984 -39.119 44.921 1.00 40.47 403 PHE A C 1
ATOM 3249 O O . PHE A 1 403 ? 3.101 -38.679 44.653 1.00 40.47 403 PHE A O 1
ATOM 3256 N N . LYS A 1 404 ? 1.332 -38.771 46.036 1.00 42.69 404 LYS A N 1
ATOM 3257 C CA . LYS A 1 404 ? 2.003 -38.162 47.193 1.00 42.69 404 LYS A CA 1
ATOM 3258 C C . LYS A 1 404 ? 2.628 -39.282 48.029 1.00 42.69 404 LYS A C 1
ATOM 3260 O O . LYS A 1 404 ? 1.919 -40.161 48.512 1.00 42.69 404 LYS A O 1
ATOM 3265 N N . LYS A 1 405 ? 3.954 -39.266 48.168 1.00 48.44 405 LYS A N 1
ATOM 3266 C CA . LYS A 1 405 ? 4.677 -40.008 49.207 1.00 48.44 405 LYS A CA 1
ATOM 3267 C C . LYS A 1 405 ? 4.659 -39.150 50.462 1.00 48.44 405 LYS A C 1
ATOM 3269 O O . LYS A 1 405 ? 5.231 -38.073 50.411 1.00 48.44 405 LYS A O 1
ATOM 3274 N N . ASP A 1 406 ? 4.089 -39.658 51.548 1.00 42.22 406 ASP A N 1
ATOM 3275 C CA . ASP A 1 406 ? 4.542 -39.321 52.893 1.00 42.22 406 ASP A CA 1
ATOM 3276 C C . ASP A 1 406 ? 4.290 -40.480 53.869 1.00 42.22 406 ASP A C 1
ATOM 3278 O O . ASP A 1 406 ? 3.209 -41.057 53.924 1.00 42.22 406 ASP A O 1
ATOM 3282 N N . THR A 1 407 ? 5.390 -40.815 54.547 1.00 38.06 407 THR A N 1
ATOM 3283 C CA . THR A 1 407 ? 5.566 -41.253 55.942 1.00 38.06 407 THR A CA 1
ATOM 3284 C C . THR A 1 407 ? 4.814 -42.457 56.543 1.00 38.06 407 THR A C 1
ATOM 3286 O O . THR A 1 407 ? 3.665 -42.794 56.294 1.00 38.06 407 THR A O 1
ATOM 3289 N N . LYS A 1 408 ? 5.591 -43.163 57.373 1.00 38.81 408 LYS A N 1
ATOM 3290 C CA . LYS A 1 408 ? 5.339 -44.449 58.027 1.00 38.81 408 LYS A CA 1
ATOM 3291 C C . LYS A 1 408 ? 4.346 -44.348 59.206 1.00 38.81 408 LYS A C 1
ATOM 3293 O O . LYS A 1 408 ? 4.613 -43.626 60.154 1.00 38.81 408 LYS A O 1
ATOM 3298 N N . LYS A 1 409 ? 3.331 -45.226 59.175 1.00 38.59 409 LYS A N 1
ATOM 3299 C CA . LYS A 1 409 ? 3.041 -46.337 60.123 1.00 38.59 409 LYS A CA 1
ATOM 3300 C C . LYS A 1 409 ? 2.737 -46.029 61.610 1.00 38.59 409 LYS A C 1
ATOM 3302 O O . LYS A 1 409 ? 3.688 -45.878 62.360 1.00 38.59 409 LYS A O 1
ATOM 3307 N N . ILE A 1 410 ? 1.462 -46.188 62.025 1.00 36.53 410 ILE A N 1
ATOM 3308 C CA . ILE A 1 410 ? 0.949 -46.845 63.271 1.00 36.53 410 ILE A CA 1
ATOM 3309 C C . ILE A 1 410 ? -0.510 -47.298 62.967 1.00 36.53 410 ILE A C 1
ATOM 3311 O O . ILE A 1 410 ? -1.344 -46.450 62.686 1.00 36.53 410 ILE A O 1
ATOM 3315 N N . VAL A 1 411 ? -0.791 -48.560 62.605 1.00 38.91 411 VAL A N 1
ATOM 3316 C CA . VAL A 1 411 ? -1.308 -49.699 63.417 1.00 38.91 411 VAL A CA 1
ATOM 3317 C C . VAL A 1 411 ? -2.525 -49.400 64.313 1.00 38.91 411 VAL A C 1
ATOM 3319 O O . VAL A 1 411 ? -2.379 -48.794 65.363 1.00 38.91 411 VAL A O 1
ATOM 3322 N N . THR A 1 412 ? -3.689 -49.920 63.911 1.00 39.12 412 THR A N 1
ATOM 3323 C CA . THR A 1 412 ? -4.757 -50.587 64.704 1.00 39.12 412 THR A CA 1
ATOM 3324 C C . THR A 1 412 ? -5.664 -51.263 63.657 1.00 39.12 412 THR A C 1
ATOM 3326 O O . THR A 1 412 ? -6.115 -50.611 62.724 1.00 39.12 412 THR A O 1
ATOM 3329 N N . GLU A 1 413 ? -5.558 -52.575 63.444 1.00 42.66 413 GLU A N 1
ATOM 3330 C CA . GLU A 1 413 ? -6.349 -53.659 64.057 1.00 42.66 413 GLU A CA 1
ATOM 3331 C C . GLU A 1 413 ? -7.882 -53.515 63.961 1.00 42.66 413 GLU A C 1
ATOM 3333 O O . GLU A 1 413 ? -8.487 -52.674 64.617 1.00 42.66 413 GLU A O 1
ATOM 3338 N N . ASN A 1 414 ? -8.452 -54.475 63.215 1.00 40.53 414 ASN A N 1
ATOM 3339 C CA . ASN A 1 414 ? -9.809 -55.040 63.256 1.00 40.53 414 ASN A CA 1
ATOM 3340 C C . ASN A 1 414 ? -10.884 -54.507 62.292 1.00 40.53 414 ASN A C 1
ATOM 3342 O O . ASN A 1 414 ? -11.317 -53.365 62.369 1.00 40.53 414 ASN A O 1
ATOM 3346 N N . GLY A 1 415 ? -11.419 -55.444 61.492 1.00 34.91 415 GLY A N 1
ATOM 3347 C CA . GLY A 1 415 ? -12.835 -55.464 61.103 1.00 34.91 415 GLY A CA 1
ATOM 3348 C C . GLY A 1 415 ? -13.128 -55.626 59.607 1.00 34.91 415 GLY A C 1
ATOM 3349 O O . GLY A 1 415 ? -13.136 -54.641 58.886 1.00 34.91 415 GLY A O 1
ATOM 3350 N N . TYR A 1 416 ? -13.377 -56.871 59.167 1.00 40.97 416 TYR A N 1
ATOM 3351 C CA . TYR A 1 416 ? -14.544 -57.321 58.369 1.00 40.97 416 TYR A CA 1
ATOM 3352 C C . TYR A 1 416 ? -15.408 -56.207 57.704 1.00 40.97 416 TYR A C 1
ATOM 3354 O O . TYR A 1 416 ? -15.836 -55.293 58.390 1.00 40.97 416 TYR A O 1
ATOM 3362 N N . MET A 1 417 ? -15.789 -56.214 56.417 1.00 41.03 417 MET A N 1
ATOM 3363 C CA . MET A 1 417 ? -16.421 -57.281 55.630 1.00 41.03 417 MET A CA 1
ATOM 3364 C C . MET A 1 417 ? -16.349 -57.029 54.110 1.00 41.03 417 MET A C 1
ATOM 3366 O O . MET A 1 417 ? -16.330 -55.894 53.641 1.00 41.03 417 MET A O 1
ATOM 3370 N N . MET A 1 418 ? -16.381 -58.145 53.381 1.00 45.69 418 MET A N 1
ATOM 3371 C CA . MET A 1 418 ? -16.791 -58.312 51.983 1.00 45.69 418 MET A CA 1
ATOM 3372 C C . MET A 1 418 ? -18.282 -58.014 51.784 1.00 45.69 418 MET A C 1
ATOM 3374 O O . MET A 1 418 ? -19.074 -58.407 52.638 1.00 45.69 418 MET A O 1
ATOM 3378 N N . SER A 1 419 ? -18.632 -57.427 50.636 1.00 42.81 419 SER A N 1
ATOM 3379 C CA . SER A 1 419 ? -19.905 -57.590 49.898 1.00 42.81 419 SER A CA 1
ATOM 3380 C C . SER A 1 419 ? -19.939 -56.545 48.778 1.00 42.81 419 SER A C 1
ATOM 3382 O O . SER A 1 419 ? -19.499 -55.421 49.005 1.00 42.81 419 SER A O 1
ATOM 3384 N N . ASP A 1 420 ? -20.508 -56.726 47.601 1.00 38.59 420 ASP A N 1
ATOM 3385 C CA . ASP A 1 420 ? -20.837 -57.866 46.750 1.00 38.59 420 ASP A CA 1
ATOM 3386 C C . ASP A 1 420 ? -21.116 -57.214 45.386 1.00 38.59 420 ASP A C 1
ATOM 3388 O O . ASP A 1 420 ? -21.545 -56.055 45.311 1.00 38.59 420 ASP A O 1
ATOM 3392 N N . ASP A 1 421 ? -20.856 -57.947 44.312 1.00 43.09 421 ASP A N 1
ATOM 3393 C CA . ASP A 1 421 ? -21.224 -57.564 42.956 1.00 43.09 421 ASP A CA 1
ATOM 3394 C C . ASP A 1 421 ? -22.747 -57.383 42.823 1.00 43.09 421 ASP A C 1
ATOM 3396 O O . ASP A 1 421 ? -23.529 -58.215 43.283 1.00 43.09 421 ASP A O 1
ATOM 3400 N N . ILE A 1 422 ? -23.183 -56.334 42.117 1.00 41.22 422 ILE A N 1
ATOM 3401 C CA . ILE A 1 422 ? -24.538 -56.264 41.556 1.00 41.22 422 ILE A CA 1
ATOM 3402 C C . ILE A 1 422 ? -24.424 -56.083 40.044 1.00 41.22 422 ILE A C 1
ATOM 3404 O O . ILE A 1 422 ? -24.134 -55.004 39.527 1.00 41.22 422 ILE A O 1
ATOM 3408 N N . ILE A 1 423 ? -24.682 -57.191 39.353 1.00 41.00 423 ILE A N 1
ATOM 3409 C CA . ILE A 1 423 ? -25.027 -57.275 37.937 1.00 41.00 423 ILE A CA 1
ATOM 3410 C C . ILE A 1 423 ? -26.491 -56.840 37.809 1.00 41.00 423 ILE A C 1
ATOM 3412 O O . ILE A 1 423 ? -27.370 -57.446 38.418 1.00 41.00 423 ILE A O 1
ATOM 3416 N N . LEU A 1 424 ? -26.766 -55.822 36.995 1.00 43.47 424 LEU A N 1
ATOM 3417 C CA . LEU A 1 424 ? -28.112 -55.548 36.490 1.00 43.47 424 LEU A CA 1
ATOM 3418 C C . LEU A 1 424 ? -28.157 -55.895 35.002 1.00 43.47 424 LEU A C 1
ATOM 3420 O O . LEU A 1 424 ? -27.729 -55.116 34.153 1.00 43.47 424 LEU A O 1
ATOM 3424 N N . SER A 1 425 ? -28.683 -57.079 34.699 1.00 48.31 425 SER A N 1
ATOM 3425 C CA . SER A 1 425 ? -29.296 -57.384 33.410 1.00 48.31 425 SER A CA 1
ATOM 3426 C C . SER A 1 425 ? -30.780 -57.022 33.469 1.00 48.31 425 SER A C 1
ATOM 3428 O O . SER A 1 425 ? -31.489 -57.457 34.374 1.00 48.31 425 SER A O 1
ATOM 3430 N N . SER A 1 426 ? -31.263 -56.270 32.483 1.00 52.16 426 SER A N 1
ATOM 3431 C CA . SER A 1 426 ? -32.689 -56.189 32.172 1.00 52.16 426 SER A CA 1
ATOM 3432 C C . SER A 1 426 ? -32.872 -56.356 30.667 1.00 52.16 426 SER A C 1
ATOM 3434 O O . SER A 1 426 ? -32.576 -55.448 29.889 1.00 52.16 426 SER A O 1
ATOM 3436 N N . GLU A 1 427 ? -33.334 -57.544 30.287 1.00 52.44 427 GLU A N 1
ATOM 3437 C CA . GLU A 1 427 ? -34.014 -57.818 29.023 1.00 52.44 427 GLU A CA 1
ATOM 3438 C C . GLU A 1 427 ? -35.292 -56.979 28.911 1.00 52.44 427 GLU A C 1
ATOM 3440 O O . GLU A 1 427 ? -36.001 -56.758 29.895 1.00 52.44 427 GLU A O 1
ATOM 3445 N N . SER A 1 428 ? -35.627 -56.562 27.692 1.00 54.22 428 SER A N 1
ATOM 3446 C CA . SER A 1 428 ? -37.017 -56.541 27.226 1.00 54.22 428 SER A CA 1
ATOM 3447 C C . SER A 1 428 ? -37.078 -56.490 25.693 1.00 54.22 428 SER A C 1
ATOM 3449 O O . SER A 1 428 ? -36.623 -55.522 25.088 1.00 54.22 428 SER A O 1
ATOM 3451 N N . PHE A 1 429 ? -37.720 -57.537 25.157 1.00 44.53 429 PHE A N 1
ATOM 3452 C CA . PHE A 1 429 ? -38.187 -57.825 23.789 1.00 44.53 429 PHE A CA 1
ATOM 3453 C C . PHE A 1 429 ? -37.195 -58.291 22.721 1.00 44.53 429 PHE A C 1
ATOM 3455 O O . PHE A 1 429 ? -36.305 -57.518 22.309 1.00 44.53 429 PHE A O 1
#

Radius of gyration: 39.04 Å; chains: 1; bounding box: 111×91×106 Å

Secondary structure (DSSP, 8-state):
--------------HHHHHHHHHTT-HHHHTTS-TTS--STT---HHHHHHHHT-HHHHHHHHTSTTTT-HHHHT---TTS--HHHHHHHS-TTSTTHHHHHHHHHHTT---SSS--TT------------HHHHHHHHHHHHHHHHHHHHHHHHHHHHHHHHHHHHHHHHHSSSSSS-----------------THHHHHHHHHHHHHHHH-S---------------------------------------S--TTHHHHHHHHHHHHHHHHHHS------HHHHHHHHHHHHHHHHHHT--HHHHHHHHHHHHHHHHHH-GGGGSGGGHHHHHHHHHHHTSSHHHHHHHHHHS-HHHHHHHHHHHHHHHHHHHHHHHHHHHHHHHHHHS-----PPPPP---------------------------

Sequence (429 aa):
MFTENNINNISKKTGAEILDMYVNGKIDELTKCDLSIPIDTRGNNLLHMLASNVDLKVLKKVSENPKCTTYTIVNRVNYDGDLPIHVAMNTDNSLENKHEFIDFLVNKCGARTDIPNRRGQIIELEKSQLNSEEFNKEMSELSQLNHEVVKNLRTLASIRLNSDLKSSECQKNTLHNETNIKSFDHFSNNSFISTESDKNEKYKFILELINSSIPGTNKLSKSNSNTLELFGGHTGTRIIRPKLINSDSSFLTESGTNDSFITRRRDEILRNLHSTMERPKNDSMTTDAYNALLEKIKKYFDVDEEKAKQYRTALKITITREHPELRKRENDALKIKELEKILETEKSAKAAFKKIDMDEILSYMEEQRLKSLERSTEKNEKNSSKKEKDEKNPSIKEPKKVFKKDTKKIVTENGYMMSDDIILSSESF

pLDDT: mean 72.28, std 23.27, range [27.06, 97.31]

Organism: NCBI:txid1070528

InterPro domains:
  IPR036770 Ankyrin repeat-containing domain superfamily [G3DSA:1.25.40.20] (4-126)